Protein AF-Q0AC26-F1 (afdb_monomer_lite)

Radius of gyration: 39.35 Å; chains: 1; bounding box: 116×49×136 Å

InterPro domains:
  IPR025746 Type 4 fimbrial biogenesis protein PilX, N-terminal domain [PF14341] (14-63)

Structure (mmCIF, N/CA/C/O backbone):
data_AF-Q0AC26-F1
#
_entry.id   AF-Q0AC26-F1
#
loop_
_atom_site.group_PDB
_atom_site.id
_atom_site.type_symbol
_atom_site.label_atom_id
_atom_site.label_alt_id
_atom_site.label_comp_id
_atom_site.label_asym_id
_atom_site.label_entity_id
_atom_site.label_seq_id
_atom_site.pdbx_PDB_ins_code
_atom_site.Cartn_x
_atom_site.Cartn_y
_atom_site.Cartn_z
_atom_site.occupancy
_atom_site.B_iso_or_equiv
_atom_site.auth_seq_id
_atom_site.auth_comp_id
_atom_site.auth_asym_id
_atom_site.auth_atom_id
_atom_site.pdbx_PDB_model_num
ATOM 1 N N . MET A 1 1 ? 70.151 4.962 -110.900 1.00 49.56 1 MET A N 1
ATOM 2 C CA . MET A 1 1 ? 70.467 3.526 -110.752 1.00 49.56 1 MET A CA 1
ATOM 3 C C . MET A 1 1 ? 71.335 3.398 -109.509 1.00 49.56 1 MET A C 1
ATOM 5 O O . MET A 1 1 ? 72.307 4.135 -109.423 1.00 49.56 1 MET A O 1
ATOM 9 N N . SER A 1 2 ? 70.950 2.510 -108.585 1.00 47.38 2 SER A N 1
ATOM 10 C CA . SER A 1 2 ? 71.628 2.153 -107.323 1.00 47.38 2 SER A CA 1
ATOM 11 C C . SER A 1 2 ? 71.201 2.884 -106.034 1.00 47.38 2 SER A C 1
ATOM 13 O O . SER A 1 2 ? 72.005 3.538 -105.379 1.00 47.38 2 SER A O 1
ATOM 15 N N . ASP A 1 3 ? 69.938 2.676 -105.647 1.00 52.69 3 ASP A N 1
ATOM 16 C CA . ASP A 1 3 ? 69.475 2.641 -104.250 1.00 52.69 3 ASP A CA 1
ATOM 17 C C . ASP A 1 3 ? 69.490 1.168 -103.798 1.00 52.69 3 ASP A C 1
ATOM 19 O O . ASP A 1 3 ? 68.606 0.428 -104.208 1.00 52.69 3 ASP A O 1
ATOM 23 N N . THR A 1 4 ? 70.496 0.721 -103.032 1.00 57.06 4 THR A N 1
ATOM 24 C CA . THR A 1 4 ? 70.496 -0.539 -102.239 1.00 57.06 4 THR A CA 1
ATOM 25 C C . THR A 1 4 ? 71.810 -0.652 -101.440 1.00 57.06 4 THR A C 1
ATOM 27 O O . THR A 1 4 ? 72.776 -1.217 -101.950 1.00 57.06 4 THR A O 1
ATOM 30 N N . ALA A 1 5 ? 71.904 -0.128 -100.207 1.00 54.50 5 ALA A N 1
ATOM 31 C CA . ALA A 1 5 ? 73.080 -0.406 -99.349 1.00 54.50 5 ALA A CA 1
ATOM 32 C C . ALA A 1 5 ? 72.896 -0.304 -97.817 1.00 54.50 5 ALA A C 1
ATOM 34 O O . ALA A 1 5 ? 73.855 -0.565 -97.099 1.00 54.50 5 ALA A O 1
ATOM 35 N N . PHE A 1 6 ? 71.715 0.015 -97.270 1.00 53.53 6 PHE A N 1
ATOM 36 C CA . PHE A 1 6 ? 71.558 0.218 -95.811 1.00 53.53 6 PHE A CA 1
ATOM 37 C C . PHE A 1 6 ? 70.781 -0.872 -95.047 1.00 53.53 6 PHE A C 1
ATOM 39 O O . PHE A 1 6 ? 70.482 -0.702 -93.871 1.00 53.53 6 PHE A O 1
ATOM 46 N N . GLY A 1 7 ? 70.486 -2.019 -95.665 1.00 52.16 7 GLY A N 1
ATOM 47 C CA . GLY A 1 7 ? 69.570 -3.007 -95.076 1.00 52.16 7 GLY A CA 1
ATOM 48 C C . GLY A 1 7 ? 70.148 -4.032 -94.088 1.00 52.16 7 GLY A C 1
ATOM 49 O O . GLY A 1 7 ? 69.362 -4.662 -93.398 1.00 52.16 7 GLY A O 1
ATOM 50 N N . HIS A 1 8 ? 71.469 -4.256 -93.997 1.00 53.12 8 HIS A N 1
ATOM 51 C CA . HIS A 1 8 ? 71.953 -5.550 -93.464 1.00 53.12 8 HIS A CA 1
ATOM 52 C C . HIS A 1 8 ? 72.788 -5.557 -92.168 1.00 53.12 8 HIS A C 1
ATOM 54 O O . HIS A 1 8 ? 73.044 -6.641 -91.642 1.00 53.12 8 HIS A O 1
ATOM 60 N N . LEU A 1 9 ? 73.188 -4.408 -91.605 1.00 53.94 9 LEU A N 1
ATOM 61 C CA . LEU A 1 9 ? 73.960 -4.373 -90.342 1.00 53.94 9 LEU A CA 1
ATOM 62 C C . LEU A 1 9 ? 73.106 -4.178 -89.077 1.00 53.94 9 LEU A C 1
ATOM 64 O O . LEU A 1 9 ? 73.599 -4.408 -87.975 1.00 53.94 9 LEU A O 1
ATOM 68 N N . ALA A 1 10 ? 71.827 -3.826 -89.208 1.00 54.75 10 ALA A N 1
ATOM 69 C CA . ALA A 1 10 ? 70.952 -3.588 -88.058 1.00 54.75 10 ALA A CA 1
ATOM 70 C C . ALA A 1 10 ? 70.403 -4.874 -87.401 1.00 54.75 10 ALA A C 1
ATOM 72 O O . ALA A 1 10 ? 70.019 -4.837 -86.232 1.00 54.75 10 ALA A O 1
ATOM 73 N N . ASP A 1 11 ? 70.423 -6.020 -88.094 1.00 53.97 11 ASP A N 1
ATOM 74 C CA . ASP A 1 11 ? 69.633 -7.182 -87.659 1.00 53.97 11 ASP A CA 1
ATOM 75 C C . ASP A 1 11 ? 70.399 -8.293 -86.919 1.00 53.97 11 ASP A C 1
ATOM 77 O O . ASP A 1 11 ? 69.767 -9.110 -86.253 1.00 53.97 11 ASP A O 1
ATOM 81 N N . ARG A 1 12 ? 71.744 -8.339 -86.926 1.00 53.34 12 ARG A N 1
ATOM 82 C CA . ARG A 1 12 ? 72.492 -9.431 -86.244 1.00 53.34 12 ARG A CA 1
ATOM 83 C C . ARG A 1 12 ? 73.069 -9.117 -84.862 1.00 53.34 12 ARG A C 1
ATOM 85 O O . ARG A 1 12 ? 73.324 -10.051 -84.109 1.00 53.34 12 ARG A O 1
ATOM 92 N N . GLN A 1 13 ? 73.241 -7.852 -84.479 1.00 56.16 13 GLN A N 1
ATOM 93 C CA . GLN A 1 13 ? 73.748 -7.514 -83.135 1.00 56.16 13 GLN A CA 1
ATOM 94 C C . GLN A 1 13 ? 72.660 -7.411 -82.060 1.00 56.16 13 GLN A C 1
ATOM 96 O O . GLN A 1 13 ? 72.970 -7.360 -80.874 1.00 56.16 13 GLN A O 1
ATOM 101 N N . ARG A 1 14 ? 71.379 -7.454 -82.433 1.00 57.50 14 ARG A N 1
ATOM 102 C CA . ARG A 1 14 ? 70.287 -7.348 -81.458 1.00 57.50 14 ARG A CA 1
ATOM 103 C C . ARG A 1 14 ? 70.026 -8.631 -80.652 1.00 57.50 14 ARG A C 1
ATOM 105 O O . ARG A 1 14 ? 69.393 -8.547 -79.612 1.00 57.50 14 ARG A O 1
ATOM 112 N N . GLY A 1 15 ? 70.555 -9.794 -81.048 1.00 61.53 15 GLY A N 1
ATOM 113 C CA . GLY A 1 15 ? 70.215 -11.082 -80.414 1.00 61.53 15 GLY A CA 1
ATOM 114 C C . GLY A 1 15 ? 70.910 -11.402 -79.076 1.00 61.53 15 GLY A C 1
ATOM 115 O O . GLY A 1 15 ? 70.244 -11.722 -78.097 1.00 61.53 15 GLY A O 1
ATOM 116 N N . ILE A 1 16 ? 72.247 -11.339 -79.001 1.00 67.44 16 ILE A N 1
ATOM 117 C CA . ILE A 1 16 ? 73.005 -11.834 -77.824 1.00 67.44 16 ILE A CA 1
ATOM 118 C C . ILE A 1 16 ? 72.913 -10.893 -76.622 1.00 67.44 16 ILE A C 1
ATOM 120 O O . ILE A 1 16 ? 72.815 -11.353 -75.483 1.00 67.44 16 ILE A O 1
ATOM 124 N N . ALA A 1 17 ? 72.887 -9.583 -76.869 1.00 69.50 17 ALA A N 1
ATOM 125 C CA . ALA A 1 17 ? 72.695 -8.601 -75.808 1.00 69.50 17 ALA A CA 1
ATOM 126 C C . ALA A 1 17 ? 71.343 -8.793 -75.098 1.00 69.50 17 ALA A C 1
ATOM 128 O O . ALA A 1 17 ? 71.249 -8.561 -73.897 1.00 69.50 17 ALA A O 1
ATOM 129 N N . LEU A 1 18 ? 70.326 -9.282 -75.818 1.00 73.62 18 LEU A N 1
ATOM 130 C CA . LEU A 1 18 ? 69.012 -9.577 -75.252 1.00 73.62 18 LEU A CA 1
ATOM 131 C C . LEU A 1 18 ? 69.003 -10.830 -74.361 1.00 73.62 18 LEU A C 1
ATOM 133 O O . LEU A 1 18 ? 68.269 -10.861 -73.385 1.00 73.62 18 LEU A O 1
ATOM 137 N N . MET A 1 19 ? 69.829 -11.844 -74.631 1.00 79.50 19 MET A N 1
ATOM 138 C CA . MET A 1 19 ? 69.841 -13.073 -73.821 1.00 79.50 19 MET A CA 1
ATOM 139 C C . MET A 1 19 ? 70.612 -12.913 -72.507 1.00 79.50 19 MET A C 1
ATOM 141 O O . MET A 1 19 ? 70.159 -13.371 -71.460 1.00 79.50 19 MET A O 1
ATOM 145 N N . MET A 1 20 ? 71.767 -12.243 -72.539 1.00 77.62 20 MET A N 1
ATOM 146 C CA . MET A 1 20 ? 72.568 -12.036 -71.326 1.00 77.62 20 MET A CA 1
ATOM 147 C C . MET A 1 20 ? 71.918 -11.046 -70.363 1.00 77.62 20 MET A C 1
ATOM 149 O O . MET A 1 20 ? 71.979 -11.248 -69.149 1.00 77.62 20 MET A O 1
ATOM 153 N N . SER A 1 21 ? 71.247 -10.017 -70.889 1.00 81.19 21 SER A N 1
ATOM 154 C CA . SER A 1 21 ? 70.453 -9.137 -70.036 1.00 81.19 21 SER A CA 1
ATOM 155 C C . SER A 1 21 ? 69.316 -9.912 -69.374 1.00 81.19 21 SER A C 1
ATOM 157 O O . SER A 1 21 ? 69.094 -9.741 -68.183 1.00 81.19 21 SER A O 1
ATOM 159 N N . LEU A 1 22 ? 68.673 -10.839 -70.086 1.00 77.62 22 LEU A N 1
ATOM 160 C CA . LEU A 1 22 ? 67.534 -11.588 -69.561 1.00 77.62 22 LEU A CA 1
ATOM 161 C C . LEU A 1 22 ? 67.919 -12.573 -68.442 1.00 77.62 22 LEU A C 1
ATOM 163 O O . LEU A 1 22 ? 67.197 -12.681 -67.455 1.00 77.62 22 LEU A O 1
ATOM 167 N N . VAL A 1 23 ? 69.075 -13.237 -68.528 1.00 83.31 23 VAL A N 1
ATOM 168 C CA . VAL A 1 23 ? 69.502 -14.202 -67.494 1.00 83.31 23 VAL A CA 1
ATOM 169 C C . VAL A 1 23 ? 69.974 -13.514 -66.212 1.00 83.31 23 VAL A C 1
ATOM 171 O O . VAL A 1 23 ? 69.617 -13.947 -65.116 1.00 83.31 23 VAL A O 1
ATOM 174 N N . LEU A 1 24 ? 70.733 -12.420 -66.316 1.00 82.19 24 LEU A N 1
ATOM 175 C CA . LEU A 1 24 ? 71.152 -11.673 -65.124 1.00 82.19 24 LEU A CA 1
ATOM 176 C C . LEU A 1 24 ? 69.957 -11.030 -64.413 1.00 82.19 24 LEU A C 1
ATOM 178 O O . LEU A 1 24 ? 69.909 -11.007 -63.182 1.00 82.19 24 LEU A O 1
ATOM 182 N N . LEU A 1 25 ? 68.956 -10.590 -65.178 1.00 85.88 25 LEU A N 1
ATOM 183 C CA . LEU A 1 25 ? 67.712 -10.069 -64.616 1.00 85.88 25 LEU A CA 1
ATOM 184 C C . LEU A 1 25 ? 66.891 -11.176 -63.925 1.00 85.88 25 LEU A C 1
ATOM 186 O O . LEU A 1 25 ? 66.263 -10.931 -62.894 1.00 85.88 25 LEU A O 1
ATOM 190 N N . ALA A 1 26 ? 66.951 -12.415 -64.419 1.00 84.94 26 ALA A N 1
ATOM 191 C CA . ALA A 1 26 ? 66.264 -13.557 -63.813 1.00 84.94 26 ALA A CA 1
ATOM 192 C C . ALA A 1 26 ? 66.880 -14.007 -62.471 1.00 84.94 26 ALA A C 1
ATOM 194 O O . ALA A 1 26 ? 66.158 -14.346 -61.537 1.00 84.94 26 ALA A O 1
ATOM 195 N N . VAL A 1 27 ? 68.207 -13.990 -62.328 1.00 86.25 27 VAL A N 1
ATOM 196 C CA . VAL A 1 27 ? 68.848 -14.439 -61.076 1.00 86.25 27 VAL A CA 1
ATOM 197 C C . VAL A 1 27 ? 68.723 -13.390 -59.973 1.00 86.25 27 VAL A C 1
ATOM 199 O O . VAL A 1 27 ? 68.419 -13.731 -58.829 1.00 86.25 27 VAL A O 1
ATOM 202 N N . LEU A 1 28 ? 68.892 -12.108 -60.310 1.00 86.44 28 LEU A N 1
ATOM 203 C CA . LEU A 1 28 ? 68.700 -11.031 -59.336 1.00 86.44 28 LEU A CA 1
ATOM 204 C C . LEU A 1 28 ? 67.245 -10.941 -58.858 1.00 86.44 28 LEU A C 1
ATOM 206 O O . LEU A 1 28 ? 67.012 -10.635 -57.690 1.00 86.44 28 LEU A O 1
ATOM 210 N N . SER A 1 29 ? 66.269 -11.272 -59.710 1.00 85.62 29 SER A N 1
ATOM 211 C CA . SER A 1 29 ? 64.865 -11.310 -59.286 1.00 85.62 29 SER A CA 1
ATOM 212 C C . SER A 1 29 ? 64.568 -12.469 -58.333 1.00 85.62 29 SER A C 1
ATOM 214 O O . SER A 1 29 ? 63.880 -12.258 -57.338 1.00 85.62 29 SER A O 1
ATOM 216 N N . LEU A 1 30 ? 65.133 -13.660 -58.546 1.00 86.00 30 LEU A N 1
ATOM 217 C CA . LEU A 1 30 ? 64.867 -14.805 -57.668 1.00 86.00 30 LEU A CA 1
ATOM 218 C C . LEU A 1 30 ? 65.371 -14.581 -56.230 1.00 86.00 30 LEU A C 1
ATOM 220 O O . LEU A 1 30 ? 64.662 -14.887 -55.272 1.00 86.00 30 LEU A O 1
ATOM 224 N N . VAL A 1 31 ? 66.565 -13.999 -56.070 1.00 87.00 31 VAL A N 1
ATOM 225 C CA . VAL A 1 31 ? 67.139 -13.713 -54.741 1.00 87.00 31 VAL A CA 1
ATOM 226 C C . VAL A 1 31 ? 66.344 -12.624 -54.017 1.00 87.00 31 VAL A C 1
ATOM 228 O O . VAL A 1 31 ? 66.097 -12.735 -52.813 1.00 87.00 31 VAL A O 1
ATOM 231 N N . GLY A 1 32 ? 65.879 -11.610 -54.754 1.00 86.06 32 GLY A N 1
ATOM 232 C CA . GLY A 1 32 ? 64.989 -10.586 -54.208 1.00 86.06 32 GLY A CA 1
ATOM 233 C C . GLY A 1 32 ? 63.689 -11.178 -53.659 1.00 86.06 32 GLY A C 1
ATOM 234 O O . GLY A 1 32 ? 63.257 -10.815 -52.567 1.00 86.06 32 GLY A O 1
ATOM 235 N N . VAL A 1 33 ? 63.106 -12.152 -54.361 1.00 83.50 33 VAL A N 1
ATOM 236 C CA . VAL A 1 33 ? 61.838 -12.775 -53.955 1.00 83.50 33 VAL A CA 1
ATOM 237 C C . VAL A 1 33 ? 61.985 -13.602 -52.674 1.00 83.50 33 VAL A C 1
ATOM 239 O O . VAL A 1 33 ? 61.112 -13.544 -51.811 1.00 83.50 33 VAL A O 1
ATOM 242 N N . THR A 1 34 ? 63.088 -14.332 -52.490 1.00 81.12 34 THR A N 1
ATOM 243 C CA . THR A 1 34 ? 63.253 -15.185 -51.298 1.00 81.12 34 THR A CA 1
ATOM 244 C C . THR A 1 34 ? 63.495 -14.398 -50.010 1.00 81.12 34 THR A C 1
ATOM 246 O O . THR A 1 34 ? 62.994 -14.789 -48.958 1.00 81.12 34 THR A O 1
ATOM 249 N N . ALA A 1 35 ? 64.201 -13.263 -50.071 1.00 79.06 35 ALA A N 1
ATOM 250 C CA . ALA A 1 35 ? 64.428 -12.424 -48.890 1.00 79.06 35 ALA A CA 1
ATOM 251 C C . ALA A 1 35 ? 63.127 -11.781 -48.377 1.00 79.06 35 ALA A C 1
ATOM 253 O O . ALA A 1 35 ? 62.951 -11.603 -47.173 1.00 79.06 35 ALA A O 1
ATOM 254 N N . MET A 1 36 ? 62.180 -11.498 -49.275 1.00 77.31 36 MET A N 1
ATOM 255 C CA . MET A 1 36 ? 60.891 -10.919 -48.897 1.00 77.31 36 MET A CA 1
ATOM 256 C C . MET A 1 36 ? 59.976 -11.918 -48.173 1.00 77.31 36 MET A C 1
ATOM 258 O O . MET A 1 36 ? 59.149 -11.504 -47.371 1.00 77.31 36 MET A O 1
ATOM 262 N N . GLN A 1 37 ? 60.133 -13.230 -48.381 1.00 71.62 37 GLN A N 1
ATOM 263 C CA . GLN A 1 37 ? 59.218 -14.223 -47.800 1.00 71.62 37 GLN A CA 1
ATOM 264 C C . GLN A 1 37 ? 59.399 -14.434 -46.285 1.00 71.62 37 GLN A C 1
ATOM 266 O O . GLN A 1 37 ? 58.415 -14.689 -45.595 1.00 71.62 37 GLN A O 1
ATOM 271 N N . GLY A 1 38 ? 60.616 -14.298 -45.743 1.00 70.06 38 GLY A N 1
ATOM 272 C CA . GLY A 1 38 ? 60.876 -14.488 -44.305 1.00 70.06 38 GLY A CA 1
ATOM 273 C C . GLY A 1 38 ? 60.324 -13.363 -43.421 1.00 70.06 38 GLY A C 1
ATOM 274 O O . GLY A 1 38 ? 59.759 -13.628 -42.361 1.00 70.06 38 GLY A O 1
ATOM 275 N N . SER A 1 39 ? 60.420 -12.116 -43.891 1.00 71.31 39 SER A N 1
ATOM 276 C CA . SER A 1 39 ? 59.908 -10.935 -43.177 1.00 71.31 39 SER A CA 1
ATOM 277 C C . SER A 1 39 ? 58.391 -10.997 -42.975 1.00 71.31 39 SER A C 1
ATOM 279 O O . SER A 1 39 ? 57.884 -10.605 -41.928 1.00 71.31 39 SER A O 1
ATOM 281 N N . VAL A 1 40 ? 57.669 -11.573 -43.940 1.00 72.44 40 VAL A N 1
ATOM 282 C CA . VAL A 1 40 ? 56.199 -11.606 -43.944 1.00 72.44 40 VAL A CA 1
ATOM 283 C C . VAL A 1 40 ? 55.618 -12.469 -42.814 1.00 72.44 40 VAL A C 1
ATOM 285 O O . VAL A 1 40 ? 54.516 -12.196 -42.344 1.00 72.44 40 VAL A O 1
ATOM 288 N N . LEU A 1 41 ? 56.315 -13.511 -42.345 1.00 70.56 41 LEU A N 1
ATOM 289 C CA . LEU A 1 41 ? 55.753 -14.423 -41.336 1.00 70.56 41 LEU A CA 1
ATOM 290 C C . LEU A 1 41 ? 55.913 -13.894 -39.902 1.00 70.56 41 LEU A C 1
ATOM 292 O O . LEU A 1 41 ? 54.999 -14.034 -39.091 1.00 70.56 41 LEU A O 1
ATOM 296 N N . GLN A 1 42 ? 57.040 -13.246 -39.598 1.00 73.94 42 GLN A N 1
ATOM 297 C CA . GLN A 1 42 ? 57.249 -12.594 -38.300 1.00 73.94 42 GLN A CA 1
ATOM 298 C C . GLN A 1 42 ? 56.377 -11.345 -38.151 1.00 73.94 42 GLN A C 1
ATOM 300 O O . GLN A 1 42 ? 55.802 -11.137 -37.085 1.00 73.94 42 GLN A O 1
ATOM 305 N N . GLU A 1 43 ? 56.194 -10.586 -39.234 1.00 74.44 43 GLU A N 1
ATOM 306 C CA . GLU A 1 43 ? 55.271 -9.450 -39.274 1.00 74.44 43 GLU A CA 1
ATOM 307 C C . GLU A 1 43 ? 53.828 -9.880 -38.964 1.00 74.44 43 GLU A C 1
ATOM 309 O O . GLU A 1 43 ? 53.132 -9.216 -38.202 1.00 74.44 43 GLU A O 1
ATOM 314 N N . ARG A 1 44 ? 53.393 -11.051 -39.449 1.00 72.88 44 ARG A N 1
ATOM 315 C CA . ARG A 1 44 ? 52.046 -11.572 -39.165 1.00 72.88 44 ARG A CA 1
ATOM 316 C C . ARG A 1 44 ? 51.840 -12.025 -37.717 1.00 72.88 44 ARG A C 1
ATOM 318 O O . ARG A 1 44 ? 50.755 -11.816 -37.186 1.00 72.88 44 ARG A O 1
ATOM 325 N N . MET A 1 45 ? 52.840 -12.630 -37.069 1.00 69.06 45 MET A N 1
ATOM 326 C CA . MET A 1 45 ? 52.711 -13.042 -35.660 1.00 69.06 45 MET A CA 1
ATOM 327 C C . MET A 1 45 ? 52.818 -11.863 -34.688 1.00 69.06 45 MET A C 1
ATOM 329 O O . MET A 1 45 ? 52.034 -11.795 -33.744 1.00 69.06 45 MET A O 1
ATOM 333 N N . ALA A 1 46 ? 53.737 -10.924 -34.937 1.00 75.12 46 ALA A N 1
ATOM 334 C CA . ALA A 1 46 ? 53.821 -9.691 -34.156 1.00 75.12 46 ALA A CA 1
ATOM 335 C C . ALA A 1 46 ? 52.554 -8.836 -34.337 1.00 75.12 46 ALA A C 1
ATOM 337 O O . ALA A 1 46 ? 52.025 -8.311 -33.361 1.00 75.12 46 ALA A O 1
ATOM 338 N N . GLY A 1 47 ? 52.015 -8.789 -35.562 1.00 75.12 47 GLY A N 1
ATOM 339 C CA . GLY A 1 47 ? 50.733 -8.148 -35.847 1.00 75.12 47 GLY A CA 1
ATOM 340 C C . GLY A 1 47 ? 49.578 -8.771 -35.063 1.00 75.12 47 GLY A C 1
ATOM 341 O O . GLY A 1 47 ? 48.818 -8.049 -34.435 1.00 75.12 47 GLY A O 1
ATOM 342 N N . GLY A 1 48 ? 49.479 -10.104 -35.016 1.00 72.75 48 GLY A N 1
ATOM 343 C CA . GLY A 1 48 ? 48.387 -10.783 -34.309 1.00 72.75 48 GLY A CA 1
ATOM 344 C C . GLY A 1 48 ? 48.357 -10.534 -32.796 1.00 72.75 48 GLY A C 1
ATOM 345 O O . GLY A 1 48 ? 47.284 -10.332 -32.237 1.00 72.75 48 GLY A O 1
ATOM 346 N N . GLN A 1 49 ? 49.516 -10.519 -32.126 1.00 75.38 49 GLN A N 1
ATOM 347 C CA . GLN A 1 49 ? 49.573 -10.254 -30.681 1.00 75.38 49 GLN A CA 1
ATOM 348 C C . GLN A 1 49 ? 49.287 -8.789 -30.341 1.00 75.38 49 GLN A C 1
ATOM 350 O O . GLN A 1 49 ? 48.559 -8.536 -29.385 1.00 75.38 49 GLN A O 1
ATOM 355 N N . SER A 1 50 ? 49.802 -7.848 -31.142 1.00 81.62 50 SER A N 1
ATOM 356 C CA . SER A 1 50 ? 49.482 -6.423 -30.987 1.00 81.62 50 SER A CA 1
ATOM 357 C C . SER A 1 50 ? 47.984 -6.191 -31.152 1.00 81.62 50 SER A C 1
ATOM 359 O O . SER A 1 50 ? 47.356 -5.620 -30.274 1.00 81.62 50 SER A O 1
ATOM 361 N N . THR A 1 51 ? 47.386 -6.743 -32.212 1.00 75.12 51 THR A N 1
ATOM 362 C CA . THR A 1 51 ? 45.949 -6.624 -32.478 1.00 75.12 51 THR A CA 1
ATOM 363 C C . THR A 1 51 ? 45.080 -7.138 -31.326 1.00 75.12 51 THR A C 1
ATOM 365 O O . THR A 1 51 ? 44.057 -6.534 -31.018 1.00 75.12 51 THR A O 1
ATOM 368 N N . LEU A 1 52 ? 45.469 -8.236 -30.672 1.00 74.44 52 LEU A N 1
ATOM 369 C CA . LEU A 1 52 ? 44.716 -8.752 -29.526 1.00 74.44 52 LEU A CA 1
ATOM 370 C C . LEU A 1 52 ? 44.847 -7.852 -28.294 1.00 74.44 52 LEU A C 1
ATOM 372 O O . LEU A 1 52 ? 43.853 -7.621 -27.616 1.00 74.44 52 LEU A O 1
ATOM 376 N N . GLN A 1 53 ? 46.045 -7.338 -28.006 1.00 80.62 53 GLN A N 1
ATOM 377 C CA . GLN A 1 53 ? 46.240 -6.404 -26.893 1.00 80.62 53 GLN A CA 1
ATOM 378 C C . GLN A 1 53 ? 45.469 -5.102 -27.116 1.00 80.62 53 GLN A C 1
ATOM 380 O O . GLN A 1 53 ? 44.802 -4.634 -26.197 1.00 80.62 53 GLN A O 1
ATOM 385 N N . ASP A 1 54 ? 45.482 -4.582 -28.343 1.00 79.38 54 ASP A N 1
ATOM 386 C CA . ASP A 1 54 ? 44.718 -3.393 -28.714 1.00 79.38 54 ASP A CA 1
ATOM 387 C C . ASP A 1 54 ? 43.208 -3.631 -28.537 1.00 79.38 54 ASP A C 1
ATOM 389 O O . ASP A 1 54 ? 42.519 -2.791 -27.967 1.00 79.38 54 ASP A O 1
ATOM 393 N N . ALA A 1 55 ? 42.702 -4.808 -28.928 1.00 72.62 55 ALA A N 1
ATOM 394 C CA . ALA A 1 55 ? 41.293 -5.164 -28.754 1.00 72.62 55 ALA A CA 1
ATOM 395 C C . ALA A 1 55 ? 40.872 -5.275 -27.274 1.00 72.62 55 ALA A C 1
ATOM 397 O O . ALA A 1 55 ? 39.767 -4.870 -26.921 1.00 72.62 55 ALA A O 1
ATOM 398 N N . PHE A 1 56 ? 41.737 -5.797 -26.397 1.00 78.00 56 PHE A N 1
ATOM 399 C CA . PHE A 1 56 ? 41.446 -5.859 -24.960 1.00 78.00 56 PHE A CA 1
ATOM 400 C C . PHE A 1 56 ? 41.443 -4.479 -24.306 1.00 78.00 56 PHE A C 1
ATOM 402 O O . PHE A 1 56 ? 40.539 -4.184 -23.529 1.00 78.00 56 PHE A O 1
ATOM 409 N N . LEU A 1 57 ? 42.421 -3.633 -24.635 1.00 84.50 57 LEU A N 1
ATOM 410 C CA . LEU A 1 57 ? 42.482 -2.269 -24.107 1.00 84.50 57 LEU A CA 1
ATOM 411 C C . LEU A 1 57 ? 41.288 -1.432 -24.580 1.00 84.50 57 LEU A C 1
ATOM 413 O O . LEU A 1 57 ? 40.770 -0.618 -23.821 1.00 84.50 57 LEU A O 1
ATOM 417 N N . GLU A 1 58 ? 40.829 -1.650 -25.813 1.00 79.06 58 GLU A N 1
ATOM 418 C CA . GLU A 1 58 ? 39.624 -1.011 -26.340 1.00 79.06 58 GLU A CA 1
ATOM 419 C C . GLU A 1 58 ? 38.362 -1.469 -25.593 1.00 79.06 58 GLU A C 1
ATOM 421 O O . GLU A 1 58 ? 37.567 -0.624 -25.189 1.00 79.06 58 GLU A O 1
ATOM 426 N N . ALA A 1 59 ? 38.213 -2.772 -25.328 1.00 74.19 59 ALA A N 1
ATOM 427 C CA . ALA A 1 59 ? 37.079 -3.298 -24.563 1.00 74.19 59 ALA A CA 1
ATOM 428 C C . ALA A 1 59 ? 37.061 -2.812 -23.103 1.00 74.19 59 ALA A C 1
ATOM 430 O O . ALA A 1 59 ? 36.001 -2.488 -22.577 1.00 74.19 59 ALA A O 1
ATOM 431 N N . GLU A 1 60 ? 38.221 -2.750 -22.441 1.00 80.12 60 GLU A N 1
ATOM 432 C CA . GLU A 1 60 ? 38.323 -2.254 -21.063 1.00 80.12 60 GLU A CA 1
ATOM 433 C C . GLU A 1 60 ? 37.991 -0.759 -20.987 1.00 80.12 60 GLU A C 1
ATOM 435 O O . GLU A 1 60 ? 37.229 -0.331 -20.122 1.00 80.12 60 GLU A O 1
ATOM 440 N N . ALA A 1 61 ? 38.510 0.034 -21.929 1.00 81.62 61 ALA A N 1
ATOM 441 C CA . ALA A 1 61 ? 38.193 1.453 -22.009 1.00 81.62 61 ALA A CA 1
ATOM 442 C C . ALA A 1 61 ? 36.700 1.696 -22.273 1.00 81.62 61 ALA A C 1
ATOM 444 O O . ALA A 1 61 ? 36.153 2.678 -21.773 1.00 81.62 61 ALA A O 1
ATOM 445 N N . ASP A 1 62 ? 36.048 0.825 -23.044 1.00 78.25 62 ASP A N 1
ATOM 446 C CA . ASP A 1 62 ? 34.612 0.906 -23.299 1.00 78.25 62 ASP A CA 1
ATOM 447 C C . ASP A 1 62 ? 33.791 0.569 -22.048 1.00 78.25 62 ASP A C 1
ATOM 449 O O . ASP A 1 62 ? 32.929 1.352 -21.656 1.00 78.25 62 ASP A O 1
ATOM 453 N N . LEU A 1 63 ? 34.135 -0.511 -21.338 1.00 77.69 63 LEU A N 1
ATOM 454 C CA . LEU A 1 63 ? 33.454 -0.884 -20.095 1.00 77.69 63 LEU A CA 1
ATOM 455 C C . LEU A 1 63 ? 33.580 0.204 -19.020 1.00 77.69 63 LEU A C 1
ATOM 45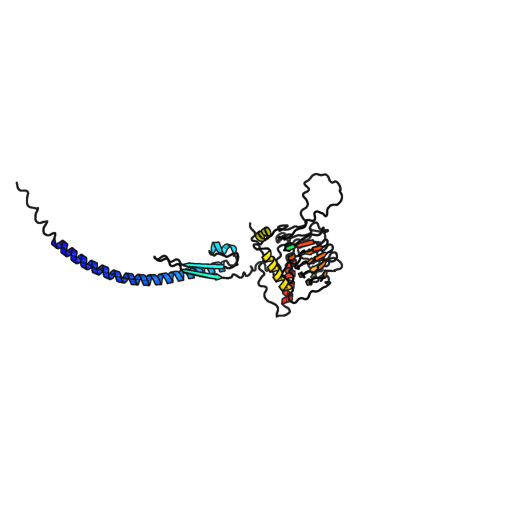7 O O . LEU A 1 63 ? 32.599 0.538 -18.364 1.00 77.69 63 LEU A O 1
ATOM 461 N N . VAL A 1 64 ? 34.770 0.789 -18.850 1.00 82.81 64 VAL A N 1
ATOM 462 C CA . VAL A 1 64 ? 34.981 1.871 -17.874 1.00 82.81 64 VAL A CA 1
ATOM 463 C C . VAL A 1 64 ? 34.198 3.127 -18.259 1.00 82.81 64 VAL A C 1
ATOM 465 O O . VAL A 1 64 ? 33.676 3.808 -17.381 1.00 82.81 64 VAL A O 1
ATOM 468 N N . ARG A 1 65 ? 34.075 3.442 -19.556 1.00 81.00 65 ARG A N 1
ATOM 469 C CA . ARG A 1 65 ? 33.225 4.553 -20.011 1.00 81.00 65 ARG A CA 1
ATOM 470 C C . ARG A 1 65 ? 31.755 4.290 -19.726 1.00 81.00 65 ARG A C 1
ATOM 472 O O . ARG A 1 65 ? 31.098 5.194 -19.232 1.00 81.00 65 ARG A O 1
ATOM 479 N N . GLN A 1 66 ? 31.264 3.084 -20.008 1.00 76.62 66 GLN A N 1
ATOM 480 C CA . GLN A 1 66 ? 29.878 2.712 -19.723 1.00 76.62 66 GLN A CA 1
ATOM 481 C C . GLN A 1 66 ? 29.597 2.748 -18.217 1.00 76.62 66 GLN A C 1
ATOM 483 O O . GLN A 1 66 ? 28.595 3.314 -17.806 1.00 76.62 66 GLN A O 1
ATOM 488 N N . LEU A 1 67 ? 30.509 2.236 -17.383 1.00 78.31 67 LEU A N 1
ATOM 489 C CA . LEU A 1 67 ? 30.348 2.274 -15.929 1.00 78.31 67 LEU A CA 1
ATOM 490 C C . LEU A 1 67 ? 30.371 3.703 -15.378 1.00 78.31 67 LEU A C 1
ATOM 492 O O . LEU A 1 67 ? 29.504 4.053 -14.591 1.00 78.31 67 LEU A O 1
ATOM 496 N N . ASN A 1 68 ? 31.325 4.538 -15.797 1.00 81.31 68 ASN A N 1
ATOM 497 C CA . ASN A 1 68 ? 31.340 5.941 -15.374 1.00 81.31 68 ASN A CA 1
ATOM 498 C C . ASN A 1 68 ? 30.108 6.690 -15.891 1.00 81.31 68 ASN A C 1
ATOM 500 O O . ASN A 1 68 ? 29.593 7.534 -15.183 1.00 81.31 68 ASN A O 1
ATOM 504 N N . CYS A 1 69 ? 29.595 6.343 -17.074 1.00 79.75 69 CYS A N 1
ATOM 505 C CA . CYS A 1 69 ? 28.330 6.876 -17.573 1.00 79.75 69 CYS A CA 1
ATOM 506 C C . CYS A 1 69 ? 27.154 6.479 -16.667 1.00 79.75 69 CYS A C 1
ATOM 508 O O . CYS A 1 69 ? 26.331 7.326 -16.359 1.00 79.75 69 CYS A O 1
ATOM 510 N N . VAL A 1 70 ? 27.096 5.232 -16.184 1.00 76.25 70 VAL A N 1
ATOM 511 C CA . VAL A 1 70 ? 26.067 4.802 -15.218 1.00 76.25 70 VAL A CA 1
ATOM 512 C C . VAL A 1 70 ? 26.207 5.542 -13.888 1.00 76.25 70 VAL A C 1
ATOM 514 O O . VAL A 1 70 ? 25.207 5.981 -13.340 1.00 76.25 70 VAL A O 1
ATOM 517 N N . LEU A 1 71 ? 27.430 5.701 -13.377 1.00 77.06 71 LEU A N 1
ATOM 518 C CA . LEU A 1 71 ? 27.678 6.388 -12.105 1.00 77.06 71 LEU A CA 1
ATOM 519 C C . LEU A 1 71 ? 27.428 7.900 -12.186 1.00 77.06 71 LEU A C 1
ATOM 521 O O . LEU A 1 71 ? 26.924 8.477 -11.234 1.00 77.06 71 LEU A O 1
ATOM 525 N N . ASP A 1 72 ? 27.764 8.540 -13.308 1.00 80.56 72 ASP A N 1
ATOM 526 C CA . ASP A 1 72 ? 27.532 9.974 -13.521 1.00 80.56 72 ASP A CA 1
ATOM 527 C C . ASP A 1 72 ? 26.043 10.291 -13.780 1.00 80.56 72 ASP A C 1
ATOM 529 O O . ASP A 1 72 ? 25.650 11.451 -13.690 1.00 80.56 72 ASP A O 1
ATOM 533 N N . ASN A 1 73 ? 25.228 9.275 -14.098 1.00 70.38 73 ASN A N 1
ATOM 534 C CA . ASN A 1 73 ? 23.789 9.384 -14.362 1.00 70.38 73 ASN A CA 1
ATOM 535 C C . ASN A 1 73 ? 22.960 8.466 -13.438 1.00 70.38 73 ASN A C 1
ATOM 537 O O . ASN A 1 73 ? 21.878 8.021 -13.826 1.00 70.38 73 ASN A O 1
ATOM 541 N N . SER A 1 74 ? 23.465 8.150 -12.237 1.00 65.88 74 SER A N 1
ATOM 542 C CA . SER A 1 74 ? 22.801 7.248 -11.278 1.00 65.88 74 SER A CA 1
ATOM 543 C C . SER A 1 74 ? 21.410 7.729 -10.870 1.00 65.88 74 SER A C 1
ATOM 545 O O . SER A 1 74 ? 20.531 6.912 -10.615 1.00 65.88 74 SER A O 1
ATOM 547 N N . ASP A 1 75 ? 21.207 9.043 -10.887 1.00 63.47 75 ASP A N 1
ATOM 548 C CA . ASP A 1 75 ? 19.977 9.702 -10.448 1.00 63.47 75 ASP A CA 1
ATOM 549 C C . ASP A 1 75 ? 18.922 9.758 -11.580 1.00 63.47 75 ASP A C 1
ATOM 551 O O . ASP A 1 75 ? 17.794 10.195 -11.373 1.00 63.47 75 ASP A O 1
ATOM 555 N N . ASP A 1 76 ? 19.276 9.302 -12.794 1.00 60.81 76 ASP A N 1
ATOM 556 C CA . ASP A 1 76 ? 18.487 9.431 -14.030 1.00 60.81 76 ASP A CA 1
ATOM 557 C C . ASP A 1 76 ? 18.313 8.059 -14.733 1.00 60.81 76 ASP A C 1
ATOM 559 O O . ASP A 1 76 ? 18.557 7.871 -15.933 1.00 60.81 76 ASP A O 1
ATOM 563 N N . MET A 1 77 ? 17.858 7.061 -13.959 1.00 56.56 77 MET A N 1
ATOM 564 C CA . MET A 1 77 ? 17.655 5.665 -14.388 1.00 56.56 77 MET A CA 1
ATOM 565 C C . MET A 1 77 ? 16.955 5.449 -15.752 1.00 56.56 77 MET A C 1
ATOM 567 O O . MET A 1 77 ? 17.401 4.571 -16.499 1.00 56.56 77 MET A O 1
ATOM 571 N N . PRO A 1 78 ? 15.893 6.189 -16.140 1.00 58.50 78 PRO A N 1
ATOM 572 C CA . PRO A 1 78 ? 15.172 5.894 -17.382 1.00 58.50 78 PRO A CA 1
ATOM 573 C C . PRO A 1 78 ? 15.914 6.279 -18.679 1.00 58.50 78 PRO A C 1
ATOM 575 O O . PRO A 1 78 ? 15.486 5.852 -19.750 1.00 58.50 78 PRO A O 1
ATOM 578 N N . ASN A 1 79 ? 17.023 7.033 -18.628 1.00 57.31 79 ASN A N 1
ATOM 579 C CA . ASN A 1 79 ? 17.784 7.446 -19.825 1.00 57.31 79 ASN A CA 1
ATOM 580 C C . ASN A 1 79 ? 19.105 6.684 -20.046 1.00 57.31 79 ASN A C 1
ATOM 582 O O . ASN A 1 79 ? 19.786 6.895 -21.058 1.00 57.31 79 ASN A O 1
ATOM 586 N N . LEU A 1 80 ? 19.444 5.744 -19.161 1.00 63.75 80 LEU A N 1
ATOM 587 C CA . LEU A 1 80 ? 20.690 4.970 -19.223 1.00 63.75 80 LEU A CA 1
ATOM 588 C C . LEU A 1 80 ? 20.832 4.146 -20.518 1.00 63.75 80 LEU A C 1
ATOM 590 O O . LEU A 1 80 ? 21.941 3.978 -21.032 1.00 63.75 80 LEU A O 1
ATOM 594 N N . GLU A 1 81 ? 19.729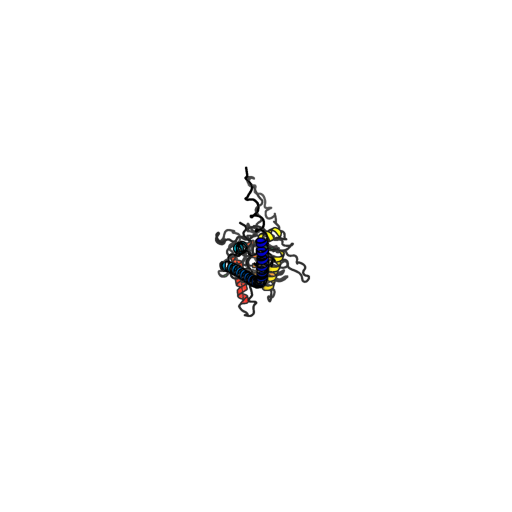 3.670 -21.101 1.00 64.44 81 GLU A N 1
ATOM 595 C CA . GLU A 1 81 ? 19.768 2.899 -22.353 1.00 64.44 81 GLU A CA 1
ATOM 596 C C . GLU A 1 81 ? 20.118 3.764 -23.578 1.00 64.44 81 GLU A C 1
ATOM 598 O O . GLU A 1 81 ? 20.844 3.322 -24.472 1.00 64.44 81 GLU A O 1
ATOM 603 N N . ALA A 1 82 ? 19.645 5.015 -23.625 1.00 63.12 82 ALA A N 1
ATOM 604 C CA . ALA A 1 82 ? 19.833 5.907 -24.771 1.00 63.12 82 ALA A CA 1
ATOM 605 C C . ALA A 1 82 ? 21.193 6.621 -24.758 1.00 63.12 82 ALA A C 1
ATOM 607 O O . ALA A 1 82 ? 21.779 6.851 -25.820 1.00 63.12 82 ALA A O 1
ATOM 608 N N . GLU A 1 83 ? 21.693 6.966 -23.569 1.00 65.94 83 GLU A N 1
ATOM 609 C CA . GLU A 1 83 ? 22.931 7.733 -23.409 1.00 65.94 83 GLU A CA 1
ATOM 610 C C . GLU A 1 83 ? 24.154 6.849 -23.145 1.00 65.94 83 GLU A C 1
ATOM 612 O O . GLU A 1 83 ? 25.224 7.102 -23.705 1.00 65.94 83 GLU A O 1
ATOM 617 N N . CYS A 1 84 ? 23.991 5.776 -22.363 1.00 70.50 84 CYS A N 1
ATOM 618 C CA . CYS A 1 84 ? 25.079 4.868 -21.999 1.00 70.50 84 CYS A CA 1
ATOM 619 C C . CYS A 1 84 ? 25.056 3.541 -22.790 1.00 70.50 84 CYS A C 1
ATOM 621 O O . CYS A 1 84 ? 26.008 2.765 -22.703 1.00 70.50 84 CYS A O 1
ATOM 623 N N . GLY A 1 85 ? 24.016 3.288 -23.599 1.00 67.19 85 GLY A N 1
ATOM 624 C CA . GLY A 1 85 ? 23.927 2.123 -24.489 1.00 67.19 85 GLY A CA 1
ATOM 625 C C . GLY A 1 85 ? 23.698 0.787 -23.776 1.00 67.19 85 GLY A C 1
ATOM 626 O O . GLY A 1 85 ? 24.043 -0.260 -24.330 1.00 67.19 85 GLY A O 1
ATOM 627 N N . LEU A 1 86 ? 23.166 0.818 -22.551 1.00 66.69 86 LEU A N 1
ATOM 628 C CA . LEU A 1 86 ? 22.846 -0.379 -21.775 1.00 66.69 86 LEU A CA 1
ATOM 629 C C . LEU A 1 86 ? 21.506 -0.997 -22.185 1.00 66.69 86 LEU A C 1
ATOM 631 O O . LEU A 1 86 ? 20.672 -0.347 -22.806 1.00 66.69 86 LEU A O 1
ATOM 635 N N . VAL A 1 87 ? 21.329 -2.268 -21.822 1.00 63.38 87 VAL A N 1
ATOM 636 C CA . VAL A 1 87 ? 20.049 -2.976 -21.893 1.00 63.38 87 VAL A CA 1
ATOM 637 C C . VAL A 1 87 ? 19.694 -3.389 -20.472 1.00 63.38 87 VAL A C 1
ATOM 639 O O . VAL A 1 87 ? 20.430 -4.162 -19.851 1.00 63.38 87 VAL A O 1
ATOM 642 N N . ILE A 1 88 ? 18.603 -2.842 -19.948 1.00 60.00 88 ILE A N 1
ATOM 643 C CA . ILE A 1 88 ? 18.040 -3.241 -18.660 1.00 60.00 88 ILE A CA 1
ATOM 644 C C . ILE A 1 88 ? 17.057 -4.374 -18.943 1.00 60.00 88 ILE A C 1
ATOM 646 O O . ILE A 1 88 ? 16.196 -4.245 -19.809 1.00 60.00 88 ILE A O 1
ATOM 650 N N . ASP A 1 89 ? 17.191 -5.496 -18.235 1.00 61.41 89 ASP A N 1
ATOM 651 C CA . ASP A 1 89 ? 16.140 -6.514 -18.243 1.00 61.41 89 ASP A CA 1
ATOM 652 C C . ASP A 1 89 ? 15.048 -6.075 -17.249 1.00 61.41 89 ASP A C 1
ATOM 654 O O . ASP A 1 89 ? 15.302 -6.073 -16.036 1.00 61.41 89 ASP A O 1
ATOM 658 N N . PRO A 1 90 ? 13.866 -5.649 -17.737 1.00 52.66 90 PRO A N 1
ATOM 659 C CA . PRO A 1 90 ? 12.826 -5.080 -16.890 1.00 52.66 90 PRO A CA 1
ATOM 660 C C . PRO A 1 90 ? 12.194 -6.118 -15.954 1.00 52.66 90 PRO A C 1
ATOM 662 O O . PRO A 1 90 ? 11.605 -5.734 -14.949 1.00 52.66 90 PRO A O 1
ATOM 665 N N . ASP A 1 91 ? 12.338 -7.416 -16.243 1.00 45.53 91 ASP A N 1
ATOM 666 C CA . ASP A 1 91 ? 11.690 -8.484 -15.476 1.00 45.53 91 ASP A CA 1
ATOM 667 C C . ASP A 1 91 ? 12.532 -8.931 -14.267 1.00 45.53 91 ASP A C 1
ATOM 669 O O . ASP A 1 91 ? 12.012 -9.527 -13.322 1.00 45.53 91 ASP A O 1
ATOM 673 N N . THR A 1 92 ? 13.846 -8.676 -14.282 1.00 52.31 92 THR A N 1
ATOM 674 C CA . THR A 1 92 ? 14.782 -9.151 -13.244 1.00 52.31 92 THR A CA 1
ATOM 675 C C . THR A 1 92 ? 15.487 -8.037 -12.479 1.00 52.31 92 THR A C 1
ATOM 677 O O . THR A 1 92 ? 16.220 -8.336 -11.535 1.00 52.31 92 THR A O 1
ATOM 680 N N . ASN A 1 93 ? 15.294 -6.775 -12.873 1.00 54.19 93 ASN A N 1
ATOM 681 C CA . ASN A 1 93 ? 15.995 -5.606 -12.331 1.00 54.19 93 ASN A CA 1
ATOM 682 C C . ASN A 1 93 ? 17.533 -5.778 -12.323 1.00 54.19 93 ASN A C 1
ATOM 684 O O . ASN A 1 93 ? 18.244 -5.340 -11.417 1.00 54.19 93 ASN A O 1
ATOM 688 N N . THR A 1 94 ? 18.060 -6.485 -13.330 1.00 52.44 94 THR A N 1
ATOM 689 C CA . THR A 1 94 ? 19.498 -6.738 -13.485 1.00 52.44 94 THR A CA 1
ATOM 690 C C . THR A 1 94 ? 20.054 -5.959 -14.662 1.00 52.44 94 THR A C 1
ATOM 692 O O . THR A 1 94 ? 19.521 -6.032 -15.770 1.00 52.44 94 THR A O 1
ATOM 695 N N . LEU A 1 95 ? 21.179 -5.283 -14.438 1.00 58.12 95 LEU A N 1
ATOM 696 C CA . LEU A 1 95 ? 21.894 -4.529 -15.456 1.00 58.12 95 LEU A CA 1
ATOM 697 C C . LEU A 1 95 ? 22.981 -5.418 -16.079 1.00 58.12 95 LEU A C 1
ATOM 699 O O . LEU A 1 95 ? 23.909 -5.859 -15.389 1.00 58.12 95 LEU A O 1
ATOM 703 N N . GLU A 1 96 ? 22.890 -5.699 -17.381 1.00 59.66 96 GLU A N 1
ATOM 704 C CA . GLU A 1 96 ? 23.894 -6.504 -18.091 1.00 59.66 96 GLU A CA 1
ATOM 705 C C . GLU A 1 96 ? 24.756 -5.608 -18.996 1.00 59.66 96 GLU A C 1
ATOM 707 O O . GLU A 1 96 ? 24.323 -5.146 -20.051 1.00 59.66 96 GLU A O 1
ATOM 712 N N . LEU A 1 97 ? 26.010 -5.367 -18.594 1.00 61.19 97 LEU A N 1
ATOM 713 C CA . LEU A 1 97 ? 26.977 -4.627 -19.406 1.00 61.19 97 LEU A CA 1
ATOM 714 C C . LEU A 1 97 ? 27.716 -5.588 -20.328 1.00 61.19 97 LEU A C 1
ATOM 716 O O . LEU A 1 97 ? 28.384 -6.529 -19.884 1.00 61.19 97 LEU A O 1
ATOM 720 N N . THR A 1 98 ? 27.627 -5.320 -21.628 1.00 60.81 98 THR A N 1
ATOM 721 C CA . THR A 1 98 ? 28.284 -6.120 -22.661 1.00 60.81 98 THR A CA 1
ATOM 722 C C . THR A 1 98 ? 29.269 -5.253 -23.436 1.00 60.81 98 THR A C 1
ATOM 724 O O . THR A 1 98 ? 28.871 -4.434 -24.262 1.00 60.81 98 THR A O 1
ATOM 727 N N . ALA A 1 99 ? 30.568 -5.469 -23.221 1.00 60.88 99 ALA A N 1
ATOM 728 C CA . ALA A 1 99 ? 31.617 -4.816 -24.000 1.00 60.88 99 ALA A CA 1
ATOM 729 C C . ALA A 1 99 ? 32.078 -5.747 -25.134 1.00 60.88 99 ALA A C 1
ATOM 731 O O . ALA A 1 99 ? 32.571 -6.857 -24.896 1.00 60.88 99 ALA A O 1
ATOM 732 N N . ASN A 1 100 ? 31.922 -5.291 -26.380 1.00 58.84 100 ASN A N 1
ATOM 733 C CA . ASN A 1 100 ? 32.268 -6.049 -27.584 1.00 58.84 100 ASN A CA 1
ATOM 734 C C . ASN A 1 100 ? 33.420 -5.373 -28.335 1.00 58.84 100 ASN A C 1
ATOM 736 O O . ASN A 1 100 ? 33.211 -4.375 -29.022 1.00 58.84 100 ASN A O 1
ATOM 740 N N . ALA A 1 101 ? 34.620 -5.957 -28.301 1.00 53.84 101 ALA A N 1
ATOM 741 C CA . ALA A 1 101 ? 35.707 -5.524 -29.180 1.00 53.84 101 ALA A CA 1
ATOM 742 C C . ALA A 1 101 ? 35.690 -6.331 -30.484 1.00 53.84 101 ALA A C 1
ATOM 744 O O . ALA A 1 101 ? 35.889 -7.551 -30.500 1.00 53.84 101 ALA A O 1
ATOM 745 N N . VAL A 1 102 ? 35.463 -5.641 -31.605 1.00 55.38 102 VAL A N 1
ATOM 746 C CA . VAL A 1 102 ? 35.443 -6.245 -32.945 1.00 55.38 102 VAL A CA 1
ATOM 747 C C . VAL A 1 102 ? 36.664 -5.782 -33.729 1.00 55.38 102 VAL A C 1
ATOM 749 O O . VAL A 1 102 ? 36.625 -4.777 -34.434 1.00 55.38 102 VAL A O 1
ATOM 752 N N . HIS A 1 103 ? 37.746 -6.559 -33.670 1.00 50.66 103 HIS A N 1
ATOM 753 C CA . HIS A 1 103 ? 38.929 -6.276 -34.479 1.00 50.66 103 HIS A CA 1
ATOM 754 C C . HIS A 1 103 ? 38.863 -7.029 -35.817 1.00 50.66 103 HIS A C 1
ATOM 756 O O . HIS A 1 103 ? 38.905 -8.260 -35.887 1.00 50.66 103 HIS A O 1
ATOM 762 N N . ALA A 1 104 ? 38.712 -6.287 -36.915 1.00 50.75 104 ALA A N 1
ATOM 763 C CA . ALA A 1 104 ? 38.491 -6.853 -38.242 1.00 50.75 104 ALA A CA 1
ATOM 764 C C . ALA A 1 104 ? 39.797 -7.000 -39.038 1.00 50.75 104 ALA A C 1
ATOM 766 O O . ALA A 1 104 ? 40.052 -6.255 -39.981 1.00 50.75 104 ALA A O 1
ATOM 767 N N . THR A 1 105 ? 40.600 -8.017 -38.727 1.00 52.47 105 THR A N 1
ATOM 768 C CA . THR A 1 105 ? 41.745 -8.409 -39.568 1.00 52.47 105 THR A CA 1
ATOM 769 C C . THR A 1 105 ? 41.632 -9.865 -40.009 1.00 52.47 105 THR A C 1
ATOM 771 O O . THR A 1 105 ? 42.221 -10.776 -39.442 1.00 52.47 105 THR A O 1
ATOM 774 N N . GLY A 1 106 ? 40.856 -10.090 -41.077 1.00 51.47 106 GLY A N 1
ATOM 775 C CA . GLY A 1 106 ? 40.880 -11.305 -41.912 1.00 51.47 106 GLY A CA 1
ATOM 776 C C . GLY A 1 106 ? 40.302 -12.593 -41.306 1.00 51.47 106 GLY A C 1
ATOM 777 O O . GLY A 1 106 ? 39.768 -13.416 -42.043 1.00 51.47 106 GLY A O 1
ATOM 778 N N . ALA A 1 107 ? 40.329 -12.746 -39.987 1.00 49.34 107 ALA A N 1
ATOM 779 C CA . ALA A 1 107 ? 39.565 -13.725 -39.234 1.00 49.34 107 ALA A CA 1
ATOM 780 C C . ALA A 1 107 ? 38.814 -12.942 -38.159 1.00 49.34 107 ALA A C 1
ATOM 782 O O . ALA A 1 107 ? 39.430 -12.412 -37.240 1.00 49.34 107 ALA A O 1
ATOM 783 N N . ARG A 1 108 ? 37.494 -12.799 -38.315 1.00 47.16 108 ARG A N 1
ATOM 784 C CA . ARG A 1 108 ? 36.651 -12.149 -37.305 1.00 47.16 108 ARG A CA 1
ATOM 785 C C . ARG A 1 108 ? 36.738 -12.963 -36.017 1.00 47.16 108 ARG A C 1
ATOM 787 O O . ARG A 1 108 ? 36.114 -14.015 -35.920 1.00 47.16 108 ARG A O 1
ATOM 794 N N . GLN A 1 109 ? 37.528 -12.491 -35.066 1.00 49.50 109 GLN A N 1
ATOM 795 C CA . GLN A 1 109 ? 37.468 -12.947 -33.688 1.00 49.50 109 GLN A CA 1
ATOM 796 C C . GLN A 1 109 ? 36.689 -11.881 -32.932 1.00 49.50 109 GLN A C 1
ATOM 798 O O . GLN A 1 109 ? 37.124 -10.737 -32.843 1.00 49.50 109 GLN A O 1
ATOM 803 N N . VAL A 1 110 ? 35.485 -12.245 -32.500 1.00 54.16 110 VAL A N 1
ATOM 804 C CA . VAL A 1 110 ? 34.674 -11.410 -31.616 1.00 54.16 110 VAL A CA 1
ATOM 805 C C . VAL A 1 110 ? 35.027 -11.848 -30.210 1.00 54.16 110 VAL A C 1
ATOM 807 O O . VAL A 1 110 ? 34.827 -13.014 -29.866 1.00 54.16 110 VAL A O 1
ATOM 810 N N . LEU A 1 111 ? 35.595 -10.933 -29.435 1.00 50.50 111 LEU A N 1
ATOM 811 C CA . LEU A 1 111 ? 35.750 -11.124 -28.005 1.00 50.50 111 LEU A CA 1
ATOM 812 C C . LEU A 1 111 ? 34.627 -10.350 -27.319 1.00 50.50 111 LEU A C 1
ATOM 814 O O . LEU A 1 111 ? 34.549 -9.131 -27.456 1.00 50.50 111 LEU A O 1
ATOM 818 N N . ALA A 1 112 ? 33.758 -11.084 -26.628 1.00 53.97 112 ALA A N 1
ATOM 819 C CA . ALA A 1 112 ? 32.686 -10.528 -25.815 1.00 53.97 112 ALA A CA 1
ATOM 820 C C . ALA A 1 112 ? 33.027 -10.762 -24.342 1.00 53.97 112 ALA A C 1
ATOM 822 O O . ALA A 1 112 ? 33.357 -11.887 -23.951 1.00 53.97 112 ALA A O 1
ATOM 823 N N . MET A 1 113 ? 32.972 -9.699 -23.546 1.00 54.19 113 MET A N 1
ATOM 824 C CA . MET A 1 113 ? 33.059 -9.768 -22.091 1.00 54.19 113 MET A CA 1
ATOM 825 C C . MET A 1 113 ? 31.724 -9.289 -21.521 1.00 54.19 113 MET A C 1
ATOM 827 O O . MET A 1 113 ? 31.306 -8.169 -21.809 1.00 54.19 113 MET A O 1
ATOM 831 N N . ASN A 1 114 ? 31.072 -10.148 -20.732 1.00 56.50 114 ASN A N 1
ATOM 832 C CA . ASN A 1 114 ? 29.782 -9.861 -20.106 1.00 56.50 114 ASN A CA 1
ATOM 833 C C . ASN A 1 114 ? 29.994 -9.677 -18.603 1.00 56.50 114 ASN A C 1
ATOM 835 O O . ASN A 1 114 ? 30.536 -10.572 -17.944 1.00 56.50 114 ASN A O 1
ATOM 839 N N . VAL A 1 115 ? 29.559 -8.539 -18.068 1.00 54.19 115 VAL A N 1
ATOM 840 C CA . VAL A 1 115 ? 29.572 -8.240 -16.634 1.00 54.19 115 VAL A CA 1
ATOM 841 C C . VAL A 1 115 ? 28.133 -8.003 -16.192 1.00 54.19 115 VAL A C 1
ATOM 843 O O . VAL A 1 115 ? 27.430 -7.181 -16.772 1.00 54.19 115 VAL A O 1
ATOM 846 N N . ARG A 1 116 ? 27.692 -8.739 -15.168 1.00 51.78 116 ARG A N 1
ATOM 847 C CA . ARG A 1 116 ? 26.371 -8.565 -14.553 1.00 51.78 116 ARG A CA 1
ATOM 848 C C . ARG A 1 116 ? 26.507 -7.754 -13.278 1.00 51.78 116 ARG A C 1
ATOM 850 O O . ARG A 1 116 ? 27.286 -8.138 -12.404 1.00 51.78 116 ARG A O 1
ATOM 857 N N . LEU A 1 117 ? 25.746 -6.672 -13.184 1.00 52.19 117 LEU A N 1
ATOM 858 C CA . LEU A 1 117 ? 25.597 -5.873 -11.977 1.00 52.19 117 LEU A CA 1
ATOM 859 C C . LEU A 1 117 ? 24.146 -5.966 -11.500 1.00 52.19 117 LEU A C 1
ATOM 861 O O . LEU A 1 117 ? 23.211 -5.725 -12.261 1.00 52.19 117 LEU A O 1
ATOM 865 N N . ASN A 1 118 ? 23.972 -6.326 -10.232 1.00 50.59 118 ASN A N 1
ATOM 866 C CA . ASN A 1 118 ? 22.684 -6.210 -9.562 1.00 50.59 118 ASN A CA 1
ATOM 867 C C . ASN A 1 118 ? 22.629 -4.808 -8.964 1.00 50.59 118 ASN A C 1
ATOM 869 O O . ASN A 1 118 ? 23.408 -4.503 -8.060 1.00 50.59 118 ASN A O 1
ATOM 873 N N . VAL A 1 119 ? 21.755 -3.965 -9.505 1.00 48.56 119 VAL A N 1
ATOM 874 C CA . VAL A 1 119 ? 21.496 -2.631 -8.968 1.00 48.56 119 VAL A CA 1
ATOM 875 C C . VAL A 1 119 ? 20.469 -2.817 -7.855 1.00 48.56 119 VAL A C 1
ATOM 877 O O . VAL A 1 119 ? 19.295 -3.047 -8.120 1.00 48.56 119 VAL A O 1
ATOM 880 N N . LEU A 1 120 ? 20.927 -2.815 -6.605 1.00 44.22 120 LEU A N 1
ATOM 881 C CA . LEU A 1 120 ? 20.041 -2.555 -5.476 1.00 44.22 120 LEU A CA 1
ATOM 882 C C . LEU A 1 120 ? 19.866 -1.036 -5.476 1.00 44.22 120 LEU A C 1
ATOM 884 O O . LEU A 1 120 ? 20.854 -0.333 -5.284 1.00 44.22 120 LEU A O 1
ATOM 888 N N . GLY A 1 121 ? 18.678 -0.546 -5.831 1.00 43.47 121 GLY A N 1
ATOM 889 C CA . GLY A 1 121 ? 18.404 0.887 -5.816 1.00 43.47 121 GLY A CA 1
ATOM 890 C C . GLY A 1 121 ? 18.505 1.403 -4.386 1.00 43.47 121 GLY A C 1
ATOM 891 O O . GLY A 1 121 ? 17.758 0.935 -3.535 1.00 43.47 121 GLY A O 1
ATOM 892 N N . GLU A 1 122 ? 19.446 2.312 -4.140 1.00 43.47 122 GLU A N 1
ATOM 893 C CA . GLU A 1 122 ? 19.309 3.308 -3.078 1.00 43.47 122 GLU A CA 1
ATOM 894 C C . GLU A 1 122 ? 18.274 4.312 -3.601 1.00 43.47 122 GLU A C 1
ATOM 896 O O . GLU A 1 122 ? 18.444 4.878 -4.686 1.00 43.47 122 GLU A O 1
ATOM 901 N N . GLY A 1 123 ? 17.146 4.426 -2.904 1.00 41.22 123 GLY A N 1
ATOM 902 C CA . GLY A 1 123 ? 16.095 5.379 -3.214 1.00 41.22 123 GLY A CA 1
ATOM 903 C C . GLY A 1 123 ? 16.603 6.816 -3.121 1.00 41.22 123 GLY A C 1
ATOM 904 O O . GLY A 1 123 ? 17.380 7.182 -2.246 1.00 41.22 123 GLY A O 1
ATOM 905 N N . ASP A 1 124 ? 16.152 7.625 -4.071 1.00 38.03 124 ASP A N 1
ATOM 906 C CA . ASP A 1 124 ? 16.405 9.056 -4.210 1.00 38.03 124 ASP A CA 1
ATOM 907 C C . ASP A 1 124 ? 16.157 9.812 -2.880 1.00 38.03 124 ASP A C 1
ATOM 909 O O . ASP A 1 124 ? 15.019 9.923 -2.414 1.00 38.03 124 ASP A O 1
ATOM 913 N N . GLU A 1 125 ? 17.221 10.363 -2.280 1.00 44.69 125 GLU A N 1
ATOM 914 C CA . GLU A 1 125 ? 17.251 11.134 -1.016 1.00 44.69 125 GLU A CA 1
ATOM 915 C C . GLU A 1 125 ? 16.517 12.506 -1.097 1.00 44.69 125 GLU A C 1
ATOM 917 O O . GLU A 1 125 ? 16.839 13.458 -0.381 1.00 44.69 125 GLU A O 1
ATOM 922 N N . GLY A 1 126 ? 15.536 12.664 -1.993 1.00 41.22 126 GLY A N 1
ATOM 923 C CA . GLY A 1 126 ? 14.811 13.922 -2.237 1.00 41.22 126 GLY A CA 1
ATOM 924 C C . GLY A 1 126 ? 13.403 14.007 -1.640 1.00 41.22 126 GLY A C 1
ATOM 925 O O . GLY A 1 126 ? 12.865 15.104 -1.484 1.00 41.22 126 GLY A O 1
ATOM 926 N N . ASP A 1 127 ? 12.810 12.871 -1.290 1.00 43.91 127 ASP A N 1
ATOM 927 C CA . ASP A 1 127 ? 11.603 12.778 -0.473 1.00 43.91 127 ASP A CA 1
ATOM 928 C C . ASP A 1 127 ? 11.878 11.623 0.484 1.00 43.91 127 ASP A C 1
ATOM 930 O O . ASP A 1 127 ? 11.475 10.491 0.224 1.00 43.91 127 ASP A O 1
ATOM 934 N N . GLU A 1 128 ? 12.671 11.904 1.530 1.00 42.31 128 GLU A N 1
ATOM 935 C CA . GLU A 1 128 ? 12.851 11.051 2.709 1.00 42.31 128 GLU A CA 1
ATOM 936 C C . GLU A 1 128 ? 11.463 10.780 3.314 1.00 42.31 128 GLU A C 1
ATOM 938 O O . GLU A 1 128 ? 11.055 11.344 4.331 1.00 42.31 128 GLU A O 1
ATOM 943 N N . ARG A 1 129 ? 10.696 9.906 2.665 1.00 46.59 129 ARG A N 1
ATOM 944 C CA . ARG A 1 129 ? 9.562 9.203 3.236 1.00 46.59 129 ARG A CA 1
ATOM 945 C C . ARG A 1 129 ? 10.163 8.225 4.223 1.00 46.59 129 ARG A C 1
ATOM 947 O O . ARG A 1 129 ? 10.299 7.043 3.930 1.00 46.59 129 ARG A O 1
ATOM 954 N N . ALA A 1 130 ? 10.591 8.762 5.359 1.00 41.31 130 ALA A N 1
ATOM 955 C CA . ALA A 1 130 ? 11.007 8.008 6.522 1.00 41.31 130 ALA A CA 1
ATOM 956 C C . ALA A 1 130 ? 10.019 6.847 6.733 1.00 41.31 130 ALA A C 1
ATOM 958 O O . ALA A 1 130 ? 8.832 7.102 6.932 1.00 41.31 130 ALA A O 1
ATOM 959 N N . GLY A 1 131 ? 10.486 5.606 6.556 1.00 48.09 131 GLY A N 1
ATOM 960 C CA . GLY A 1 131 ? 9.856 4.370 7.047 1.00 48.09 131 GLY A CA 1
ATOM 961 C C . GLY A 1 131 ? 8.387 4.086 6.691 1.00 48.09 131 GLY A C 1
ATOM 962 O O . GLY A 1 131 ? 7.772 3.228 7.310 1.00 48.09 131 GLY A O 1
ATOM 963 N N . GLY A 1 132 ? 7.768 4.797 5.744 1.00 57.25 132 GLY A N 1
ATOM 964 C CA . GLY A 1 132 ? 6.307 4.794 5.594 1.00 57.25 132 GLY A CA 1
ATOM 965 C C . GLY A 1 132 ? 5.743 3.671 4.717 1.00 57.25 132 GLY A C 1
ATOM 966 O O . GLY A 1 132 ? 6.274 3.361 3.649 1.00 57.25 132 GLY A O 1
ATOM 967 N N . PHE A 1 133 ? 4.586 3.125 5.099 1.00 76.12 133 PHE A N 1
ATOM 968 C CA . PHE A 1 133 ? 3.808 2.246 4.224 1.00 76.12 133 PHE A CA 1
ATOM 969 C C . PHE A 1 133 ? 3.317 2.999 2.981 1.00 76.12 133 PHE A C 1
ATOM 971 O O . PHE A 1 133 ? 2.589 3.985 3.087 1.00 76.12 133 PHE A O 1
ATOM 978 N N . ASN A 1 134 ? 3.644 2.505 1.787 1.00 79.19 134 ASN A N 1
ATOM 979 C CA . ASN A 1 134 ? 3.110 3.047 0.538 1.00 79.19 134 ASN A CA 1
ATOM 980 C C . ASN A 1 134 ? 1.862 2.256 0.129 1.00 79.19 134 ASN A C 1
ATOM 982 O O . ASN A 1 134 ? 1.968 1.140 -0.375 1.00 79.19 134 ASN A O 1
ATOM 986 N N . SER A 1 135 ? 0.677 2.834 0.333 1.00 88.75 135 SER A N 1
ATOM 987 C CA . SER A 1 135 ? -0.559 2.314 -0.259 1.00 88.75 135 SER A CA 1
ATOM 988 C C . SER A 1 135 ? -0.975 3.151 -1.462 1.00 88.75 135 SER A C 1
ATOM 990 O O . SER A 1 135 ? -0.908 4.381 -1.426 1.00 88.75 135 SER A O 1
ATOM 992 N N . ASN A 1 136 ? -1.445 2.465 -2.503 1.00 92.44 136 ASN A N 1
ATOM 993 C CA . ASN A 1 136 ? -1.903 3.062 -3.755 1.00 92.44 136 ASN A CA 1
ATOM 994 C C . ASN A 1 136 ? -3.427 3.253 -3.806 1.00 92.44 136 ASN A C 1
ATOM 996 O O . ASN A 1 136 ? -3.955 3.588 -4.870 1.00 92.44 136 ASN A O 1
ATOM 1000 N N . ALA A 1 137 ? -4.132 3.018 -2.694 1.00 94.56 137 ALA A N 1
ATOM 1001 C CA . ALA A 1 137 ? -5.559 3.291 -2.578 1.00 94.56 137 ALA A CA 1
ATOM 1002 C C . ALA A 1 137 ? -6.006 3.560 -1.139 1.00 94.56 137 ALA A C 1
ATOM 1004 O O . ALA A 1 137 ? -5.330 3.157 -0.194 1.00 94.56 137 ALA A O 1
ATOM 1005 N N . ALA A 1 138 ? -7.191 4.153 -0.967 1.00 94.12 138 ALA A N 1
ATOM 1006 C CA . ALA A 1 138 ? -7.857 4.172 0.340 1.00 94.12 138 ALA A CA 1
ATOM 1007 C C . ALA A 1 138 ? -8.249 2.750 0.784 1.00 94.12 138 ALA A C 1
ATOM 1009 O O . ALA A 1 138 ? -8.083 2.384 1.950 1.00 94.12 138 ALA A O 1
ATOM 1010 N N . VAL A 1 139 ? -8.740 1.934 -0.157 1.00 94.31 139 VAL A N 1
ATOM 1011 C CA . VAL A 1 139 ? -9.048 0.514 0.061 1.00 94.31 139 VAL A CA 1
ATOM 1012 C C . VAL A 1 139 ? -8.431 -0.325 -1.055 1.00 94.31 139 VAL A C 1
ATOM 1014 O O . VAL A 1 139 ? -8.768 -0.161 -2.223 1.00 94.31 139 VAL A O 1
ATOM 1017 N N . SER A 1 140 ? -7.551 -1.254 -0.698 1.00 94.81 140 SER A N 1
ATOM 1018 C CA . SER A 1 140 ? -7.045 -2.297 -1.592 1.00 94.81 140 SER A CA 1
ATOM 1019 C C . SER A 1 140 ? -7.537 -3.645 -1.103 1.00 94.81 140 SER A C 1
ATOM 1021 O O . SER A 1 140 ? -7.416 -3.955 0.077 1.00 94.81 140 SER A O 1
ATOM 1023 N N . CYS A 1 141 ? -8.104 -4.459 -1.977 1.00 93.31 141 CYS A N 1
ATOM 1024 C CA . CYS A 1 141 ? -8.664 -5.735 -1.585 1.00 93.31 141 CYS A CA 1
ATOM 1025 C C . CYS A 1 141 ? -8.472 -6.749 -2.716 1.00 93.31 141 CYS A C 1
ATOM 1027 O O . CYS A 1 141 ? -8.965 -6.591 -3.832 1.00 93.31 141 CYS A O 1
ATOM 1029 N N . PHE A 1 142 ? -7.651 -7.755 -2.435 1.00 92.69 142 PHE A N 1
ATOM 1030 C CA . PHE A 1 142 ? -7.171 -8.738 -3.396 1.00 92.69 142 PHE A CA 1
ATOM 1031 C C . PHE A 1 142 ? -7.855 -10.087 -3.164 1.00 92.69 142 PHE A C 1
ATOM 1033 O O . PHE A 1 142 ? -8.203 -10.427 -2.035 1.00 92.69 142 PHE A O 1
ATOM 1040 N N . GLY A 1 143 ? -8.005 -10.877 -4.228 1.00 89.06 143 GLY A N 1
ATOM 1041 C CA . GLY A 1 143 ? -8.677 -12.176 -4.198 1.00 89.06 143 GLY A CA 1
ATOM 1042 C C . GLY A 1 143 ? -10.106 -12.141 -4.746 1.00 89.06 143 GLY A C 1
ATOM 1043 O O . GLY A 1 143 ? -10.769 -11.105 -4.771 1.00 89.06 143 GLY A O 1
ATOM 1044 N N . ALA A 1 144 ? -10.577 -13.310 -5.185 1.00 85.44 144 ALA A N 1
ATOM 1045 C CA . ALA A 1 144 ? -11.861 -13.479 -5.874 1.00 85.44 144 ALA A CA 1
ATOM 1046 C C . ALA A 1 144 ? -13.102 -13.184 -5.013 1.00 85.44 144 ALA A C 1
ATOM 1048 O O . ALA A 1 144 ? -14.198 -13.010 -5.538 1.00 85.44 144 ALA A O 1
ATOM 1049 N N . GLU A 1 145 ? -12.936 -13.167 -3.694 1.00 81.31 145 GLU A N 1
ATOM 1050 C CA . GLU A 1 145 ? -14.028 -13.003 -2.729 1.00 81.31 145 GLU A CA 1
ATOM 1051 C C . GLU A 1 145 ? -14.056 -11.629 -2.074 1.00 81.31 145 GLU A C 1
ATOM 1053 O O . GLU A 1 145 ? -14.839 -11.370 -1.161 1.00 81.31 145 GLU A O 1
ATOM 1058 N N . CYS A 1 146 ? -13.212 -10.735 -2.570 1.00 82.69 146 CYS A N 1
ATOM 1059 C CA . CYS A 1 146 ? -13.214 -9.369 -2.131 1.00 82.69 146 CYS A CA 1
ATOM 1060 C C . CYS A 1 146 ? -14.550 -8.696 -2.499 1.00 82.69 146 CYS A C 1
ATOM 1062 O O . CYS A 1 146 ? -14.808 -8.419 -3.670 1.00 82.69 146 CYS A O 1
ATOM 1064 N N . ASP A 1 147 ? -15.385 -8.424 -1.495 1.00 81.25 147 ASP A N 1
ATOM 1065 C CA . ASP A 1 147 ? -16.593 -7.605 -1.621 1.00 81.25 147 ASP A CA 1
ATOM 1066 C C . ASP A 1 147 ? -16.424 -6.345 -0.778 1.00 81.25 147 ASP A C 1
ATOM 1068 O O . ASP A 1 147 ? -16.553 -6.363 0.447 1.00 81.25 147 ASP A O 1
ATOM 1072 N N . VAL A 1 148 ? -16.108 -5.236 -1.442 1.00 81.12 148 VAL A N 1
ATOM 1073 C CA . VAL A 1 148 ? -16.063 -3.930 -0.786 1.00 81.12 148 VAL A CA 1
ATOM 1074 C C . VAL A 1 148 ? -17.440 -3.294 -0.929 1.00 81.12 148 VAL A C 1
ATOM 1076 O O . VAL A 1 148 ? -17.755 -2.678 -1.946 1.00 81.12 148 VAL A O 1
ATOM 1079 N N . SER A 1 149 ? -18.262 -3.425 0.113 1.00 78.69 149 SER A N 1
ATOM 1080 C CA . SER A 1 149 ? -19.571 -2.772 0.203 1.00 78.69 149 SER A CA 1
ATOM 1081 C C . SER A 1 149 ? -19.459 -1.526 1.086 1.00 78.69 149 SER A C 1
ATOM 1083 O O . SER A 1 149 ? -19.771 -1.624 2.280 1.00 78.69 149 SER A O 1
ATOM 1085 N N . PRO A 1 150 ? -19.113 -0.336 0.553 1.00 69.00 150 PRO A N 1
ATOM 1086 C CA . PRO A 1 150 ? -19.190 0.881 1.347 1.00 69.00 150 PRO A CA 1
ATOM 1087 C C . PRO A 1 150 ? -20.598 0.994 1.937 1.00 69.00 150 PRO A C 1
ATOM 1089 O O . PRO A 1 150 ? -21.612 0.877 1.238 1.00 69.00 150 PRO A O 1
ATOM 1092 N N . GLY A 1 151 ? -20.666 1.152 3.258 1.00 65.44 151 GLY A N 1
ATOM 1093 C CA . GLY A 1 151 ? -21.928 1.355 3.950 1.00 65.44 151 GLY A CA 1
ATOM 1094 C C . GLY A 1 151 ? -22.706 2.521 3.332 1.00 65.44 151 GLY A C 1
ATOM 1095 O O . GLY A 1 151 ? -22.094 3.422 2.754 1.00 65.44 151 GLY A O 1
ATOM 1096 N N . PRO A 1 152 ? -24.045 2.569 3.456 1.00 59.53 152 PRO A N 1
ATOM 1097 C CA . PRO A 1 152 ? -24.859 3.708 3.025 1.00 59.53 152 PRO A CA 1
ATOM 1098 C C . PRO A 1 152 ? -24.659 4.918 3.957 1.00 59.53 152 PRO A C 1
ATOM 1100 O O . PRO A 1 152 ? -25.626 5.459 4.494 1.00 59.53 152 PRO A O 1
ATOM 1103 N N . GLY A 1 153 ? -23.401 5.278 4.209 1.00 52.47 153 GLY A N 1
ATOM 1104 C CA . GLY A 1 153 ? -22.937 6.153 5.266 1.00 52.47 153 GLY A CA 1
ATOM 1105 C C . GLY A 1 153 ? -23.675 7.481 5.347 1.00 52.47 153 GLY A C 1
ATOM 1106 O O . GLY A 1 153 ? -24.304 7.951 4.404 1.00 52.47 153 GLY A O 1
ATOM 1107 N N . ALA A 1 154 ? -23.560 8.138 6.502 1.00 46.84 154 ALA A N 1
ATOM 1108 C CA . ALA A 1 154 ? -24.041 9.511 6.672 1.00 46.84 154 ALA A CA 1
ATOM 1109 C C . ALA A 1 154 ? -23.266 10.534 5.806 1.00 46.84 154 ALA A C 1
ATOM 1111 O O . ALA A 1 154 ? -23.631 11.708 5.773 1.00 46.84 154 ALA A O 1
ATOM 1112 N N . ALA A 1 155 ? -22.199 10.090 5.139 1.00 52.03 155 ALA A N 1
ATOM 1113 C CA . ALA A 1 155 ? -21.341 10.846 4.250 1.00 52.03 155 ALA A CA 1
ATOM 1114 C C . ALA A 1 155 ? -21.672 10.506 2.780 1.00 52.03 155 ALA A C 1
ATOM 1116 O O . ALA A 1 155 ? -21.852 9.343 2.442 1.00 52.03 155 ALA A O 1
ATOM 1117 N N . ASP A 1 156 ? -21.733 11.515 1.903 1.00 57.25 156 ASP A N 1
ATOM 1118 C CA . ASP A 1 156 ? -21.899 11.359 0.439 1.00 57.25 156 ASP A CA 1
ATOM 1119 C C . ASP A 1 156 ? -20.897 10.391 -0.247 1.00 57.25 156 ASP A C 1
ATOM 1121 O O . ASP A 1 156 ? -21.175 9.946 -1.359 1.00 57.25 156 ASP A O 1
ATOM 1125 N N . TYR A 1 157 ? -19.768 10.050 0.395 1.00 65.00 157 TYR A N 1
ATOM 1126 C CA . TYR A 1 157 ? -18.752 9.118 -0.115 1.00 65.00 157 TYR A CA 1
ATOM 1127 C C . TYR A 1 157 ? -18.360 8.131 0.988 1.00 65.00 157 TYR A C 1
ATOM 1129 O O . TYR A 1 157 ? -18.101 8.542 2.119 1.00 65.00 157 TYR A O 1
ATOM 1137 N N . GLY A 1 158 ? -18.353 6.840 0.663 1.00 82.06 158 GLY A N 1
ATOM 1138 C CA . GLY A 1 158 ? -17.897 5.774 1.551 1.00 82.06 158 GLY A CA 1
ATOM 1139 C C . GLY A 1 158 ? -16.401 5.486 1.422 1.00 82.06 158 GLY A C 1
ATOM 1140 O O . GLY A 1 158 ? -15.821 4.983 2.375 1.00 82.06 158 GLY A O 1
ATOM 1141 N N . ILE A 1 159 ? -15.775 5.808 0.285 1.00 89.50 159 ILE A N 1
ATOM 1142 C CA . ILE A 1 159 ? -14.347 5.594 0.011 1.00 89.50 159 IL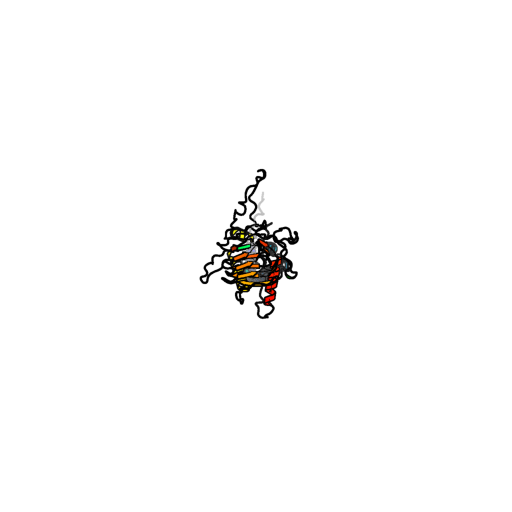E A CA 1
ATOM 1143 C C . ILE A 1 159 ? -13.791 6.817 -0.735 1.00 89.50 159 ILE A C 1
ATOM 1145 O O . ILE A 1 159 ? -14.399 7.290 -1.693 1.00 89.50 159 ILE A O 1
ATOM 1149 N N . ASP A 1 160 ? -12.643 7.340 -0.320 1.00 90.62 160 ASP A N 1
ATOM 1150 C CA . ASP A 1 160 ? -12.029 8.519 -0.931 1.00 90.62 160 ASP A CA 1
ATOM 1151 C C . ASP A 1 160 ? -10.501 8.408 -0.944 1.00 90.62 160 ASP A C 1
ATOM 1153 O O . ASP A 1 160 ? -9.862 8.412 0.102 1.00 90.62 160 ASP A O 1
ATOM 1157 N N . GLY A 1 161 ? -9.923 8.306 -2.136 1.00 92.00 161 GLY A N 1
ATOM 1158 C CA . GLY A 1 161 ? -8.492 8.201 -2.404 1.00 92.00 161 GLY A CA 1
ATOM 1159 C C . GLY A 1 161 ? -7.754 9.539 -2.443 1.00 92.00 161 GLY A C 1
ATOM 1160 O O . GLY A 1 161 ? -6.562 9.558 -2.732 1.00 92.00 161 GLY A O 1
ATOM 1161 N N . ARG A 1 162 ? -8.418 10.673 -2.189 1.00 90.19 162 ARG A N 1
ATOM 1162 C CA . ARG A 1 162 ? -7.717 11.960 -2.041 1.00 90.19 162 ARG A CA 1
ATOM 1163 C C . ARG A 1 162 ? -6.890 11.961 -0.763 1.00 90.19 162 ARG A C 1
ATOM 1165 O O . ARG A 1 162 ? -7.292 11.355 0.219 1.00 90.19 162 ARG A O 1
ATOM 1172 N N . ASP A 1 163 ? -5.764 12.665 -0.759 1.00 90.62 163 ASP A N 1
ATOM 1173 C CA . ASP A 1 163 ? -4.876 12.716 0.409 1.00 90.62 163 ASP A CA 1
ATOM 1174 C C . ASP A 1 163 ? -5.396 13.680 1.495 1.00 90.62 163 ASP A C 1
ATOM 1176 O O . ASP A 1 163 ? -5.418 14.909 1.326 1.00 90.62 163 ASP A O 1
ATOM 1180 N N . TYR A 1 164 ? -5.854 13.111 2.611 1.00 89.06 164 TYR A N 1
ATOM 1181 C CA . TYR A 1 164 ? -6.328 13.838 3.788 1.00 89.06 164 TYR A CA 1
ATOM 1182 C C . TYR A 1 164 ? -5.202 14.053 4.801 1.00 89.06 164 TYR A C 1
ATOM 1184 O O . TYR A 1 164 ? -4.383 13.169 5.050 1.00 89.06 164 TYR A O 1
ATOM 1192 N N . THR A 1 165 ? -5.204 15.211 5.463 1.00 88.00 165 THR A N 1
ATOM 1193 C CA . THR A 1 165 ? -4.344 15.450 6.629 1.00 88.00 165 THR A CA 1
ATOM 1194 C C . THR A 1 165 ? -4.777 14.546 7.783 1.00 88.00 165 THR A C 1
ATOM 1196 O O . THR A 1 165 ? -5.965 14.480 8.118 1.00 88.00 165 THR A O 1
ATOM 1199 N N . ALA A 1 166 ? -3.821 13.842 8.390 1.00 87.31 166 ALA A N 1
ATOM 1200 C CA . ALA A 1 166 ? -4.104 12.973 9.524 1.00 87.31 166 ALA A CA 1
ATOM 1201 C C . ALA A 1 166 ? -4.351 13.829 10.780 1.00 87.31 166 ALA A C 1
ATOM 1203 O O . ALA A 1 166 ? -3.571 14.747 11.054 1.00 87.31 166 ALA A O 1
ATOM 1204 N N . PRO A 1 167 ? -5.396 13.550 11.579 1.00 86.00 167 PRO A N 1
ATOM 1205 C CA . PRO A 1 167 ? -5.647 14.294 12.812 1.00 86.00 167 PRO A CA 1
ATOM 1206 C C . PRO A 1 167 ? -4.460 14.159 13.770 1.00 86.00 167 PRO A C 1
ATOM 1208 O O . PRO A 1 167 ? -3.865 13.085 13.876 1.00 86.00 167 PRO A O 1
ATOM 1211 N N . ASP A 1 168 ? -4.105 15.218 14.497 1.00 84.94 168 ASP A N 1
ATOM 1212 C CA . ASP A 1 168 ? -3.099 15.110 15.555 1.00 84.94 168 ASP A CA 1
ATOM 1213 C C . ASP A 1 168 ? -3.719 14.478 16.814 1.00 84.94 168 ASP A C 1
ATOM 1215 O O . ASP A 1 168 ? -4.302 15.149 17.677 1.00 84.94 168 ASP A O 1
ATOM 1219 N N . LEU A 1 169 ? -3.594 13.152 16.917 1.00 79.81 169 LEU A N 1
ATOM 1220 C CA . LEU A 1 169 ? -4.138 12.370 18.027 1.00 79.81 169 LEU A CA 1
ATOM 1221 C C . LEU A 1 169 ? -3.523 12.766 19.373 1.00 79.81 169 LEU A C 1
ATOM 1223 O O . LEU A 1 169 ? -4.214 12.740 20.393 1.00 79.81 169 LEU A O 1
ATOM 1227 N N . THR A 1 170 ? -2.270 13.231 19.382 1.00 76.56 170 THR A N 1
ATOM 1228 C CA . THR A 1 170 ? -1.567 13.650 20.605 1.00 76.56 170 THR A CA 1
ATOM 1229 C C . THR A 1 170 ? -2.166 14.917 21.219 1.00 76.56 170 THR A C 1
ATOM 1231 O O . THR A 1 170 ? -2.104 15.127 22.435 1.00 76.56 170 THR A O 1
ATOM 1234 N N . GLN A 1 171 ? -2.805 15.753 20.396 1.00 78.62 171 GLN A N 1
ATOM 1235 C CA . GLN A 1 171 ? -3.486 16.973 20.828 1.00 78.62 171 GLN A CA 1
ATOM 1236 C C . GLN A 1 171 ? -4.959 16.744 21.187 1.00 78.62 171 GLN A C 1
ATOM 1238 O O . GLN A 1 171 ? -5.667 17.691 21.548 1.00 78.62 171 GLN A O 1
ATOM 1243 N N . GLY A 1 172 ? -5.429 15.495 21.129 1.00 73.56 172 GLY A N 1
ATOM 1244 C CA . GLY A 1 172 ? -6.835 15.167 21.314 1.00 73.56 172 GLY A CA 1
ATOM 1245 C C . GLY A 1 172 ? -7.709 15.708 20.183 1.00 73.56 172 GLY A C 1
ATOM 1246 O O . GLY A 1 172 ? -8.898 15.972 20.401 1.00 73.56 172 GLY A O 1
ATOM 1247 N N . GLU A 1 173 ? -7.127 15.941 19.001 1.00 75.25 173 GLU A N 1
ATOM 1248 C CA . GLU A 1 173 ? -7.910 16.326 17.840 1.00 75.25 173 GLU A CA 1
ATOM 1249 C C . GLU A 1 173 ? -8.824 15.173 17.451 1.00 75.25 173 GLU A C 1
ATOM 1251 O O . GLU A 1 173 ? -8.448 14.002 17.400 1.00 75.25 173 GLU A O 1
ATOM 1256 N N . ASN A 1 174 ? -10.076 15.528 17.198 1.00 72.06 174 ASN A N 1
ATOM 1257 C CA . ASN A 1 174 ? -11.005 14.597 16.606 1.00 72.06 174 ASN A CA 1
ATOM 1258 C C . ASN A 1 174 ? -10.809 14.564 15.101 1.00 72.06 174 ASN A C 1
ATOM 1260 O O . ASN A 1 174 ? -10.378 15.543 14.496 1.00 72.06 174 ASN A O 1
ATOM 1264 N N . CYS A 1 175 ? -11.248 13.478 14.480 1.00 69.25 175 CYS A N 1
ATOM 1265 C CA . CYS A 1 175 ? -11.102 13.351 13.045 1.00 69.25 175 CYS A CA 1
ATOM 1266 C C . CYS A 1 175 ? -11.823 14.429 12.239 1.00 69.25 175 CYS A C 1
ATOM 1268 O O . CYS A 1 175 ? -11.482 14.577 11.087 1.00 69.25 175 CYS A O 1
ATOM 1270 N N . GLY A 1 176 ? -12.773 15.208 12.775 1.00 66.25 176 GLY A N 1
ATOM 1271 C CA . GLY A 1 176 ? -13.327 16.397 12.103 1.00 66.25 176 GLY A CA 1
ATOM 1272 C C . GLY A 1 176 ? -14.085 16.183 10.773 1.00 66.25 176 GLY A C 1
ATOM 1273 O O . GLY A 1 176 ? -14.908 17.026 10.422 1.00 66.25 176 GLY A O 1
ATOM 1274 N N . ILE A 1 177 ? -13.868 15.061 10.077 1.00 62.59 177 ILE A N 1
ATOM 1275 C CA . ILE A 1 177 ? -14.449 14.634 8.795 1.00 62.59 177 ILE A CA 1
ATOM 1276 C C . ILE A 1 177 ? -15.762 13.865 8.965 1.00 62.59 177 ILE A C 1
ATOM 1278 O O . ILE A 1 177 ? -16.413 13.499 7.991 1.00 62.59 177 ILE A O 1
ATOM 1282 N N . GLN A 1 178 ? -16.222 13.675 10.202 1.00 59.41 178 GLN A N 1
ATOM 1283 C CA . GLN A 1 178 ? -17.499 13.025 10.484 1.00 59.41 178 GLN A CA 1
ATOM 1284 C C . GLN A 1 178 ? -18.675 13.877 9.984 1.00 59.41 178 GLN A C 1
ATOM 1286 O O . GLN A 1 178 ? -19.089 14.842 10.627 1.00 59.41 178 GLN A O 1
ATOM 1291 N N . GLY A 1 179 ? -19.219 13.506 8.822 1.00 51.91 179 GLY A N 1
ATOM 1292 C CA . GLY A 1 179 ? -20.433 14.086 8.238 1.00 51.91 179 GLY A CA 1
ATOM 1293 C C . GLY A 1 179 ? -20.259 15.437 7.533 1.00 51.91 179 GLY A C 1
ATOM 1294 O O . GLY A 1 179 ? -21.246 15.982 7.041 1.00 51.91 179 GLY A O 1
ATOM 1295 N N . ALA A 1 180 ? -19.043 15.986 7.459 1.00 51.12 180 ALA A N 1
ATOM 1296 C CA . ALA A 1 180 ? -18.758 17.221 6.730 1.00 51.12 180 ALA A CA 1
ATOM 1297 C C . ALA A 1 180 ? -17.463 17.089 5.916 1.00 51.12 180 ALA A C 1
ATOM 1299 O O . ALA A 1 180 ? -16.364 17.268 6.432 1.00 51.12 180 ALA A O 1
ATOM 1300 N N . HIS A 1 181 ? -17.631 16.841 4.616 1.00 54.03 181 HIS A N 1
ATOM 1301 C CA . HIS A 1 181 ? -16.615 16.665 3.560 1.00 54.03 181 HIS A CA 1
ATOM 1302 C C . HIS A 1 181 ? -15.704 17.872 3.282 1.00 54.03 181 HIS A C 1
ATOM 1304 O O . HIS A 1 181 ? -15.172 18.018 2.184 1.00 54.03 181 HIS A O 1
ATOM 1310 N N . THR A 1 182 ? -15.608 18.822 4.208 1.00 52.06 182 THR A N 1
ATOM 1311 C CA . THR A 1 182 ? -15.140 20.181 3.906 1.00 52.06 182 THR A CA 1
ATOM 1312 C C . THR A 1 182 ? -13.923 20.607 4.708 1.00 52.06 182 THR A C 1
ATOM 1314 O O . THR A 1 182 ? -13.724 21.811 4.866 1.00 52.06 182 THR A O 1
ATOM 1317 N N . ARG A 1 183 ? -13.144 19.683 5.272 1.00 53.72 183 ARG A N 1
ATOM 1318 C CA . ARG A 1 183 ? -11.979 20.066 6.073 1.00 53.72 183 ARG A CA 1
ATOM 1319 C C . ARG A 1 183 ? -10.700 19.450 5.538 1.00 53.72 183 ARG A C 1
ATOM 1321 O O . ARG A 1 183 ? -10.584 18.237 5.465 1.00 53.72 183 ARG A O 1
ATOM 1328 N N . ASP A 1 184 ? -9.831 20.374 5.137 1.00 59.09 184 ASP A N 1
ATOM 1329 C CA . ASP A 1 184 ? -8.383 20.283 5.013 1.00 59.09 184 ASP A CA 1
ATOM 1330 C C . ASP A 1 184 ? -7.874 19.003 4.354 1.00 59.09 184 ASP A C 1
ATOM 1332 O O . ASP A 1 184 ? -7.291 18.117 4.969 1.00 59.09 184 ASP A O 1
ATOM 1336 N N . PHE A 1 185 ? -8.068 18.953 3.037 1.00 60.44 185 PHE A N 1
ATOM 1337 C CA . PHE A 1 185 ? -7.123 18.236 2.193 1.00 60.44 185 PHE A CA 1
ATOM 1338 C C . PHE A 1 185 ? -5.725 18.802 2.445 1.00 60.44 185 PHE A C 1
ATOM 1340 O O . PHE A 1 185 ? -5.592 20.025 2.609 1.00 60.44 185 PHE A O 1
ATOM 1347 N N . ALA A 1 186 ? -4.702 17.952 2.352 1.00 60.47 186 ALA A N 1
ATOM 1348 C CA . ALA A 1 186 ? -3.342 18.437 2.186 1.00 60.47 186 ALA A CA 1
ATOM 1349 C C . ALA A 1 186 ? -3.316 19.475 1.044 1.00 60.47 186 ALA A C 1
ATOM 1351 O O . ALA A 1 186 ? -4.133 19.413 0.104 1.00 60.47 186 ALA A O 1
ATOM 1352 N N . ASP A 1 187 ? -2.457 20.489 1.191 1.00 58.03 187 ASP A N 1
ATOM 1353 C CA . ASP A 1 187 ? -2.380 21.640 0.288 1.00 58.03 187 ASP A CA 1
ATOM 1354 C C . ASP A 1 187 ? -2.501 21.181 -1.173 1.00 58.03 187 ASP A C 1
ATOM 1356 O O . ASP A 1 187 ? -1.892 20.188 -1.574 1.00 58.03 187 ASP A O 1
ATOM 1360 N N . ALA A 1 188 ? -3.350 21.851 -1.958 1.00 56.78 188 ALA A N 1
ATOM 1361 C CA . ALA A 1 188 ? -3.777 21.363 -3.274 1.00 56.78 188 ALA A CA 1
ATOM 1362 C C . ALA A 1 188 ? -2.609 21.116 -4.242 1.00 56.78 188 ALA A C 1
ATOM 1364 O O . ALA A 1 188 ? -2.756 20.348 -5.190 1.00 56.78 188 ALA A O 1
ATOM 1365 N N . ASP A 1 189 ? -1.467 21.740 -3.966 1.00 54.53 189 ASP A N 1
ATOM 1366 C CA . ASP A 1 189 ? -0.245 21.657 -4.751 1.00 54.53 189 ASP A CA 1
ATOM 1367 C C . ASP A 1 189 ? 0.637 20.428 -4.414 1.00 54.53 189 ASP A C 1
ATOM 1369 O O . ASP A 1 189 ? 1.574 20.153 -5.161 1.00 54.53 189 ASP A O 1
ATOM 1373 N N . VAL A 1 190 ? 0.349 19.666 -3.344 1.00 59.19 190 VAL A N 1
ATOM 1374 C CA . VAL A 1 190 ? 1.131 18.478 -2.903 1.00 59.19 190 VAL A CA 1
ATOM 1375 C C . VAL A 1 190 ? 0.345 17.162 -3.040 1.00 59.19 190 VAL A C 1
ATOM 1377 O O . VAL A 1 190 ? 0.878 16.082 -2.795 1.00 59.19 190 VAL A O 1
ATOM 1380 N N . ARG A 1 191 ? -0.921 17.218 -3.469 1.00 64.69 191 ARG A N 1
ATOM 1381 C CA . ARG A 1 191 ? -1.811 16.049 -3.479 1.00 64.69 191 ARG A CA 1
ATOM 1382 C C . ARG A 1 191 ? -1.307 14.941 -4.396 1.00 64.69 191 ARG A C 1
ATOM 1384 O O . ARG A 1 191 ? -1.293 15.089 -5.618 1.00 64.69 191 ARG A O 1
ATOM 1391 N N . GLN A 1 192 ? -0.977 13.804 -3.796 1.00 74.12 192 GLN A N 1
ATOM 1392 C CA . GLN A 1 192 ? -0.937 12.527 -4.492 1.00 74.12 192 GLN A CA 1
ATOM 1393 C C . GLN A 1 192 ? -2.272 11.839 -4.249 1.00 74.12 192 GLN A C 1
ATOM 1395 O O . GLN A 1 192 ? -2.403 11.011 -3.355 1.00 74.12 192 GLN A O 1
ATOM 1400 N N . ASP A 1 193 ? -3.282 12.243 -5.019 1.00 84.94 193 ASP A N 1
ATOM 1401 C CA . ASP A 1 193 ? -4.532 11.494 -5.060 1.00 84.94 193 ASP A CA 1
ATOM 1402 C C . ASP A 1 193 ? -4.205 10.076 -5.551 1.00 84.94 193 ASP A C 1
ATOM 1404 O O . ASP A 1 193 ? -3.583 9.898 -6.602 1.00 84.94 193 ASP A O 1
ATOM 1408 N N . VAL A 1 194 ? -4.605 9.078 -4.772 1.00 90.81 194 VAL A N 1
ATOM 1409 C CA . VAL A 1 194 ? -4.438 7.663 -5.097 1.00 90.81 194 VAL A CA 1
ATOM 1410 C C . VAL A 1 194 ? -5.763 7.073 -5.569 1.00 90.81 194 VAL A C 1
ATOM 1412 O O . VAL A 1 194 ? -6.769 7.782 -5.694 1.00 90.81 194 VAL A O 1
ATOM 1415 N N . ALA A 1 195 ? -5.793 5.769 -5.851 1.00 88.88 195 ALA A N 1
ATOM 1416 C CA . ALA A 1 195 ? -7.045 5.136 -6.218 1.00 88.88 195 ALA A CA 1
ATOM 1417 C C . ALA A 1 195 ? -8.054 5.180 -5.056 1.00 88.88 195 ALA A C 1
ATOM 1419 O O . ALA A 1 195 ? -7.689 5.087 -3.885 1.00 88.88 195 ALA A O 1
ATOM 1420 N N . GLY A 1 196 ? -9.345 5.305 -5.357 1.00 88.00 196 GLY A N 1
ATOM 1421 C CA . GLY A 1 196 ? -10.365 5.170 -4.317 1.00 88.00 196 GLY A CA 1
ATOM 1422 C C . GLY A 1 196 ? -10.380 3.730 -3.811 1.00 88.00 196 GLY A C 1
ATOM 1423 O O . GLY A 1 196 ? -10.069 3.458 -2.650 1.00 88.00 196 GLY A O 1
ATOM 1424 N N . ALA A 1 197 ? -10.662 2.800 -4.723 1.00 91.56 197 ALA A N 1
ATOM 1425 C CA . ALA A 1 197 ? -10.645 1.367 -4.452 1.00 91.56 197 ALA A CA 1
ATOM 1426 C C . ALA A 1 197 ? -9.839 0.573 -5.494 1.00 91.56 197 ALA A C 1
ATOM 1428 O O . ALA A 1 197 ? -9.938 0.818 -6.697 1.00 91.56 197 ALA A O 1
ATOM 1429 N N . ILE A 1 198 ? -9.091 -0.431 -5.037 1.00 92.94 198 ILE A N 1
ATOM 1430 C CA . ILE A 1 198 ? -8.431 -1.447 -5.867 1.00 92.94 198 ILE A CA 1
ATOM 1431 C C . ILE A 1 198 ? -9.035 -2.807 -5.519 1.00 92.94 198 ILE A C 1
ATOM 1433 O O . ILE A 1 198 ? -8.803 -3.320 -4.429 1.00 92.94 198 ILE A O 1
ATOM 1437 N N . VAL A 1 199 ? -9.806 -3.385 -6.440 1.00 92.00 199 VAL A N 1
ATOM 1438 C CA . VAL A 1 199 ? -10.510 -4.670 -6.295 1.00 92.00 199 VAL A CA 1
ATOM 1439 C C . VAL A 1 199 ? -10.364 -5.485 -7.593 1.00 92.00 199 VAL A C 1
ATOM 1441 O O . VAL A 1 199 ? -11.314 -5.632 -8.352 1.00 92.00 199 VAL A O 1
ATOM 1444 N N . PRO A 1 200 ? -9.159 -5.983 -7.925 1.00 90.38 200 PRO A N 1
ATOM 1445 C CA . PRO A 1 200 ? -8.861 -6.511 -9.258 1.00 90.38 200 PRO A CA 1
ATOM 1446 C C . PRO A 1 200 ? -9.467 -7.890 -9.561 1.00 90.38 200 PRO A C 1
ATOM 1448 O O . PRO A 1 200 ? -9.477 -8.312 -10.718 1.00 90.38 200 PRO A O 1
ATOM 1451 N N . GLU A 1 201 ? -9.897 -8.622 -8.536 1.00 87.94 201 GLU A N 1
ATOM 1452 C CA . GLU A 1 201 ? -10.441 -9.982 -8.661 1.00 87.94 201 GLU A CA 1
ATOM 1453 C C . GLU A 1 201 ? -11.827 -10.129 -8.017 1.00 87.94 201 GLU A C 1
ATOM 1455 O O . GLU A 1 201 ? -12.482 -11.147 -8.230 1.00 87.94 201 GLU A O 1
ATOM 1460 N N . GLY A 1 202 ? -12.267 -9.123 -7.259 1.00 82.81 202 GLY A N 1
ATOM 1461 C CA . GLY A 1 202 ? -13.519 -9.132 -6.513 1.00 82.81 202 GLY A CA 1
ATOM 1462 C C . GLY A 1 202 ? -14.666 -8.421 -7.225 1.00 82.81 202 GLY A C 1
ATOM 1463 O O . GLY A 1 202 ? -14.601 -8.115 -8.416 1.00 82.81 202 GLY A O 1
ATOM 1464 N N . ASP A 1 203 ? -15.719 -8.140 -6.465 1.00 80.94 203 ASP A N 1
ATOM 1465 C CA . ASP A 1 203 ? -16.835 -7.308 -6.900 1.00 80.94 203 ASP A CA 1
ATOM 1466 C C . ASP A 1 203 ? -16.903 -6.074 -5.997 1.00 80.94 203 ASP A C 1
ATOM 1468 O O . ASP A 1 203 ? -16.761 -6.153 -4.777 1.00 80.94 203 ASP A O 1
ATOM 1472 N N . ILE A 1 204 ? -17.128 -4.913 -6.596 1.00 78.00 204 ILE A N 1
ATOM 1473 C CA . ILE A 1 204 ? -17.543 -3.742 -5.836 1.00 78.00 204 ILE A CA 1
ATOM 1474 C C . ILE A 1 204 ? -19.049 -3.779 -5.926 1.00 78.00 204 ILE A C 1
ATOM 1476 O O . ILE A 1 204 ? -19.629 -3.366 -6.934 1.00 78.00 204 ILE A O 1
ATOM 1480 N N . SER A 1 205 ? -19.684 -4.321 -4.887 1.00 70.31 205 SER A N 1
ATOM 1481 C CA . SER A 1 205 ? -21.131 -4.324 -4.821 1.00 70.31 205 SER A CA 1
ATOM 1482 C C . SER A 1 205 ? -21.614 -2.878 -4.683 1.00 70.31 205 SER A C 1
ATOM 1484 O O . SER A 1 205 ? -21.817 -2.331 -3.599 1.00 70.31 205 SER A O 1
ATOM 1486 N N . ASP A 1 206 ? -21.827 -2.237 -5.832 1.00 56.62 206 ASP A N 1
ATOM 1487 C CA . ASP A 1 206 ? -22.623 -1.031 -5.974 1.00 56.62 206 ASP A CA 1
ATOM 1488 C C . ASP A 1 206 ? -23.993 -1.396 -5.416 1.00 56.62 206 ASP A C 1
ATOM 1490 O O . ASP A 1 206 ? -24.838 -1.916 -6.140 1.00 56.62 206 ASP A O 1
ATOM 1494 N N . ARG A 1 207 ? -24.235 -1.216 -4.113 1.00 49.44 207 ARG A N 1
ATOM 1495 C CA . ARG A 1 207 ? -25.570 -1.392 -3.547 1.00 49.44 207 ARG A CA 1
ATOM 1496 C C . ARG A 1 207 ? -26.447 -0.330 -4.204 1.00 49.44 207 ARG A C 1
ATOM 1498 O O . ARG A 1 207 ? -26.457 0.818 -3.749 1.00 49.44 207 ARG A O 1
ATOM 1505 N N . PRO A 1 208 ? -27.257 -0.665 -5.227 1.00 43.94 208 PRO A N 1
ATOM 1506 C CA . PRO A 1 208 ? -28.057 0.313 -5.932 1.00 43.94 208 PRO A CA 1
ATOM 1507 C C . PRO A 1 208 ? -29.329 0.444 -5.093 1.00 43.94 208 PRO A C 1
ATOM 1509 O O . PRO A 1 208 ? -30.351 -0.166 -5.401 1.00 43.94 208 PRO A O 1
ATOM 1512 N N . GLY A 1 209 ? -29.246 1.086 -3.920 1.00 44.53 209 GLY A N 1
ATOM 1513 C CA . GLY A 1 209 ? -30.234 0.781 -2.878 1.00 44.53 209 GLY A CA 1
ATOM 1514 C C . GLY A 1 209 ? -30.465 1.766 -1.741 1.00 44.53 209 GLY A C 1
ATOM 1515 O O . GLY A 1 209 ? -31.556 1.730 -1.174 1.00 44.53 209 GLY A O 1
ATOM 1516 N N . ALA A 1 210 ? -29.563 2.693 -1.422 1.00 39.59 210 ALA A N 1
ATOM 1517 C CA . ALA A 1 210 ? -29.807 3.675 -0.355 1.00 39.59 210 ALA A CA 1
ATOM 1518 C C . ALA A 1 210 ? -30.572 4.914 -0.865 1.00 39.59 210 ALA A C 1
ATOM 1520 O O . ALA A 1 210 ? -30.193 6.056 -0.644 1.00 39.59 210 ALA A O 1
ATOM 1521 N N . GLY A 1 211 ? -31.658 4.689 -1.610 1.00 40.66 211 GLY A N 1
ATOM 1522 C CA . GLY A 1 211 ? -32.401 5.761 -2.275 1.00 40.66 211 GLY A CA 1
ATOM 1523 C C . GLY A 1 211 ? -33.805 5.396 -2.743 1.00 40.66 211 GLY A C 1
ATOM 1524 O O . GLY A 1 211 ? -34.406 6.140 -3.511 1.00 40.66 211 GLY A O 1
ATOM 1525 N N . GLY A 1 212 ? -34.388 4.299 -2.251 1.00 39.16 212 GLY A N 1
ATOM 1526 C CA . GLY A 1 212 ? -35.836 4.064 -2.297 1.00 39.16 212 GLY A CA 1
ATOM 1527 C C . GLY A 1 212 ? -36.599 4.972 -1.320 1.00 39.16 212 GLY A C 1
ATOM 1528 O O . GLY A 1 212 ? -37.435 4.501 -0.557 1.00 39.16 212 GLY A O 1
ATOM 1529 N N . GLY A 1 213 ? -36.279 6.268 -1.289 1.00 42.16 213 GLY A N 1
ATOM 1530 C CA . GLY A 1 213 ? -36.842 7.265 -0.384 1.00 42.16 213 GLY A CA 1
ATOM 1531 C C . GLY A 1 213 ? -37.844 8.171 -1.092 1.00 42.16 213 GLY A C 1
ATOM 1532 O O . GLY A 1 213 ? -37.486 9.236 -1.571 1.00 42.16 213 GLY A O 1
ATOM 1533 N N . GLY A 1 214 ? -39.098 7.720 -1.153 1.00 41.16 214 GLY A N 1
ATOM 1534 C CA . GLY A 1 214 ? -40.331 8.515 -1.254 1.00 41.16 214 GLY A CA 1
ATOM 1535 C C . GLY A 1 214 ? -40.296 9.865 -1.983 1.00 41.16 214 GLY A C 1
ATOM 1536 O O . GLY A 1 214 ? -39.866 10.882 -1.445 1.00 41.16 214 GLY A O 1
ATOM 1537 N N . GLY A 1 215 ? -40.928 9.887 -3.157 1.00 42.38 215 GLY A N 1
ATOM 1538 C CA . GLY A 1 215 ? -41.182 11.068 -3.971 1.00 42.38 215 GLY A CA 1
ATOM 1539 C C . GLY A 1 215 ? -41.502 12.360 -3.212 1.00 42.38 215 GLY A C 1
ATOM 1540 O O . GLY A 1 215 ? -42.498 12.478 -2.497 1.00 42.38 215 GLY A O 1
ATOM 1541 N N . ARG A 1 216 ? -40.732 13.400 -3.524 1.00 42.19 216 ARG A N 1
ATOM 1542 C CA . ARG A 1 216 ? -41.266 14.754 -3.670 1.00 42.19 216 ARG A CA 1
ATOM 1543 C C . ARG A 1 216 ? -40.934 15.217 -5.080 1.00 42.19 216 ARG A C 1
ATOM 1545 O O . ARG A 1 216 ? -39.773 15.393 -5.422 1.00 42.19 216 ARG A O 1
ATOM 1552 N N . GLY A 1 217 ? -41.974 15.317 -5.906 1.00 43.94 217 GLY A N 1
ATOM 1553 C CA . GLY A 1 217 ? -41.897 15.616 -7.333 1.00 43.94 217 GLY A CA 1
ATOM 1554 C C . GLY A 1 217 ? -41.310 16.993 -7.632 1.00 43.94 217 GLY A C 1
ATOM 1555 O O . GLY A 1 217 ? -42.050 17.957 -7.822 1.00 43.94 217 GLY A O 1
ATOM 1556 N N . GLY A 1 218 ? -39.983 17.064 -7.703 1.00 44.28 218 GLY A N 1
ATOM 1557 C CA . GLY A 1 218 ? -39.270 18.109 -8.427 1.00 44.28 218 GLY A CA 1
ATOM 1558 C C . GLY A 1 218 ? -39.417 17.890 -9.939 1.00 44.28 218 GLY A C 1
ATOM 1559 O O . GLY A 1 218 ? -39.457 16.739 -10.381 1.00 44.28 218 GLY A O 1
ATOM 1560 N N . PRO A 1 219 ? -39.571 18.960 -10.738 1.00 46.84 219 PRO A N 1
ATOM 1561 C CA . PRO A 1 219 ? -39.879 18.847 -12.157 1.00 46.84 219 PRO A CA 1
ATOM 1562 C C . PRO A 1 219 ? -38.778 18.097 -12.930 1.00 46.84 219 PRO A C 1
ATOM 1564 O O . PRO A 1 219 ? -37.592 18.321 -12.684 1.00 46.84 219 PRO A O 1
ATOM 1567 N N . PRO A 1 220 ? -39.159 17.240 -13.894 1.00 51.84 220 PRO A N 1
ATOM 1568 C CA . PRO A 1 220 ? -38.226 16.474 -14.705 1.00 51.84 220 PRO A CA 1
ATOM 1569 C C . PRO A 1 220 ? -37.608 17.404 -15.752 1.00 51.84 220 PRO A C 1
ATOM 1571 O O . PRO A 1 220 ? -38.257 17.774 -16.730 1.00 51.84 220 PRO A O 1
ATOM 1574 N N . GLY A 1 221 ? -36.366 17.826 -15.537 1.00 46.06 221 GLY A N 1
ATOM 1575 C CA . GLY A 1 221 ? -35.701 18.741 -16.460 1.00 46.06 221 GLY A CA 1
ATOM 1576 C C . GLY A 1 221 ? -34.234 18.970 -16.132 1.00 46.06 221 GLY A C 1
ATOM 1577 O O . GLY A 1 221 ? -33.874 20.060 -15.709 1.00 46.06 221 GLY A O 1
ATOM 1578 N N . GLY A 1 222 ? -33.400 17.951 -16.348 1.00 42.22 222 GLY A N 1
ATOM 1579 C CA . GLY A 1 222 ? -31.938 18.065 -16.331 1.00 42.22 222 GLY A CA 1
ATOM 1580 C C . GLY A 1 222 ? -31.272 16.744 -15.952 1.00 42.22 222 GLY A C 1
ATOM 1581 O O . GLY A 1 222 ? -31.335 16.364 -14.795 1.00 42.22 222 GLY A O 1
ATOM 1582 N N . GLY A 1 223 ? -30.710 16.043 -16.945 1.00 44.16 223 GLY A N 1
ATOM 1583 C CA . GLY A 1 223 ? -29.971 14.768 -16.881 1.00 44.16 223 GLY A CA 1
ATOM 1584 C C . GLY A 1 223 ? -29.573 14.241 -15.499 1.00 44.16 223 GLY A C 1
ATOM 1585 O O . GLY A 1 223 ? -28.478 14.517 -15.029 1.00 44.16 223 GLY A O 1
ATOM 1586 N N . GLY A 1 224 ? -30.442 13.429 -14.894 1.00 39.84 224 GLY A N 1
ATOM 1587 C CA . GLY A 1 224 ? -30.103 12.598 -13.742 1.00 39.84 224 GLY A CA 1
ATOM 1588 C C . GLY A 1 224 ? -29.315 11.378 -14.205 1.00 39.84 224 GLY A C 1
ATOM 1589 O O . GLY A 1 224 ? -29.912 10.345 -14.506 1.00 39.84 224 GLY A O 1
ATOM 1590 N N . GLY A 1 225 ? -27.995 11.523 -14.323 1.00 40.28 225 GLY A N 1
ATOM 1591 C CA . GLY A 1 225 ? -27.089 10.380 -14.252 1.00 40.28 225 GLY A CA 1
ATOM 1592 C C . GLY A 1 225 ? -27.161 9.807 -12.839 1.00 40.28 225 GLY A C 1
ATOM 1593 O O . GLY A 1 225 ? -27.289 10.579 -11.886 1.00 40.28 225 GLY A O 1
ATOM 1594 N N . GLY A 1 226 ? -27.151 8.478 -12.705 1.00 42.34 226 GLY A N 1
ATOM 1595 C CA . GLY A 1 226 ? -26.934 7.843 -11.405 1.00 42.34 226 GLY A CA 1
ATOM 1596 C C . GLY A 1 226 ? -25.720 8.501 -10.761 1.00 42.34 226 GLY A C 1
ATOM 1597 O O . GLY A 1 226 ? -24.709 8.683 -11.439 1.00 42.34 226 GLY A O 1
ATOM 1598 N N . GLY A 1 227 ? -25.880 8.985 -9.527 1.00 43.84 227 GLY A N 1
ATOM 1599 C CA . GLY A 1 227 ? -24.773 9.605 -8.808 1.00 43.84 227 GLY A CA 1
ATOM 1600 C C . GLY A 1 227 ? -23.585 8.643 -8.806 1.00 43.84 227 GLY A C 1
ATOM 1601 O O . GLY A 1 227 ? -23.824 7.433 -8.768 1.00 43.84 227 GLY A O 1
ATOM 1602 N N . PRO A 1 228 ? -22.351 9.155 -8.928 1.00 52.09 228 PRO A N 1
ATOM 1603 C CA . PRO A 1 228 ? -21.164 8.315 -8.895 1.00 52.09 228 PRO A CA 1
ATOM 1604 C C . PRO A 1 228 ? -21.234 7.416 -7.659 1.00 52.09 228 PRO A C 1
ATOM 1606 O O . PRO A 1 228 ? -21.698 7.855 -6.601 1.00 52.09 228 PRO A O 1
ATOM 1609 N N . SER A 1 229 ? -20.829 6.156 -7.826 1.00 58.38 229 SER A N 1
ATOM 1610 C CA . SER A 1 229 ? -20.392 5.277 -6.741 1.00 58.38 229 SER A CA 1
ATOM 1611 C C . SER A 1 229 ? -19.723 6.131 -5.664 1.00 58.38 229 SER A C 1
ATOM 1613 O O . SER A 1 229 ? -18.976 7.046 -6.007 1.00 58.38 229 SER A O 1
ATOM 1615 N N . GLY A 1 230 ? -20.013 5.904 -4.382 1.00 78.25 230 GLY A N 1
ATOM 1616 C CA . GLY A 1 230 ? -19.464 6.691 -3.266 1.00 78.25 230 GLY A CA 1
ATOM 1617 C C . GLY A 1 230 ? -17.951 6.518 -3.073 1.00 78.25 230 GLY A C 1
ATOM 1618 O O . GLY A 1 230 ? -17.496 6.494 -1.938 1.00 78.25 230 GLY A O 1
ATOM 1619 N N . ILE A 1 231 ? -17.212 6.332 -4.161 1.00 87.06 231 ILE A N 1
ATOM 1620 C CA . ILE A 1 231 ? -15.795 6.070 -4.296 1.00 87.06 231 ILE A CA 1
ATOM 1621 C C . ILE A 1 231 ? -15.228 7.216 -5.137 1.00 87.06 231 ILE A C 1
ATOM 1623 O O . ILE A 1 231 ? -15.651 7.403 -6.277 1.00 87.06 231 ILE A O 1
ATOM 1627 N N . ILE A 1 232 ? -14.310 7.987 -4.565 1.00 88.44 232 ILE A N 1
ATOM 1628 C CA . ILE A 1 232 ? -13.547 9.033 -5.259 1.00 88.44 232 ILE A CA 1
ATOM 1629 C C . ILE A 1 232 ? -12.079 8.620 -5.275 1.00 88.44 232 ILE A C 1
ATOM 1631 O O . ILE A 1 232 ? -11.593 8.100 -4.281 1.00 88.44 232 ILE A O 1
ATOM 1635 N N . GLY A 1 233 ? -11.355 8.886 -6.356 1.00 88.81 233 GLY A N 1
ATOM 1636 C CA . GLY A 1 233 ? -9.907 8.725 -6.426 1.00 88.81 233 GLY A CA 1
ATOM 1637 C C . GLY A 1 233 ? -9.342 9.068 -7.801 1.00 88.81 233 GLY A C 1
ATOM 1638 O O . GLY A 1 233 ? -10.044 9.534 -8.696 1.00 88.81 233 GLY A O 1
ATOM 1639 N N . SER A 1 234 ? -8.050 8.823 -7.986 1.00 89.31 234 SER A N 1
ATOM 1640 C CA . SER A 1 234 ? -7.361 8.966 -9.270 1.00 89.31 234 SER A CA 1
ATOM 1641 C C . SER A 1 234 ? -6.559 7.695 -9.593 1.00 89.31 234 SER A C 1
ATOM 1643 O O . SER A 1 234 ? -5.367 7.646 -9.297 1.00 89.31 234 SER A O 1
ATOM 1645 N N . PRO A 1 235 ? -7.169 6.663 -10.219 1.0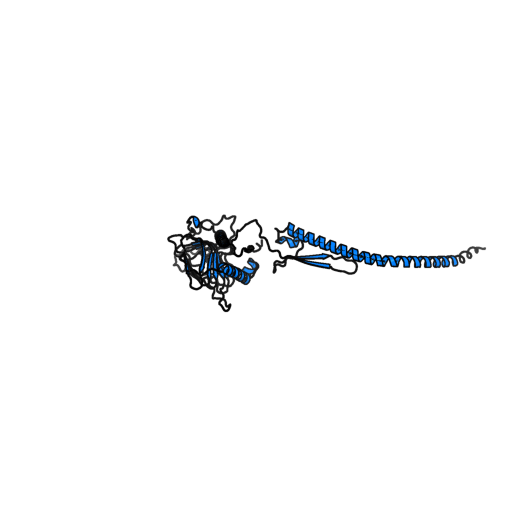0 90.94 235 PRO A N 1
ATOM 1646 C CA . PRO A 1 235 ? -8.574 6.577 -10.652 1.00 90.94 235 PRO A CA 1
ATOM 1647 C C . PRO A 1 235 ? -9.548 6.285 -9.497 1.00 90.94 235 PRO A C 1
ATOM 1649 O O . PRO A 1 235 ? -9.142 5.817 -8.442 1.00 90.94 235 PRO A O 1
ATOM 1652 N N . ASP A 1 236 ? -10.854 6.494 -9.691 1.00 87.69 236 ASP A N 1
ATOM 1653 C CA . ASP A 1 236 ? -11.846 6.153 -8.654 1.00 87.69 236 ASP A CA 1
ATOM 1654 C C . ASP A 1 236 ? -11.769 4.662 -8.269 1.00 87.69 236 ASP A C 1
ATOM 1656 O O . ASP A 1 236 ? -11.737 4.320 -7.087 1.00 87.69 236 ASP A O 1
ATOM 1660 N N . VAL A 1 237 ? -11.696 3.773 -9.266 1.00 90.69 237 VAL A N 1
ATOM 1661 C CA . VAL A 1 237 ? -11.723 2.316 -9.080 1.00 90.69 237 VAL A CA 1
ATOM 1662 C C . VAL A 1 237 ? -10.778 1.601 -10.055 1.00 90.69 237 VAL A C 1
ATOM 1664 O O . VAL A 1 237 ? -10.754 1.910 -11.250 1.00 90.69 237 VAL A O 1
ATOM 1667 N N . ILE A 1 238 ? -10.059 0.589 -9.560 1.00 91.94 238 ILE A N 1
ATOM 1668 C CA . ILE A 1 238 ? -9.349 -0.429 -10.352 1.00 91.94 238 ILE A CA 1
ATOM 1669 C C . ILE A 1 238 ? -9.985 -1.792 -10.055 1.00 91.94 238 ILE A C 1
ATOM 1671 O O . ILE A 1 238 ? -9.710 -2.392 -9.023 1.00 91.94 238 ILE A O 1
ATOM 1675 N N . ASP A 1 239 ? -10.833 -2.283 -10.954 1.00 92.06 239 ASP A N 1
ATOM 1676 C CA . ASP A 1 239 ? -11.723 -3.442 -10.747 1.00 92.06 239 ASP A CA 1
ATOM 1677 C C . ASP A 1 239 ? -11.297 -4.718 -11.496 1.00 92.06 239 ASP A C 1
ATOM 1679 O O . ASP A 1 239 ? -12.032 -5.701 -11.552 1.00 92.06 239 ASP A O 1
ATOM 1683 N N . ASN A 1 240 ? -10.134 -4.708 -12.151 1.00 93.56 240 ASN A N 1
ATOM 1684 C CA . ASN A 1 240 ? -9.640 -5.880 -12.864 1.00 93.56 240 ASN A CA 1
ATOM 1685 C C . ASN A 1 240 ? -8.111 -5.973 -12.845 1.00 93.56 240 ASN A C 1
ATOM 1687 O O . ASN A 1 240 ? -7.405 -4.961 -12.893 1.00 93.56 240 ASN A O 1
ATOM 1691 N N . SER A 1 241 ? -7.597 -7.203 -12.831 1.00 92.81 241 SER A N 1
ATOM 1692 C CA . SER A 1 241 ? -6.158 -7.492 -12.776 1.00 92.81 241 SER A CA 1
ATOM 1693 C C . SER A 1 241 ? -5.366 -6.916 -13.951 1.00 92.81 241 SER A C 1
ATOM 1695 O O . SER A 1 241 ? -4.245 -6.465 -13.759 1.00 92.81 241 SER A O 1
ATOM 1697 N N . THR A 1 242 ? -5.945 -6.846 -15.154 1.00 94.38 242 THR A N 1
ATOM 1698 C CA . THR A 1 242 ? -5.272 -6.241 -16.317 1.00 94.38 242 THR A CA 1
ATOM 1699 C C . THR A 1 242 ? -5.064 -4.735 -16.139 1.00 94.38 242 THR A C 1
ATOM 1701 O O . THR A 1 242 ? -4.005 -4.217 -16.483 1.00 94.38 242 THR A O 1
ATOM 1704 N N . HIS A 1 243 ? -6.049 -4.019 -15.591 1.00 91.94 243 HIS A N 1
ATOM 1705 C CA . HIS A 1 243 ? -5.932 -2.595 -15.271 1.00 91.94 243 HIS A CA 1
ATOM 1706 C C . HIS A 1 243 ? -4.948 -2.368 -14.120 1.00 91.94 243 HIS A C 1
ATOM 1708 O O . HIS A 1 243 ? -4.154 -1.432 -14.187 1.00 91.94 243 HIS A O 1
ATOM 1714 N N . TYR A 1 244 ? -4.938 -3.257 -13.123 1.00 92.31 244 TYR A N 1
ATOM 1715 C CA . TYR A 1 244 ? -3.946 -3.244 -12.051 1.00 92.31 244 TYR A CA 1
ATOM 1716 C C . TYR A 1 244 ? -2.520 -3.398 -12.601 1.00 92.31 244 TYR A C 1
ATOM 1718 O O . TYR A 1 244 ? -1.685 -2.527 -12.382 1.00 92.31 244 TYR A O 1
ATOM 1726 N N . GLU A 1 245 ? -2.261 -4.442 -13.393 1.00 91.38 245 GLU A N 1
ATOM 1727 C CA . GLU A 1 245 ? -0.954 -4.712 -14.010 1.00 91.38 245 GLU A CA 1
ATOM 1728 C C . GLU A 1 245 ? -0.493 -3.572 -14.919 1.00 91.38 245 GLU A C 1
ATOM 1730 O O . GLU A 1 245 ? 0.666 -3.166 -14.867 1.00 91.38 245 GLU A O 1
ATOM 1735 N N . ALA A 1 246 ? -1.398 -3.019 -15.730 1.00 89.56 246 ALA A N 1
ATOM 1736 C CA . ALA A 1 246 ? -1.086 -1.885 -16.595 1.00 89.56 246 ALA A CA 1
ATOM 1737 C C . ALA A 1 246 ? -0.749 -0.613 -15.802 1.00 89.56 246 ALA A C 1
ATOM 1739 O O . ALA A 1 246 ? 0.052 0.196 -16.266 1.00 89.56 246 ALA A O 1
ATOM 1740 N N . THR A 1 247 ? -1.366 -0.435 -14.631 1.00 86.00 247 THR A N 1
ATOM 1741 C CA . THR A 1 247 ? -1.127 0.720 -13.761 1.00 86.00 247 THR A CA 1
ATOM 1742 C C . THR A 1 247 ? 0.172 0.560 -12.982 1.00 86.00 247 THR A C 1
ATOM 1744 O O . THR A 1 247 ? 0.985 1.473 -12.992 1.00 86.00 247 THR A O 1
ATOM 1747 N N . TYR A 1 248 ? 0.403 -0.587 -12.338 1.00 85.69 248 TYR A N 1
ATOM 1748 C CA . TYR A 1 248 ? 1.492 -0.753 -11.366 1.00 85.69 248 TYR A CA 1
ATOM 1749 C C . TYR A 1 248 ? 2.697 -1.558 -11.871 1.00 85.69 248 TYR A C 1
ATOM 1751 O O . TYR A 1 248 ? 3.719 -1.613 -11.193 1.00 85.69 248 TYR A O 1
ATOM 1759 N N . GLY A 1 249 ? 2.621 -2.161 -13.059 1.00 89.62 249 GLY A N 1
ATOM 1760 C CA . GLY A 1 249 ? 3.749 -2.849 -13.694 1.00 89.62 249 GLY A CA 1
ATOM 1761 C C . GLY A 1 249 ? 4.033 -4.266 -13.183 1.00 89.62 249 GLY A C 1
ATOM 1762 O O . GLY A 1 249 ? 5.042 -4.849 -13.566 1.00 89.62 249 GLY A O 1
ATOM 1763 N N . HIS A 1 250 ? 3.170 -4.845 -12.346 1.00 85.25 250 HIS A N 1
ATOM 1764 C CA . HIS A 1 250 ? 3.308 -6.218 -11.848 1.00 85.25 250 HIS A CA 1
ATOM 1765 C C . HIS A 1 250 ? 1.941 -6.838 -11.518 1.00 85.25 250 HIS A C 1
ATOM 1767 O O . HIS A 1 250 ? 0.926 -6.150 -11.407 1.00 85.25 250 HIS A O 1
ATOM 1773 N N . SER A 1 251 ? 1.919 -8.165 -11.375 1.00 92.44 251 SER A N 1
ATOM 1774 C CA . SER A 1 251 ? 0.692 -8.949 -11.161 1.00 92.44 251 SER A CA 1
ATOM 1775 C C . SER A 1 251 ? 0.074 -8.774 -9.771 1.00 92.44 251 SER A C 1
ATOM 1777 O O . SER A 1 251 ? 0.788 -8.561 -8.793 1.00 92.44 251 SER A O 1
ATOM 1779 N N . THR A 1 252 ? -1.235 -9.003 -9.648 1.00 90.81 252 THR A N 1
ATOM 1780 C CA . THR A 1 252 ? -1.939 -9.055 -8.349 1.00 90.81 252 THR A CA 1
ATOM 1781 C C . THR A 1 252 ? -1.327 -10.088 -7.398 1.00 90.81 252 THR A C 1
ATOM 1783 O O . THR A 1 252 ? -1.197 -9.838 -6.203 1.00 90.81 252 THR A O 1
ATOM 1786 N N . ALA A 1 253 ? -0.866 -11.222 -7.932 1.00 88.75 253 ALA A N 1
ATOM 1787 C CA . ALA A 1 253 ? -0.174 -12.256 -7.166 1.00 88.75 253 ALA A CA 1
ATOM 1788 C C . ALA A 1 253 ? 1.148 -11.765 -6.551 1.00 88.75 253 ALA A C 1
ATOM 1790 O O . ALA A 1 253 ? 1.524 -12.217 -5.471 1.00 88.75 253 ALA A O 1
ATOM 1791 N N . HIS A 1 254 ? 1.858 -10.851 -7.221 1.00 87.12 254 HIS A N 1
ATOM 1792 C CA . HIS A 1 254 ? 3.070 -10.237 -6.675 1.00 87.12 254 HIS A CA 1
ATOM 1793 C C . HIS A 1 254 ? 2.730 -9.392 -5.444 1.00 87.12 254 HIS A C 1
ATOM 1795 O O . HIS A 1 254 ? 3.249 -9.672 -4.367 1.00 87.12 254 HIS A O 1
ATOM 1801 N N . ALA A 1 255 ? 1.759 -8.485 -5.574 1.00 87.94 255 ALA A N 1
ATOM 1802 C CA . ALA A 1 255 ? 1.301 -7.643 -4.473 1.00 87.94 255 ALA A CA 1
ATOM 1803 C C . ALA A 1 255 ? 0.788 -8.463 -3.274 1.00 87.94 255 ALA A C 1
ATOM 1805 O O . ALA A 1 255 ? 1.156 -8.204 -2.132 1.00 87.94 255 ALA A O 1
ATOM 1806 N N . VAL A 1 256 ? -0.002 -9.518 -3.518 1.00 89.25 256 VAL A N 1
ATOM 1807 C CA . VAL A 1 256 ? -0.469 -10.429 -2.455 1.00 89.25 256 VAL A CA 1
ATOM 1808 C C . VAL A 1 256 ? 0.697 -11.100 -1.724 1.00 89.25 256 VAL A C 1
ATOM 1810 O O . VAL A 1 256 ? 0.642 -11.262 -0.505 1.00 89.25 256 VAL A O 1
ATOM 1813 N N . ASN A 1 257 ? 1.756 -11.500 -2.431 1.00 86.00 257 ASN A N 1
ATOM 1814 C CA . ASN A 1 257 ? 2.929 -12.105 -1.799 1.00 86.00 257 ASN A CA 1
ATOM 1815 C C . ASN A 1 257 ? 3.694 -11.100 -0.931 1.00 86.00 257 ASN A C 1
ATOM 1817 O O . ASN A 1 257 ? 4.126 -11.460 0.163 1.00 86.00 257 ASN A O 1
ATOM 1821 N N . GLU A 1 258 ? 3.839 -9.861 -1.391 1.00 85.25 258 GLU A N 1
ATOM 1822 C CA . GLU A 1 258 ? 4.501 -8.792 -0.639 1.00 85.25 258 GLU A CA 1
ATOM 1823 C C . GLU A 1 258 ? 3.731 -8.435 0.632 1.00 85.25 258 GLU A C 1
ATOM 1825 O O . GLU A 1 258 ? 4.300 -8.463 1.724 1.00 85.25 258 GLU A O 1
ATOM 1830 N N . PHE A 1 259 ? 2.415 -8.223 0.534 1.00 89.38 259 PHE A N 1
ATOM 1831 C CA . PHE A 1 259 ? 1.587 -7.969 1.715 1.00 89.38 259 PHE A CA 1
ATOM 1832 C C . PHE A 1 259 ? 1.575 -9.154 2.684 1.00 89.38 259 PHE A C 1
ATOM 1834 O O . PHE A 1 259 ? 1.576 -8.956 3.896 1.00 89.38 259 PHE A O 1
ATOM 1841 N N . ASN A 1 260 ? 1.623 -10.393 2.188 1.00 87.50 260 ASN A N 1
ATOM 1842 C CA . ASN A 1 260 ? 1.760 -11.557 3.060 1.00 87.50 260 ASN A CA 1
ATOM 1843 C C . ASN A 1 260 ? 3.086 -11.567 3.825 1.00 87.50 260 ASN A C 1
ATOM 1845 O O . ASN A 1 260 ? 3.100 -11.919 5.004 1.00 87.50 260 ASN A O 1
ATOM 1849 N N . GLN A 1 261 ? 4.193 -11.198 3.179 1.00 87.50 261 GLN A N 1
ATOM 1850 C CA . GLN A 1 261 ? 5.489 -11.081 3.851 1.00 87.50 261 GLN A CA 1
ATOM 1851 C C . GLN A 1 261 ? 5.458 -9.988 4.918 1.00 87.50 261 GLN A C 1
ATOM 1853 O O . GLN A 1 261 ? 5.911 -10.236 6.033 1.00 87.50 261 GLN A O 1
ATOM 1858 N N . LEU A 1 262 ? 4.850 -8.843 4.603 1.00 86.62 262 LEU A N 1
ATOM 1859 C CA . LEU A 1 262 ? 4.681 -7.726 5.528 1.00 86.62 262 LEU A CA 1
ATOM 1860 C C . LEU A 1 262 ? 3.844 -8.097 6.759 1.00 86.62 262 LEU A C 1
ATOM 1862 O O . LEU A 1 262 ? 4.235 -7.826 7.890 1.00 86.62 262 LEU A O 1
ATOM 1866 N N . ILE A 1 263 ? 2.695 -8.749 6.563 1.00 90.75 263 ILE A N 1
ATOM 1867 C CA . ILE A 1 263 ? 1.865 -9.200 7.689 1.00 90.75 263 ILE A CA 1
ATOM 1868 C C . ILE A 1 263 ? 2.629 -10.235 8.522 1.00 90.75 263 ILE A C 1
ATOM 1870 O O . ILE A 1 263 ? 2.587 -10.195 9.747 1.00 90.75 263 ILE A O 1
ATOM 1874 N N . ASN A 1 264 ? 3.373 -11.144 7.884 1.00 90.19 264 ASN A N 1
ATOM 1875 C CA . ASN A 1 264 ? 4.162 -12.138 8.610 1.00 90.19 264 ASN A CA 1
ATOM 1876 C C . ASN A 1 264 ? 5.271 -11.511 9.461 1.00 90.19 264 ASN A C 1
ATOM 1878 O O . ASN A 1 264 ? 5.500 -12.001 10.564 1.00 90.19 264 ASN A O 1
ATOM 1882 N N . SER A 1 265 ? 5.947 -10.460 8.985 1.00 86.38 265 SER A N 1
ATOM 1883 C CA . SER A 1 265 ? 6.947 -9.758 9.796 1.00 86.38 265 SER A CA 1
ATOM 1884 C C . SER A 1 265 ? 6.303 -8.979 10.942 1.00 86.38 265 SER A C 1
ATOM 1886 O O . SER A 1 265 ? 6.821 -9.027 12.051 1.00 86.38 265 SER A O 1
ATOM 1888 N N . LEU A 1 266 ? 5.137 -8.365 10.721 1.00 87.31 266 LEU A N 1
ATOM 1889 C CA . LEU A 1 266 ? 4.381 -7.677 11.773 1.00 87.31 266 LEU A CA 1
ATOM 1890 C C . LEU A 1 266 ? 3.925 -8.595 12.904 1.00 87.31 266 LEU A C 1
ATOM 1892 O O . LEU A 1 266 ? 3.975 -8.222 14.075 1.00 87.31 266 LEU A O 1
ATOM 1896 N N . VAL A 1 267 ? 3.420 -9.775 12.549 1.00 90.12 267 VAL A N 1
ATOM 1897 C CA . VAL A 1 267 ? 2.821 -10.713 13.505 1.00 90.12 267 VAL A CA 1
ATOM 1898 C C . VAL A 1 267 ? 3.889 -11.555 14.209 1.00 90.12 267 VAL A C 1
ATOM 1900 O O . VAL A 1 267 ? 3.636 -12.106 15.282 1.00 90.12 267 VAL A O 1
ATOM 1903 N N . GLN A 1 268 ? 5.102 -11.660 13.655 1.00 88.88 268 GLN A N 1
ATOM 1904 C CA . GLN A 1 268 ? 6.153 -12.498 14.222 1.00 88.88 268 GLN A CA 1
ATOM 1905 C C . GLN A 1 268 ? 6.479 -12.098 15.671 1.00 88.88 268 GLN A C 1
ATOM 1907 O O . GLN A 1 268 ? 7.040 -11.044 15.939 1.00 88.88 268 GLN A O 1
ATOM 1912 N N . GLY A 1 269 ? 6.171 -12.991 16.616 1.00 81.56 269 GLY A N 1
ATOM 1913 C CA . GLY A 1 269 ? 6.436 -12.776 18.043 1.00 81.56 269 GLY A CA 1
ATOM 1914 C C . GLY A 1 269 ? 5.330 -12.036 18.800 1.00 81.56 269 GLY A C 1
ATOM 1915 O O . GLY A 1 269 ? 5.462 -11.862 20.011 1.00 81.56 269 GLY A O 1
ATOM 1916 N N . ARG A 1 270 ? 4.230 -11.660 18.135 1.00 83.75 270 ARG A N 1
ATOM 1917 C CA . ARG A 1 270 ? 3.052 -11.068 18.779 1.00 83.75 270 ARG A CA 1
ATOM 1918 C C . ARG A 1 270 ? 1.997 -12.129 19.069 1.00 83.75 270 ARG A C 1
ATOM 1920 O O . ARG A 1 270 ? 1.724 -13.003 18.252 1.00 83.75 270 ARG A O 1
ATOM 1927 N N . GLU A 1 271 ? 1.384 -12.028 20.241 1.00 83.00 271 GLU A N 1
ATOM 1928 C CA . GLU A 1 271 ? 0.221 -12.838 20.603 1.00 83.00 271 GLU A CA 1
ATOM 1929 C C . GLU A 1 271 ? -1.064 -12.084 20.223 1.00 83.00 271 GLU A C 1
ATOM 1931 O O . GLU A 1 271 ? -1.116 -10.861 20.407 1.00 83.00 271 GLU A O 1
ATOM 1936 N N . PRO A 1 272 ? -2.105 -12.775 19.723 1.00 81.94 272 PRO A N 1
ATOM 1937 C CA . PRO A 1 272 ? -3.410 -12.168 19.495 1.00 81.94 272 PRO A CA 1
ATOM 1938 C C . PRO A 1 272 ? -3.930 -11.514 20.772 1.00 81.94 272 PRO A C 1
ATOM 1940 O O . PRO A 1 272 ? -3.804 -12.070 21.869 1.00 81.94 272 PRO A O 1
ATOM 1943 N N . SER A 1 273 ? -4.516 -10.326 20.649 1.00 74.81 273 SER A N 1
ATOM 1944 C CA . SER A 1 273 ? -5.012 -9.602 21.810 1.00 74.81 273 SER A CA 1
ATOM 1945 C C . SER A 1 273 ? -6.430 -9.090 21.583 1.00 74.81 273 SER A C 1
ATOM 1947 O O . SER A 1 273 ? -6.687 -8.257 20.720 1.00 74.81 273 SER A O 1
ATOM 1949 N N . SER A 1 274 ? -7.359 -9.550 22.419 1.00 72.94 274 SER A N 1
ATOM 1950 C CA . SER A 1 274 ? -8.675 -8.932 22.557 1.00 72.94 274 SER A CA 1
ATOM 1951 C C . SER A 1 274 ? -8.545 -7.730 23.499 1.00 72.94 274 SER A C 1
ATOM 1953 O O . SER A 1 274 ? -8.560 -7.898 24.725 1.00 72.94 274 SER A O 1
ATOM 1955 N N . HIS A 1 275 ? -8.337 -6.530 22.958 1.00 76.56 275 HIS A N 1
ATOM 1956 C CA . HIS A 1 275 ? -8.159 -5.316 23.759 1.00 76.56 275 HIS A CA 1
ATOM 1957 C C . HIS A 1 275 ? -9.189 -4.242 23.415 1.00 76.56 275 HIS A C 1
ATOM 1959 O O . HIS A 1 275 ? -9.417 -3.901 22.254 1.00 76.56 275 HIS A O 1
ATOM 1965 N N . ALA A 1 276 ? -9.782 -3.682 24.472 1.00 75.25 276 ALA A N 1
ATOM 1966 C CA . ALA A 1 276 ? -10.370 -2.356 24.409 1.00 75.25 276 ALA A CA 1
ATOM 1967 C C . ALA A 1 276 ? -9.224 -1.354 24.539 1.00 75.25 276 ALA A C 1
ATOM 1969 O O . ALA A 1 276 ? -8.502 -1.369 25.539 1.00 75.25 276 ALA A O 1
ATOM 1970 N N . VAL A 1 277 ? -9.054 -0.527 23.519 1.00 81.81 277 VAL A N 1
ATOM 1971 C CA . VAL A 1 277 ? -7.961 0.446 23.446 1.00 81.81 277 VAL A CA 1
ATOM 1972 C C . VAL A 1 277 ? -8.453 1.784 23.981 1.00 81.81 277 VAL A C 1
ATOM 1974 O O . VAL A 1 277 ? -9.607 2.171 23.762 1.00 81.81 277 VAL A O 1
ATOM 1977 N N . GLY A 1 278 ? -7.604 2.460 24.752 1.00 76.12 278 GLY A N 1
ATOM 1978 C CA . GLY A 1 278 ? -7.905 3.771 25.311 1.00 76.12 278 GLY A CA 1
ATOM 1979 C C . GLY A 1 278 ? -7.964 4.846 24.227 1.00 76.12 278 GLY A C 1
ATOM 1980 O O . GLY A 1 278 ? -7.326 4.744 23.184 1.00 76.12 278 GLY A O 1
ATOM 1981 N N . ALA A 1 279 ? -8.749 5.900 24.456 1.00 79.50 279 ALA A N 1
ATOM 1982 C CA . ALA A 1 279 ? -8.817 7.026 23.527 1.00 79.50 279 ALA A CA 1
ATOM 1983 C C . ALA A 1 279 ? -7.430 7.656 23.307 1.00 79.50 279 ALA A C 1
ATOM 1985 O O . ALA A 1 279 ? -6.726 7.912 24.286 1.00 79.50 279 ALA A O 1
ATOM 1986 N N . TYR A 1 280 ? -7.110 7.995 22.053 1.00 80.50 280 TYR A N 1
ATOM 1987 C CA . TYR A 1 280 ? -5.848 8.626 21.640 1.00 80.50 280 TYR A CA 1
ATOM 1988 C C . TYR A 1 280 ? -4.607 7.752 21.833 1.00 80.50 280 TYR A C 1
ATOM 1990 O O . TYR A 1 280 ? -3.502 8.273 21.962 1.00 80.50 280 TYR A O 1
ATOM 1998 N N . GLU A 1 281 ? -4.784 6.433 21.869 1.00 85.31 281 GLU A N 1
ATOM 1999 C CA . GLU A 1 281 ? -3.664 5.501 21.816 1.00 85.31 281 GLU A CA 1
ATOM 2000 C C . GLU A 1 281 ? -3.237 5.268 20.361 1.00 85.31 281 GLU A C 1
ATOM 2002 O O . GLU A 1 281 ? -4.062 5.183 19.442 1.00 85.31 281 GLU A O 1
ATOM 2007 N N . GLU A 1 282 ? -1.922 5.196 20.186 1.00 89.62 282 GLU A N 1
ATOM 2008 C CA . GLU A 1 282 ? -1.248 4.814 18.955 1.00 89.62 282 GLU A CA 1
ATOM 2009 C C . GLU A 1 282 ? -0.469 3.523 19.222 1.00 89.62 282 GLU A C 1
ATOM 2011 O O . GLU A 1 282 ? 0.096 3.352 20.306 1.00 89.62 282 GLU A O 1
ATOM 2016 N N . GLY A 1 283 ? -0.468 2.591 18.271 1.00 90.75 283 GLY A N 1
ATOM 2017 C CA . GLY A 1 283 ? 0.261 1.337 18.428 1.00 90.75 283 GLY A CA 1
ATOM 2018 C C . GLY A 1 283 ? -0.032 0.314 17.340 1.00 90.75 283 GLY A C 1
ATOM 2019 O O . GLY A 1 283 ? -0.706 0.599 16.347 1.00 90.75 283 GLY A O 1
ATOM 2020 N N . ILE A 1 284 ? 0.482 -0.897 17.546 1.00 91.94 284 ILE A N 1
ATOM 2021 C CA . ILE A 1 284 ? 0.245 -2.043 16.671 1.00 91.94 284 ILE A CA 1
ATOM 2022 C C . ILE A 1 284 ? -0.717 -3.002 17.368 1.00 91.94 284 ILE A C 1
ATOM 2024 O O . ILE A 1 284 ? -0.422 -3.557 18.427 1.00 91.94 284 ILE A O 1
ATOM 2028 N N . TYR A 1 285 ? -1.877 -3.210 16.759 1.00 93.75 285 TYR A N 1
ATOM 2029 C CA . TYR A 1 285 ? -2.957 -4.027 17.292 1.00 93.75 285 TYR A CA 1
ATOM 2030 C C . TYR A 1 285 ? -3.148 -5.264 16.425 1.00 93.75 285 TYR A C 1
ATOM 2032 O O . TYR A 1 285 ? -3.232 -5.166 15.204 1.00 93.75 285 TYR A O 1
ATOM 2040 N N . TYR A 1 286 ? -3.255 -6.428 17.059 1.00 94.75 286 TYR A N 1
ATOM 2041 C CA . TYR A 1 286 ? -3.398 -7.705 16.369 1.00 94.75 286 TYR A CA 1
ATOM 2042 C C . TYR A 1 286 ? -4.582 -8.504 16.923 1.00 94.75 286 TYR A C 1
ATOM 2044 O O . TYR A 1 286 ? -4.660 -8.749 18.132 1.00 94.75 286 TYR A O 1
ATOM 2052 N N . ALA A 1 287 ? -5.489 -8.907 16.030 1.00 94.81 287 ALA A N 1
ATOM 2053 C CA . ALA A 1 287 ? -6.611 -9.799 16.307 1.00 94.81 287 ALA A CA 1
ATOM 2054 C C . ALA A 1 287 ? -6.536 -11.029 15.399 1.00 94.81 287 ALA A C 1
ATOM 2056 O O . ALA A 1 287 ? -6.598 -10.902 14.174 1.00 94.81 287 ALA A O 1
ATOM 2057 N N . GLY A 1 288 ? -6.422 -12.209 16.009 1.00 93.31 288 GLY A N 1
ATOM 2058 C CA . GLY A 1 288 ? -6.521 -13.486 15.311 1.00 93.31 288 GLY A CA 1
ATOM 2059 C C . GLY A 1 288 ? -7.973 -13.928 15.119 1.00 93.31 288 GLY A C 1
ATOM 2060 O O . GLY A 1 288 ? -8.918 -13.188 15.404 1.00 93.31 288 GLY A O 1
ATOM 2061 N N . GLU A 1 289 ? -8.154 -15.163 14.656 1.00 91.44 289 GLU A N 1
ATOM 2062 C CA . GLU A 1 289 ? -9.472 -15.725 14.367 1.00 91.44 289 GLU A CA 1
ATOM 2063 C C . GLU A 1 289 ? -10.371 -15.723 15.615 1.00 91.44 289 GLU A C 1
ATOM 2065 O O . GLU A 1 289 ? -10.086 -16.375 16.622 1.00 91.44 289 GLU A O 1
ATOM 2070 N N . GLY A 1 290 ? -11.491 -14.999 15.533 1.00 90.25 290 GLY A N 1
ATOM 2071 C CA . GLY A 1 290 ? -12.464 -14.877 16.622 1.00 90.25 290 GLY A CA 1
ATOM 2072 C C . GLY A 1 290 ? -12.114 -13.856 17.711 1.00 90.25 290 GLY A C 1
ATOM 2073 O O . GLY A 1 290 ? -12.924 -13.671 18.624 1.00 90.25 290 GLY A O 1
ATOM 2074 N N . ASP A 1 291 ? -10.966 -13.182 17.616 1.00 94.81 291 ASP A N 1
ATOM 2075 C CA . ASP A 1 291 ? -10.629 -12.052 18.479 1.00 94.81 291 ASP A CA 1
ATOM 2076 C C . ASP A 1 291 ? -11.234 -10.747 17.951 1.00 94.81 291 ASP A C 1
ATOM 2078 O O . ASP A 1 291 ? -11.435 -10.560 16.750 1.00 94.81 291 ASP A O 1
ATOM 2082 N N . GLU A 1 292 ? -11.493 -9.813 18.866 1.00 94.31 292 GLU A N 1
ATOM 2083 C CA . GLU A 1 292 ? -12.045 -8.496 18.556 1.00 94.31 292 GLU A CA 1
ATOM 2084 C C . GLU A 1 292 ? -11.186 -7.388 19.177 1.00 94.31 292 GLU A C 1
ATOM 2086 O O . GLU A 1 292 ? -10.922 -7.388 20.384 1.00 94.31 292 GLU A O 1
ATOM 2091 N N . ILE A 1 293 ? -10.795 -6.412 18.356 1.00 94.69 293 ILE A N 1
ATOM 2092 C CA . ILE A 1 293 ? -10.243 -5.130 18.800 1.00 94.69 293 ILE A CA 1
ATOM 2093 C C . ILE A 1 293 ? -11.389 -4.129 18.823 1.00 94.69 293 ILE A C 1
ATOM 2095 O O . ILE A 1 293 ? -12.029 -3.889 17.800 1.00 94.69 293 ILE A O 1
ATOM 2099 N N . THR A 1 294 ? -11.656 -3.530 19.982 1.00 93.75 294 THR A N 1
ATOM 2100 C CA . THR A 1 294 ? -12.693 -2.500 20.110 1.00 93.75 294 THR A CA 1
ATOM 2101 C C . THR A 1 294 ? -12.067 -1.151 20.426 1.00 93.75 294 THR A C 1
ATOM 2103 O O . THR A 1 294 ? -11.428 -0.963 21.463 1.00 93.75 294 THR A O 1
ATOM 2106 N N . PHE A 1 295 ? -12.316 -0.182 19.554 1.00 91.56 295 PHE A N 1
ATOM 2107 C CA . PHE A 1 295 ? -11.957 1.213 19.763 1.00 91.56 295 PHE A CA 1
ATOM 2108 C C . PHE A 1 295 ? -13.171 1.962 20.301 1.00 91.56 295 PHE A C 1
ATOM 2110 O O . PHE A 1 295 ? -13.997 2.496 19.554 1.00 91.56 295 PHE A O 1
ATOM 2117 N N . SER A 1 296 ? -13.290 1.960 21.630 1.00 85.25 296 SER A N 1
ATOM 2118 C CA . SER A 1 296 ? -14.369 2.627 22.355 1.00 85.25 296 SER A CA 1
ATOM 2119 C C . SER A 1 296 ? -13.854 3.892 23.036 1.00 85.25 296 SER A C 1
ATOM 2121 O O . SER A 1 296 ? -12.961 3.832 23.879 1.00 85.25 296 SER A O 1
ATOM 2123 N N . GLY A 1 297 ? -14.450 5.038 22.723 1.00 71.62 297 GLY A N 1
ATOM 2124 C CA . GLY A 1 297 ? -14.177 6.303 23.399 1.00 71.62 297 GLY A CA 1
ATOM 2125 C C . GLY A 1 297 ? -15.455 7.118 23.564 1.00 71.62 297 GLY A C 1
ATOM 2126 O O . GLY A 1 297 ? -16.329 7.108 22.697 1.00 71.62 297 GLY A O 1
ATOM 2127 N N . GLU A 1 298 ? -15.606 7.818 24.691 1.00 69.06 298 GLU A N 1
ATOM 2128 C CA . GLU A 1 298 ? -16.690 8.792 24.833 1.00 69.06 298 GLU A CA 1
ATOM 2129 C C . GLU A 1 298 ? -16.387 10.017 23.956 1.00 69.06 298 GLU A C 1
ATOM 2131 O O . GLU A 1 298 ? -15.495 10.809 24.254 1.00 69.06 298 GLU A O 1
ATOM 2136 N N . GLY A 1 299 ? -17.161 10.203 22.884 1.00 65.69 299 GLY A N 1
ATOM 2137 C CA . GLY A 1 299 ? -17.028 11.349 21.983 1.00 65.69 299 GLY A CA 1
ATOM 2138 C C . GLY A 1 299 ? -16.281 11.011 20.697 1.00 65.69 299 GLY A C 1
ATOM 2139 O O . GLY A 1 299 ? -16.393 9.908 20.178 1.00 65.69 299 GLY A O 1
ATOM 2140 N N . GLN A 1 300 ? -15.581 11.996 20.138 1.00 65.31 300 GLN A N 1
ATOM 2141 C CA . GLN A 1 300 ? -14.852 11.860 18.876 1.00 65.31 300 GLN A CA 1
ATOM 2142 C C . GLN A 1 300 ? -13.390 11.467 19.135 1.00 65.31 300 GLN A C 1
ATOM 2144 O O . GLN A 1 300 ? -12.472 12.193 18.761 1.00 65.31 300 GLN A O 1
ATOM 2149 N N . SER A 1 301 ? -13.186 10.366 19.858 1.00 77.94 301 SER A N 1
ATOM 2150 C CA . SER A 1 301 ? -11.850 9.835 20.132 1.00 77.94 301 SER A CA 1
ATOM 2151 C C . SER A 1 301 ? -11.214 9.325 18.842 1.00 77.94 301 SER A C 1
ATOM 2153 O O . SER A 1 301 ? -11.857 8.595 18.082 1.00 77.94 301 SER A O 1
ATOM 2155 N N . GLY A 1 302 ? -9.966 9.725 18.607 1.00 82.62 302 GLY A N 1
ATOM 2156 C CA . GLY A 1 302 ? -9.139 9.179 17.542 1.00 82.62 302 GLY A CA 1
ATOM 2157 C C . GLY A 1 302 ? -8.179 8.124 18.084 1.00 82.62 302 GLY A C 1
ATOM 2158 O O . GLY A 1 302 ? -7.799 8.177 19.250 1.00 82.62 302 GLY A O 1
ATOM 2159 N N . PHE A 1 303 ? -7.833 7.165 17.241 1.00 90.44 303 PHE A N 1
ATOM 2160 C CA . PHE A 1 303 ? -6.893 6.071 17.494 1.00 90.44 303 PHE A CA 1
ATOM 2161 C C . PHE A 1 303 ? -5.936 6.010 16.310 1.00 90.44 303 PHE A C 1
ATOM 2163 O O . PHE A 1 303 ? -6.343 6.402 15.215 1.00 90.44 303 PHE A O 1
ATOM 2170 N N . GLY A 1 304 ? -4.707 5.531 16.482 1.00 92.19 304 GLY A N 1
ATOM 2171 C CA . GLY A 1 304 ? -3.765 5.481 15.365 1.00 92.19 304 GLY A CA 1
ATOM 2172 C C . GLY A 1 304 ? -2.813 4.298 15.372 1.00 92.19 304 GLY A C 1
ATOM 2173 O O . GLY A 1 304 ? -2.751 3.536 16.330 1.00 92.19 304 GLY A O 1
ATOM 2174 N N . GLY A 1 305 ? -2.090 4.131 14.269 1.00 93.56 305 GLY A N 1
ATOM 2175 C CA . GLY A 1 305 ? -1.067 3.096 14.117 1.00 93.56 305 GLY A CA 1
ATOM 2176 C C . GLY A 1 305 ? -1.447 1.997 13.132 1.00 93.56 305 GLY A C 1
ATOM 2177 O O . GLY A 1 305 ? -1.913 2.285 12.030 1.00 93.56 305 GLY A O 1
ATOM 2178 N N . ILE A 1 306 ? -1.201 0.738 13.492 1.00 94.81 306 ILE A N 1
ATOM 2179 C CA . ILE A 1 306 ? -1.371 -0.413 12.597 1.00 94.81 306 ILE A CA 1
ATOM 2180 C C . ILE A 1 306 ? -2.358 -1.390 13.229 1.00 94.81 306 ILE A C 1
ATOM 2182 O O . ILE A 1 306 ? -2.177 -1.813 14.364 1.00 94.81 306 ILE A O 1
ATOM 2186 N N . VAL A 1 307 ? -3.393 -1.789 12.496 1.00 95.62 307 VAL A N 1
ATOM 2187 C CA . VAL A 1 307 ? -4.315 -2.857 12.904 1.00 95.62 307 VAL A CA 1
ATOM 2188 C C . VAL A 1 307 ? -4.142 -4.040 11.967 1.00 95.62 307 VAL A C 1
ATOM 2190 O O . VAL A 1 307 ? -4.207 -3.875 10.755 1.00 95.62 307 VAL A O 1
ATOM 2193 N N . ILE A 1 308 ? -3.964 -5.234 12.520 1.00 95.50 308 ILE A N 1
ATOM 2194 C CA . ILE A 1 308 ? -3.805 -6.486 11.784 1.00 95.50 308 ILE A CA 1
ATOM 2195 C C . ILE A 1 308 ? -4.940 -7.423 12.193 1.00 95.50 308 ILE A C 1
ATOM 2197 O O . ILE A 1 308 ? -5.063 -7.789 13.363 1.00 95.50 308 ILE A O 1
ATOM 2201 N N . LEU A 1 309 ? -5.768 -7.809 11.228 1.00 95.00 309 LEU A N 1
ATOM 2202 C CA . LEU A 1 309 ? -6.889 -8.725 11.409 1.00 95.00 309 LEU A CA 1
ATOM 2203 C C . LEU A 1 309 ? -6.605 -10.019 10.647 1.00 95.00 309 LEU A C 1
ATOM 2205 O O . LEU A 1 309 ? -6.700 -10.044 9.423 1.00 95.00 309 LEU A O 1
ATOM 2209 N N . GLU A 1 310 ? -6.287 -11.096 11.358 1.00 93.62 310 GLU A N 1
ATOM 2210 C CA . GLU A 1 310 ? -6.143 -12.443 10.799 1.00 93.62 310 GLU A CA 1
ATOM 2211 C C . GLU A 1 310 ? -7.388 -13.279 11.102 1.00 93.62 310 GLU A C 1
ATOM 2213 O O . GLU A 1 310 ? -7.405 -14.078 12.032 1.00 93.62 310 GLU A O 1
ATOM 2218 N N . GLY A 1 311 ? -8.474 -13.023 10.368 1.00 91.50 311 GLY A N 1
ATOM 2219 C CA . GLY A 1 311 ? -9.803 -13.579 10.665 1.00 91.50 311 GLY A CA 1
ATOM 2220 C C . GLY A 1 311 ? -10.474 -12.988 11.918 1.00 91.50 311 GLY A C 1
ATOM 2221 O O . GLY A 1 311 ? -11.515 -13.481 12.354 1.00 91.50 311 GLY A O 1
ATOM 2222 N N . GLY A 1 312 ? -9.877 -11.953 12.519 1.00 93.56 312 GLY A N 1
ATOM 2223 C CA . GLY A 1 312 ? -10.435 -11.203 13.647 1.00 93.56 312 GLY A CA 1
ATOM 2224 C C . GLY A 1 312 ? -11.352 -10.052 13.226 1.00 93.56 312 GLY A C 1
ATOM 2225 O O . GLY A 1 312 ? -11.551 -9.779 12.040 1.00 93.56 312 GLY A O 1
ATOM 2226 N N . SER A 1 313 ? -11.898 -9.333 14.206 1.00 93.75 313 SER A N 1
ATOM 2227 C CA . SER A 1 313 ? -12.782 -8.188 13.972 1.00 93.75 313 SER A CA 1
ATOM 2228 C C . SER A 1 313 ? -12.251 -6.885 14.569 1.00 93.75 313 SER A C 1
ATOM 2230 O O . SER A 1 313 ? -11.788 -6.847 15.706 1.00 93.75 313 SER A O 1
ATOM 2232 N N . LEU A 1 314 ? -12.381 -5.788 13.824 1.00 94.94 314 LEU A N 1
ATOM 2233 C CA . LEU A 1 314 ? -12.195 -4.426 14.316 1.00 94.94 314 LEU A CA 1
ATOM 2234 C C . LEU A 1 314 ? -13.564 -3.777 14.516 1.00 94.94 314 LEU A C 1
ATOM 2236 O O . LEU A 1 314 ? -14.287 -3.569 13.543 1.00 94.94 314 LEU A O 1
ATOM 2240 N N . ASN A 1 315 ? -13.893 -3.409 15.751 1.00 94.12 315 ASN A N 1
ATOM 2241 C CA . ASN A 1 315 ? -15.111 -2.682 16.080 1.00 94.12 315 ASN A CA 1
ATOM 2242 C C . ASN A 1 315 ? -14.820 -1.220 16.455 1.00 94.12 315 ASN A C 1
ATOM 2244 O O . ASN A 1 315 ? -14.185 -0.915 17.467 1.00 94.12 315 ASN A O 1
ATOM 2248 N N . LEU A 1 316 ? -15.318 -0.306 15.626 1.00 91.62 316 LEU A N 1
ATOM 2249 C CA . LEU A 1 316 ? -15.246 1.138 15.804 1.00 91.62 316 LEU A CA 1
ATOM 2250 C C . LEU A 1 316 ? -16.563 1.645 16.410 1.00 91.62 316 LEU A C 1
ATOM 2252 O O . LEU A 1 316 ? -17.534 1.950 15.706 1.00 91.62 316 LEU A O 1
ATOM 2256 N N . ASP A 1 317 ? -16.599 1.747 17.739 1.00 88.12 317 ASP A N 1
ATOM 2257 C CA . ASP A 1 317 ? -17.821 2.109 18.451 1.00 88.12 317 ASP A CA 1
ATOM 2258 C C . ASP A 1 317 ? -18.230 3.575 18.214 1.00 88.12 317 ASP A C 1
ATOM 2260 O O . ASP A 1 317 ? -17.469 4.528 18.403 1.00 88.12 317 ASP A O 1
ATOM 2264 N N . GLY A 1 318 ? -19.504 3.768 17.864 1.00 84.50 318 GLY A N 1
ATOM 2265 C CA . GLY A 1 318 ? -20.129 5.084 17.752 1.00 84.50 318 GLY A CA 1
ATOM 2266 C C . GLY A 1 318 ? -19.546 5.943 16.629 1.00 84.50 318 GLY A C 1
ATOM 2267 O O . GLY A 1 318 ? -19.762 5.663 15.450 1.00 84.50 318 GLY A O 1
ATOM 2268 N N . ASN A 1 319 ? -18.876 7.025 17.027 1.00 81.38 319 ASN A N 1
ATOM 2269 C CA . ASN A 1 319 ? -18.224 7.999 16.153 1.00 81.38 319 ASN A CA 1
ATOM 2270 C C . ASN A 1 319 ? -16.717 8.022 16.459 1.00 81.38 319 ASN A C 1
ATOM 2272 O O . ASN A 1 319 ? -16.119 9.092 16.583 1.00 81.38 319 ASN A O 1
ATOM 2276 N N . SER A 1 320 ? -16.108 6.861 16.669 1.00 86.62 320 SER A N 1
ATOM 2277 C CA . SER A 1 320 ? -14.655 6.760 16.737 1.00 86.62 320 SER A CA 1
ATOM 2278 C C . SER A 1 320 ? -14.045 6.898 15.347 1.00 86.62 320 SER A C 1
ATOM 2280 O O . SER A 1 320 ? -14.719 6.796 14.313 1.00 86.62 320 SER A O 1
ATOM 2282 N N . CYS A 1 321 ? -12.754 7.181 15.314 1.00 88.94 321 CYS A N 1
ATOM 2283 C CA . CYS A 1 321 ? -12.007 7.178 14.077 1.00 88.94 321 CYS A CA 1
ATOM 2284 C C . CYS A 1 321 ? -10.614 6.608 14.279 1.00 88.94 321 CYS A C 1
ATOM 2286 O O . CYS A 1 321 ? -10.022 6.755 15.344 1.00 88.94 321 CYS A O 1
ATOM 2288 N N . PHE A 1 322 ? -10.108 5.961 13.243 1.00 93.38 322 PHE A N 1
ATOM 2289 C CA . PHE A 1 322 ? -8.791 5.356 13.236 1.00 93.38 322 PHE A CA 1
ATOM 2290 C C . PHE A 1 322 ? -7.928 6.032 12.170 1.00 93.38 322 PHE A C 1
ATOM 2292 O O . PHE A 1 322 ? -8.405 6.260 11.063 1.00 93.38 322 PHE A O 1
ATOM 2299 N N . SER A 1 323 ? -6.688 6.367 12.510 1.00 93.88 323 SER A N 1
ATOM 2300 C CA . SER A 1 323 ? -5.710 7.031 11.654 1.00 93.88 323 SER A CA 1
ATOM 2301 C C . SER A 1 323 ? -4.481 6.139 11.490 1.00 93.88 323 SER A C 1
ATOM 2303 O O . SER A 1 323 ? -3.625 6.097 12.371 1.00 93.88 323 SER A O 1
ATOM 2305 N N . GLY A 1 324 ? -4.372 5.433 10.370 1.00 94.81 324 GLY A N 1
ATOM 2306 C CA . GLY A 1 324 ? -3.223 4.582 10.092 1.00 94.81 324 GLY A CA 1
ATOM 2307 C C . GLY A 1 324 ? -3.506 3.490 9.067 1.00 94.81 324 GLY A C 1
ATOM 2308 O O . GLY A 1 324 ? -4.258 3.687 8.112 1.00 94.81 324 GLY A O 1
ATOM 2309 N N . LEU A 1 325 ? -2.883 2.331 9.257 1.00 95.88 325 LEU A N 1
ATOM 2310 C CA . LEU A 1 325 ? -2.970 1.198 8.340 1.00 95.88 325 LEU A CA 1
ATOM 2311 C C . LEU A 1 325 ? -3.814 0.073 8.943 1.00 95.88 325 LEU A C 1
ATOM 2313 O O . LEU A 1 325 ? -3.567 -0.358 10.065 1.00 95.88 325 LEU A O 1
ATOM 2317 N N . VAL A 1 326 ? -4.779 -0.443 8.185 1.00 96.06 326 VAL A N 1
ATOM 2318 C CA . VAL A 1 326 ? -5.525 -1.658 8.538 1.00 96.06 326 VAL A CA 1
ATOM 2319 C C . VAL A 1 326 ? -5.175 -2.756 7.541 1.00 96.06 326 VAL A C 1
ATOM 2321 O O . VAL A 1 326 ? -5.445 -2.628 6.349 1.00 96.06 326 VAL A O 1
ATOM 2324 N N . LEU A 1 327 ? -4.587 -3.842 8.026 1.00 95.31 327 LEU A N 1
ATOM 2325 C CA . LEU A 1 327 ? -4.241 -5.037 7.267 1.00 95.31 327 LEU A CA 1
ATOM 2326 C C . LEU A 1 327 ? -5.218 -6.153 7.623 1.00 95.31 327 LEU A C 1
ATOM 2328 O O . LEU A 1 327 ? -5.404 -6.472 8.793 1.00 95.31 327 LEU A O 1
ATOM 2332 N N . VAL A 1 328 ? -5.835 -6.759 6.618 1.00 94.69 328 VAL A N 1
ATOM 2333 C CA . VAL A 1 328 ? -6.814 -7.832 6.791 1.00 94.69 328 VAL A CA 1
ATOM 2334 C C . VAL A 1 328 ? -6.372 -9.049 5.998 1.00 94.69 328 VAL A C 1
ATOM 2336 O O . VAL A 1 328 ? -6.160 -8.970 4.791 1.00 94.69 328 VAL A O 1
ATOM 2339 N N . ARG A 1 329 ? -6.266 -10.192 6.668 1.00 93.50 329 ARG A N 1
ATOM 2340 C CA . ARG A 1 329 ? -5.937 -11.486 6.077 1.00 93.50 329 ARG A CA 1
ATOM 2341 C C . ARG A 1 329 ? -6.930 -12.536 6.562 1.00 93.50 329 ARG A C 1
ATOM 2343 O O . ARG A 1 329 ? -7.249 -12.592 7.741 1.00 93.50 329 ARG A O 1
ATOM 2350 N N . GLY A 1 330 ? -7.437 -13.369 5.658 1.00 90.19 330 GLY A N 1
ATOM 2351 C CA . GLY A 1 330 ? -8.289 -14.509 6.033 1.00 90.19 330 GLY A CA 1
ATOM 2352 C C . GLY A 1 330 ? -9.676 -14.151 6.575 1.00 90.19 330 GLY A C 1
ATOM 2353 O O . GLY A 1 330 ? -10.157 -14.837 7.468 1.00 90.19 330 GLY A O 1
ATOM 2354 N N . GLY A 1 331 ? -10.316 -13.101 6.042 1.00 84.44 331 GLY A N 1
ATOM 2355 C CA . GLY A 1 331 ? -11.739 -12.827 6.301 1.00 84.44 331 GLY A CA 1
ATOM 2356 C C . GLY A 1 331 ? -12.045 -12.001 7.556 1.00 84.44 331 GLY A C 1
ATOM 2357 O O . GLY A 1 331 ? -13.002 -12.292 8.269 1.00 84.44 331 GLY A O 1
ATOM 2358 N N . GLY A 1 332 ? -11.243 -10.973 7.850 1.00 87.81 332 GLY A N 1
ATOM 2359 C CA . GLY A 1 332 ? -11.517 -10.071 8.970 1.00 87.81 332 GLY A CA 1
ATOM 2360 C C . GLY A 1 332 ? -12.665 -9.091 8.703 1.00 87.81 332 GLY A C 1
ATOM 2361 O O . GLY A 1 332 ? -12.892 -8.654 7.574 1.00 87.81 332 GLY A O 1
ATOM 2362 N N . THR A 1 333 ? -13.376 -8.710 9.763 1.00 90.12 333 THR A N 1
ATOM 2363 C CA . THR A 1 333 ? -14.532 -7.806 9.665 1.00 90.12 333 THR A CA 1
ATOM 2364 C C . THR A 1 333 ? -14.216 -6.446 10.268 1.00 90.12 333 THR A C 1
ATOM 2366 O O . THR A 1 333 ? -13.717 -6.372 11.391 1.00 90.12 333 THR A O 1
ATOM 2369 N N . VAL A 1 334 ? -14.574 -5.367 9.579 1.00 91.44 334 VAL A N 1
ATOM 2370 C CA . VAL A 1 334 ? -14.493 -4.006 10.122 1.00 91.44 334 VAL A CA 1
ATOM 2371 C C . VAL A 1 334 ? -15.911 -3.516 10.368 1.00 91.44 334 VAL A C 1
ATOM 2373 O O . VAL A 1 334 ? -16.628 -3.138 9.442 1.00 91.44 334 VAL A O 1
ATOM 2376 N N . THR A 1 335 ? -16.335 -3.526 11.625 1.00 89.38 335 THR A N 1
ATOM 2377 C CA . THR A 1 335 ? -17.669 -3.083 12.022 1.00 89.38 335 THR A CA 1
ATOM 2378 C C . THR A 1 335 ? -17.606 -1.693 12.630 1.00 89.38 335 THR A C 1
ATOM 2380 O O . THR A 1 335 ? -16.705 -1.384 13.404 1.00 89.38 335 THR A O 1
ATOM 2383 N N . GLY A 1 336 ? -18.570 -0.836 12.314 1.00 83.50 336 GLY A N 1
ATOM 2384 C CA . GLY A 1 336 ? -18.601 0.493 12.909 1.00 83.50 336 GLY A CA 1
ATOM 2385 C C . GLY A 1 336 ? -19.946 1.187 12.809 1.00 83.50 336 GLY A C 1
ATOM 2386 O O . GLY A 1 336 ? -20.779 0.878 11.957 1.00 83.50 336 GLY A O 1
ATOM 2387 N N . GLY A 1 337 ? -20.169 2.139 13.716 1.00 82.88 337 GLY A N 1
ATOM 2388 C CA . GLY A 1 337 ? -21.330 3.023 13.681 1.00 82.88 337 GLY A CA 1
ATOM 2389 C C . GLY A 1 337 ? -21.241 4.001 12.509 1.00 82.88 337 GLY A C 1
ATOM 2390 O O . GLY A 1 337 ? -21.531 3.653 11.372 1.00 82.88 337 GLY A O 1
ATOM 2391 N N . THR A 1 338 ? -20.870 5.249 12.797 1.00 85.25 338 THR A N 1
ATOM 2392 C CA . THR A 1 338 ? -20.528 6.281 11.796 1.00 85.25 338 THR A CA 1
ATOM 2393 C C . THR A 1 338 ? -19.047 6.630 11.940 1.00 85.25 338 THR A C 1
ATOM 2395 O O . THR A 1 338 ? -18.667 7.781 12.163 1.00 85.25 338 THR A O 1
ATOM 2398 N N . SER A 1 339 ? -18.218 5.591 11.921 1.00 87.25 339 SER A N 1
ATOM 2399 C CA . SER A 1 339 ? -16.776 5.683 12.097 1.00 87.25 339 SER A CA 1
ATOM 2400 C C . SER A 1 339 ? -16.065 6.056 10.799 1.00 87.25 339 SER A C 1
ATOM 2402 O O . SER A 1 339 ? -16.622 5.961 9.703 1.00 87.25 339 SER A O 1
ATOM 2404 N N . ALA A 1 340 ? -14.815 6.486 10.925 1.00 89.62 340 ALA A N 1
ATOM 2405 C CA . ALA A 1 340 ? -13.956 6.778 9.786 1.00 89.62 340 ALA A CA 1
ATOM 2406 C C . ALA A 1 340 ? -12.588 6.121 9.970 1.00 89.62 340 ALA A C 1
ATOM 2408 O O . ALA A 1 340 ? -12.039 6.147 11.071 1.00 89.62 340 ALA A O 1
ATOM 2409 N N . ILE A 1 341 ? -12.047 5.568 8.891 1.00 92.88 341 ILE A N 1
ATOM 2410 C CA . ILE A 1 341 ? -10.653 5.140 8.797 1.00 92.88 341 ILE A CA 1
ATOM 2411 C C . ILE A 1 341 ? -9.938 6.131 7.880 1.00 92.88 341 ILE A C 1
ATOM 2413 O O . ILE A 1 341 ? -10.387 6.363 6.762 1.00 92.88 341 ILE A O 1
ATOM 2417 N N . ILE A 1 342 ? -8.863 6.732 8.378 1.00 93.50 342 ILE A N 1
ATOM 2418 C CA . ILE A 1 342 ? -8.010 7.703 7.694 1.00 93.50 342 ILE A CA 1
ATOM 2419 C C . ILE A 1 342 ? -6.646 7.040 7.498 1.00 93.50 342 ILE A C 1
ATOM 2421 O O . ILE A 1 342 ? -5.994 6.696 8.474 1.00 93.50 342 ILE A O 1
ATOM 2425 N N . GLY A 1 343 ? -6.216 6.827 6.263 1.00 94.50 343 GLY A N 1
ATOM 2426 C CA . GLY A 1 343 ? -5.012 6.070 5.928 1.00 94.50 343 GLY A CA 1
ATOM 2427 C C . GLY A 1 343 ? -5.317 5.027 4.863 1.00 94.50 343 GLY A C 1
ATOM 2428 O O . GLY A 1 343 ? -5.791 5.381 3.794 1.00 94.50 343 GLY A O 1
ATOM 2429 N N . SER A 1 344 ? -5.049 3.747 5.104 1.00 95.62 344 SER A N 1
ATOM 2430 C CA . SER A 1 344 ? -5.341 2.710 4.105 1.00 95.62 344 SER A CA 1
ATOM 2431 C C . SER A 1 344 ? -5.861 1.436 4.738 1.00 95.62 344 SER A C 1
ATOM 2433 O O . SER A 1 344 ? -5.408 1.030 5.805 1.00 95.62 344 SER A O 1
ATOM 2435 N N . VAL A 1 345 ? -6.757 0.760 4.022 1.00 95.50 345 VAL A N 1
ATOM 2436 C CA . VAL A 1 345 ? -7.173 -0.610 4.326 1.00 95.50 345 VAL A CA 1
ATOM 2437 C C . VAL A 1 345 ? -6.686 -1.532 3.221 1.00 95.50 345 VAL A C 1
ATOM 2439 O O . VAL A 1 345 ? -6.935 -1.269 2.048 1.00 95.50 345 VAL A O 1
ATOM 2442 N N . ILE A 1 346 ? -5.979 -2.596 3.584 1.00 95.19 346 ILE A N 1
ATOM 2443 C CA . ILE A 1 346 ? -5.460 -3.594 2.650 1.00 95.19 346 ILE A CA 1
ATOM 2444 C C . ILE A 1 346 ? -5.976 -4.960 3.082 1.00 95.19 346 ILE A C 1
ATOM 2446 O O . ILE A 1 346 ? -5.664 -5.424 4.174 1.00 95.19 346 ILE A O 1
ATOM 2450 N N . SER A 1 347 ? -6.765 -5.603 2.230 1.00 94.38 347 SER A N 1
ATOM 2451 C CA . SER A 1 347 ? -7.282 -6.950 2.441 1.00 94.38 347 SER A CA 1
ATOM 2452 C C . SER A 1 347 ? -6.665 -7.918 1.438 1.00 94.38 347 SER A C 1
ATOM 2454 O O . SER A 1 347 ? -6.634 -7.650 0.237 1.00 94.38 347 SER A O 1
ATOM 2456 N N . ILE A 1 348 ? -6.152 -9.040 1.929 1.00 93.94 348 ILE A N 1
ATOM 2457 C CA . ILE A 1 348 ? -5.607 -10.127 1.117 1.00 93.94 348 ILE A CA 1
ATOM 2458 C C . ILE A 1 348 ? -6.225 -11.460 1.548 1.00 93.94 348 ILE A C 1
ATOM 2460 O O . ILE A 1 348 ? -6.610 -11.613 2.715 1.00 93.94 348 ILE A O 1
ATOM 2464 N N . PRO A 1 349 ? -6.283 -12.460 0.651 1.00 91.50 349 PRO A N 1
ATOM 2465 C CA . PRO A 1 349 ? -6.766 -13.773 1.029 1.00 91.50 349 PRO A CA 1
ATOM 2466 C C . PRO A 1 349 ? -5.858 -14.384 2.093 1.00 91.50 349 PRO A C 1
ATOM 2468 O O . PRO A 1 349 ? -4.629 -14.331 2.004 1.00 91.50 349 PRO A O 1
ATOM 2471 N N . GLY A 1 350 ? -6.485 -14.961 3.116 1.00 86.44 350 GLY A N 1
ATOM 2472 C CA . GLY A 1 350 ? -5.798 -15.882 4.014 1.00 86.44 350 GLY A CA 1
ATOM 2473 C C . GLY A 1 350 ? -5.675 -17.246 3.355 1.00 86.44 350 GLY A C 1
ATOM 2474 O O . GLY A 1 350 ? -6.340 -17.520 2.359 1.00 86.44 350 GLY A O 1
ATOM 2475 N N . PHE A 1 351 ? -4.847 -18.107 3.927 1.00 83.19 351 PHE A N 1
ATOM 2476 C CA . PHE A 1 351 ? -4.731 -19.495 3.500 1.00 83.19 351 PHE A CA 1
ATOM 2477 C C . PHE A 1 351 ? -4.904 -20.390 4.719 1.00 83.19 351 PHE A C 1
ATOM 2479 O O . PHE A 1 351 ? -4.388 -20.077 5.792 1.00 83.19 351 PHE A O 1
ATOM 2486 N N . ASP A 1 352 ? -5.641 -21.484 4.564 1.00 81.94 352 ASP A N 1
ATOM 2487 C CA . ASP A 1 352 ? -5.772 -22.484 5.615 1.00 81.94 352 ASP A CA 1
ATOM 2488 C C . ASP A 1 352 ? -4.479 -23.314 5.774 1.00 81.94 352 ASP A C 1
ATOM 2490 O O . ASP A 1 352 ? -3.499 -23.163 5.038 1.00 81.94 352 ASP A O 1
ATOM 2494 N N . GLU A 1 353 ? -4.465 -24.241 6.738 1.00 81.88 353 GLU A N 1
ATOM 2495 C CA . GLU A 1 353 ? -3.333 -25.157 6.957 1.00 81.88 353 GLU A CA 1
ATOM 2496 C C . GLU A 1 353 ? -3.019 -26.052 5.738 1.00 81.88 353 GLU A C 1
ATOM 2498 O O . GLU A 1 353 ? -1.954 -26.674 5.676 1.00 81.88 353 GLU A O 1
ATOM 2503 N N . GLN A 1 354 ? -3.951 -26.180 4.790 1.00 86.31 354 GLN A N 1
ATOM 2504 C CA . GLN A 1 354 ? -3.794 -26.942 3.555 1.00 86.31 354 GLN A CA 1
ATOM 2505 C C . GLN A 1 354 ? -3.319 -26.070 2.380 1.00 86.31 354 GLN A C 1
ATOM 2507 O O . GLN A 1 354 ? -2.977 -26.621 1.331 1.00 86.31 354 GLN A O 1
ATOM 2512 N N . GLY A 1 355 ? -3.212 -24.751 2.570 1.00 80.06 355 GLY A N 1
ATOM 2513 C CA . GLY A 1 355 ? -2.840 -23.789 1.538 1.00 80.06 355 GLY A CA 1
ATOM 2514 C C . GLY A 1 355 ? -3.990 -23.428 0.598 1.00 80.06 355 GLY A C 1
ATOM 2515 O O . GLY A 1 355 ? -3.736 -22.850 -0.459 1.00 80.06 355 GLY A O 1
ATOM 2516 N N . GLU A 1 356 ? -5.228 -23.774 0.947 1.00 81.00 356 GLU A N 1
ATOM 2517 C CA . GLU A 1 356 ? -6.408 -23.326 0.214 1.00 81.00 356 GLU A CA 1
ATOM 2518 C C . GLU A 1 356 ? -6.776 -21.908 0.674 1.00 81.00 356 GLU A C 1
ATOM 2520 O O . GLU A 1 356 ? -6.649 -21.595 1.863 1.00 81.00 356 GLU A O 1
ATOM 2525 N N . PRO A 1 357 ? -7.196 -21.022 -0.243 1.00 76.94 357 PRO A N 1
ATOM 2526 C CA . PRO A 1 357 ? -7.589 -19.670 0.123 1.00 76.94 357 PRO A CA 1
ATOM 2527 C C . PRO A 1 357 ? -8.804 -19.715 1.059 1.00 76.94 357 PRO A C 1
ATOM 2529 O O . PRO A 1 357 ? -9.806 -20.363 0.759 1.00 76.94 357 PRO A O 1
ATOM 2532 N N . LEU A 1 358 ? -8.707 -19.025 2.194 1.00 81.31 358 LEU A N 1
ATOM 2533 C CA . LEU A 1 358 ? -9.842 -18.766 3.074 1.00 81.31 358 LEU A CA 1
ATOM 2534 C C . LEU A 1 358 ? -10.789 -17.781 2.396 1.00 81.31 358 LEU A C 1
ATOM 2536 O O .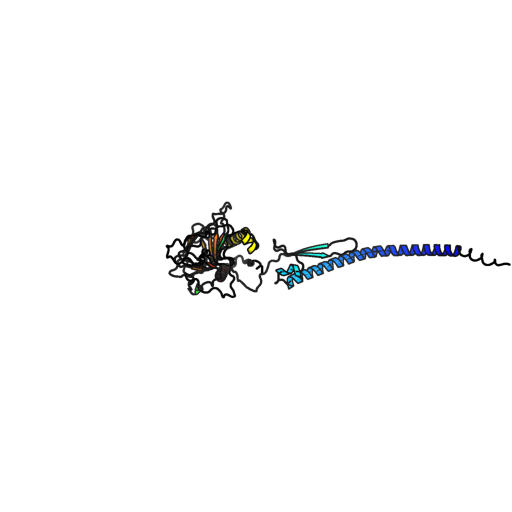 LEU A 1 358 ? -10.334 -16.887 1.674 1.00 81.31 358 LEU A O 1
ATOM 2540 N N . GLU A 1 359 ? -12.088 -17.939 2.662 1.00 71.94 359 GLU A N 1
ATOM 2541 C CA . GLU A 1 359 ? -13.095 -17.039 2.116 1.00 71.94 359 GLU A CA 1
ATOM 2542 C C . GLU A 1 359 ? -12.789 -15.601 2.570 1.00 71.94 359 GLU A C 1
ATOM 2544 O O . GLU A 1 359 ? -12.769 -15.288 3.763 1.00 71.94 359 GLU A O 1
ATOM 2549 N N . SER A 1 360 ? -12.416 -14.748 1.617 1.00 64.81 360 SER A N 1
ATOM 2550 C CA . SER A 1 360 ? -11.723 -13.482 1.874 1.00 64.81 360 SER A CA 1
ATOM 2551 C C . SER A 1 360 ? -12.613 -12.306 1.533 1.00 64.81 360 SER A C 1
ATOM 2553 O O . SER A 1 360 ? -12.420 -11.661 0.505 1.00 64.81 360 SER A O 1
ATOM 2555 N N . ALA A 1 361 ? -13.545 -11.993 2.425 1.00 65.12 361 ALA A N 1
ATOM 2556 C CA . ALA A 1 361 ? -14.283 -10.742 2.367 1.00 65.12 361 ALA A CA 1
ATOM 2557 C C . ALA A 1 361 ? -13.776 -9.789 3.456 1.00 65.12 361 ALA A C 1
ATOM 2559 O O . ALA A 1 361 ? -13.787 -10.126 4.640 1.00 65.12 361 ALA A O 1
ATOM 2560 N N . LEU A 1 362 ? -13.364 -8.580 3.059 1.00 82.19 362 LEU A N 1
ATOM 2561 C CA . LEU A 1 362 ? -13.385 -7.432 3.960 1.00 82.19 362 LEU A CA 1
ATOM 2562 C C . LEU A 1 362 ? -14.859 -7.084 4.197 1.00 82.19 362 LEU A C 1
ATOM 2564 O O . LEU A 1 362 ? -15.441 -6.295 3.456 1.00 82.19 362 LEU A O 1
ATOM 2568 N N . ASP A 1 363 ? -15.480 -7.690 5.207 1.00 80.81 363 ASP A N 1
ATOM 2569 C CA . ASP A 1 363 ? -16.864 -7.354 5.541 1.00 80.81 363 ASP A CA 1
ATOM 2570 C C . ASP A 1 363 ? -16.886 -6.043 6.326 1.00 80.81 363 ASP A C 1
ATOM 2572 O O . ASP A 1 363 ? -16.546 -5.976 7.514 1.00 80.81 363 ASP A O 1
ATOM 2576 N N . THR A 1 364 ? -17.264 -4.973 5.633 1.00 76.12 364 THR A N 1
ATOM 2577 C CA . THR A 1 364 ? -17.497 -3.675 6.251 1.00 76.12 364 THR A CA 1
ATOM 2578 C C . THR A 1 364 ? -18.957 -3.587 6.675 1.00 76.12 364 THR A C 1
ATOM 2580 O O . THR A 1 364 ? -19.834 -3.192 5.898 1.00 76.12 364 THR A O 1
ATOM 2583 N N . ALA A 1 365 ? -19.243 -3.938 7.926 1.00 75.25 365 ALA A N 1
ATOM 2584 C CA . ALA A 1 365 ? -20.583 -3.783 8.474 1.00 75.25 365 ALA A CA 1
ATOM 2585 C C . ALA A 1 365 ? -20.771 -2.372 9.053 1.00 75.25 365 ALA A C 1
ATOM 2587 O O . ALA A 1 365 ? -19.991 -1.905 9.883 1.00 75.25 365 ALA A O 1
ATOM 2588 N N . GLY A 1 366 ? -21.862 -1.709 8.664 1.00 75.69 366 GLY A N 1
ATOM 2589 C CA . GLY A 1 366 ? -22.241 -0.397 9.193 1.00 75.69 366 GLY A CA 1
ATOM 2590 C C . GLY A 1 366 ? -22.002 0.748 8.213 1.00 75.69 366 GLY A C 1
ATOM 2591 O O . GLY A 1 366 ? -22.118 0.552 7.009 1.00 75.69 366 GLY A O 1
ATOM 2592 N N . ASN A 1 367 ? -21.752 1.953 8.731 1.00 81.19 367 ASN A N 1
ATOM 2593 C CA . ASN A 1 367 ? -21.636 3.194 7.954 1.00 81.19 367 ASN A CA 1
ATOM 2594 C C . ASN A 1 367 ? -20.208 3.776 8.006 1.00 81.19 367 ASN A C 1
ATOM 2596 O O . ASN A 1 367 ? -20.033 4.997 8.030 1.00 81.19 367 ASN A O 1
ATOM 2600 N N . THR A 1 368 ? -19.198 2.903 8.044 1.00 86.19 368 THR A N 1
ATOM 2601 C CA . THR A 1 368 ? -17.781 3.289 8.062 1.00 86.19 368 THR A CA 1
ATOM 2602 C C . THR A 1 368 ? -17.376 3.947 6.744 1.00 86.19 368 THR A C 1
ATOM 2604 O O . THR A 1 368 ? -17.734 3.461 5.673 1.00 86.19 368 THR A O 1
ATOM 2607 N N . SER A 1 369 ? -16.640 5.056 6.826 1.00 88.19 369 SER A N 1
ATOM 2608 C CA . SER A 1 369 ? -16.035 5.730 5.667 1.00 88.19 369 SER A CA 1
ATOM 2609 C C . SER A 1 369 ? -14.519 5.518 5.646 1.00 88.19 369 SER A C 1
ATOM 2611 O O . SER A 1 369 ? -13.893 5.489 6.706 1.00 88.19 369 SER A O 1
ATOM 2613 N N . PHE A 1 370 ? -13.937 5.402 4.456 1.00 91.75 370 PHE A N 1
ATOM 2614 C CA . PHE A 1 370 ? -12.507 5.184 4.236 1.00 91.75 370 PHE A CA 1
ATOM 2615 C C . PHE A 1 370 ? -11.917 6.385 3.498 1.00 91.75 370 PHE A C 1
ATOM 2617 O O . PHE A 1 370 ? -12.369 6.717 2.407 1.00 91.75 370 PHE A O 1
ATOM 2624 N N . PHE A 1 371 ? -10.921 7.036 4.085 1.00 92.12 371 PHE A N 1
ATOM 2625 C CA . PHE A 1 371 ? -10.253 8.210 3.531 1.00 92.12 371 PHE A CA 1
ATOM 2626 C C . PHE A 1 371 ? -8.762 7.932 3.438 1.00 92.12 371 PHE A C 1
ATOM 2628 O O . PHE A 1 371 ? -8.169 7.498 4.422 1.00 92.12 371 PHE A O 1
ATOM 2635 N N . TYR A 1 372 ? -8.147 8.196 2.293 1.00 93.50 372 TYR A N 1
ATOM 2636 C CA . TYR A 1 372 ? -6.710 8.046 2.147 1.00 93.50 372 TYR A CA 1
ATOM 2637 C C . TYR A 1 372 ? -5.944 9.127 2.915 1.00 93.50 372 TYR A C 1
ATOM 2639 O O . TYR A 1 372 ? -6.364 10.279 2.975 1.00 93.50 372 TYR A O 1
ATOM 2647 N N . SER A 1 373 ? -4.815 8.768 3.522 1.00 92.19 373 SER A N 1
ATOM 2648 C CA . SER A 1 373 ? -3.905 9.737 4.140 1.00 92.19 373 SER A CA 1
ATOM 2649 C C . SER A 1 373 ? -2.480 9.206 4.136 1.00 92.19 373 SER A C 1
ATOM 2651 O O . SER A 1 373 ? -2.150 8.282 4.885 1.00 92.19 373 SER A O 1
ATOM 2653 N N . ALA A 1 374 ? -1.621 9.814 3.322 1.00 90.69 374 ALA A N 1
ATOM 2654 C CA . ALA A 1 374 ? -0.197 9.504 3.301 1.00 90.69 374 ALA A CA 1
ATOM 2655 C C . ALA A 1 374 ? 0.469 9.853 4.642 1.00 90.69 374 ALA A C 1
ATOM 2657 O O . ALA A 1 374 ? 1.358 9.142 5.107 1.00 90.69 374 ALA A O 1
ATOM 2658 N N . GLU A 1 375 ? 0.003 10.913 5.310 1.00 89.38 375 GLU A N 1
ATOM 2659 C CA . GLU A 1 375 ? 0.491 11.292 6.636 1.00 89.38 375 GLU A CA 1
ATOM 2660 C C . GLU A 1 375 ? 0.181 10.226 7.694 1.00 89.38 375 GLU A C 1
ATOM 2662 O O . GLU A 1 375 ? 1.060 9.891 8.489 1.00 89.38 375 GLU A O 1
ATOM 2667 N N . ALA A 1 376 ? -1.033 9.664 7.692 1.00 91.44 376 ALA A N 1
ATOM 2668 C CA . ALA A 1 376 ? -1.405 8.599 8.621 1.00 91.44 376 ALA A CA 1
ATOM 2669 C C . ALA A 1 376 ? -0.552 7.339 8.406 1.00 91.44 376 ALA A C 1
ATOM 2671 O O . ALA A 1 376 ? -0.128 6.710 9.373 1.00 91.44 376 ALA A O 1
ATOM 2672 N N . LEU A 1 377 ? -0.260 6.996 7.146 1.00 92.62 377 LEU A N 1
ATOM 2673 C CA . LEU A 1 377 ? 0.601 5.861 6.800 1.00 92.62 377 LEU A CA 1
ATOM 2674 C C . LEU A 1 377 ? 2.064 6.084 7.190 1.00 92.62 377 LEU A C 1
ATOM 2676 O O . LEU A 1 377 ? 2.716 5.154 7.660 1.00 92.62 377 LEU A O 1
ATOM 2680 N N . ARG A 1 378 ? 2.569 7.314 7.044 1.00 89.94 378 ARG A N 1
ATOM 2681 C CA . ARG A 1 378 ? 3.907 7.693 7.513 1.00 89.94 378 ARG A CA 1
ATOM 2682 C C . ARG A 1 378 ? 4.020 7.534 9.030 1.00 89.94 378 ARG A C 1
ATOM 2684 O O . ARG A 1 378 ? 4.944 6.878 9.485 1.00 89.94 378 ARG A O 1
ATOM 2691 N N . ARG A 1 379 ? 3.053 8.053 9.800 1.00 89.50 379 ARG A N 1
ATOM 2692 C CA . ARG A 1 379 ? 3.024 7.885 11.269 1.00 89.50 379 ARG A CA 1
ATOM 2693 C C . ARG A 1 379 ? 2.916 6.416 11.684 1.00 89.50 379 ARG A C 1
ATOM 2695 O O . ARG A 1 379 ? 3.557 5.998 12.637 1.00 89.50 379 ARG A O 1
ATOM 2702 N N . ALA A 1 380 ? 2.134 5.618 10.955 1.00 91.00 380 ALA A N 1
ATOM 2703 C CA . ALA A 1 380 ? 2.064 4.177 11.186 1.00 91.00 380 ALA A CA 1
ATOM 2704 C C . ALA A 1 380 ? 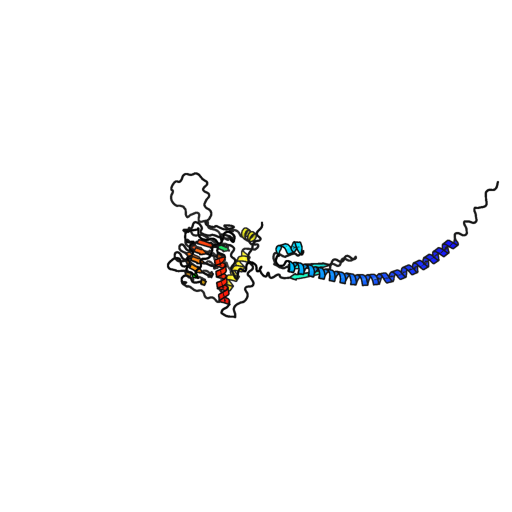3.420 3.482 10.953 1.00 91.00 380 ALA A C 1
ATOM 2706 O O . ALA A 1 380 ? 3.746 2.555 11.686 1.00 91.00 380 ALA A O 1
ATOM 2707 N N . GLY A 1 381 ? 4.204 3.940 9.971 1.00 89.38 381 GLY A N 1
ATOM 2708 C CA . GLY A 1 381 ? 5.582 3.491 9.750 1.00 89.38 381 GLY A CA 1
ATOM 2709 C C . GLY A 1 381 ? 6.531 3.887 10.883 1.00 89.38 381 GLY A C 1
ATOM 2710 O O . GLY A 1 381 ? 7.272 3.049 11.376 1.00 89.38 381 GLY A O 1
ATOM 2711 N N . GLU A 1 382 ? 6.437 5.122 11.386 1.00 88.38 382 GLU A N 1
ATOM 2712 C CA . GLU A 1 382 ? 7.238 5.573 12.541 1.00 88.38 382 GLU A CA 1
ATOM 2713 C C . GLU A 1 382 ? 6.987 4.711 13.793 1.00 88.38 382 GLU A C 1
ATOM 2715 O O . GLU A 1 382 ? 7.930 4.344 14.487 1.00 88.38 382 GLU A O 1
ATOM 2720 N N . ILE A 1 383 ? 5.729 4.329 14.048 1.00 87.38 383 ILE A N 1
ATOM 2721 C CA . ILE A 1 383 ? 5.360 3.434 15.162 1.00 87.38 383 ILE A CA 1
ATOM 2722 C C . ILE A 1 383 ? 5.988 2.045 15.007 1.00 87.38 383 ILE A C 1
ATOM 2724 O O . ILE A 1 383 ? 6.323 1.415 16.008 1.00 87.38 383 ILE A O 1
ATOM 2728 N N . TRP A 1 384 ? 6.129 1.552 13.774 1.00 85.25 384 TRP A N 1
ATOM 2729 C CA . TRP A 1 384 ? 6.856 0.309 13.535 1.00 85.25 384 TRP A CA 1
ATOM 2730 C C . TRP A 1 384 ? 8.318 0.466 13.929 1.00 85.25 384 TRP A C 1
ATOM 2732 O O . TRP A 1 384 ? 8.822 -0.330 14.720 1.00 85.25 384 TRP A O 1
ATOM 2742 N N . ASP A 1 385 ? 8.991 1.469 13.361 1.00 82.12 385 ASP A N 1
ATOM 2743 C CA . ASP A 1 385 ? 10.437 1.641 13.506 1.00 82.12 385 ASP A CA 1
ATOM 2744 C C . ASP A 1 385 ? 10.842 1.822 14.982 1.00 82.12 385 ASP A C 1
ATOM 2746 O O . ASP A 1 385 ? 11.872 1.302 15.408 1.00 82.12 385 ASP A O 1
ATOM 2750 N N . GLU A 1 386 ? 10.014 2.498 15.789 1.00 79.19 386 GLU A N 1
ATOM 2751 C CA . GLU A 1 386 ? 10.267 2.694 17.224 1.00 79.19 386 GLU A CA 1
ATOM 2752 C C . GLU A 1 386 ? 10.268 1.388 18.042 1.00 79.19 386 GLU A C 1
ATOM 2754 O O . GLU A 1 386 ? 11.020 1.286 19.014 1.00 79.19 386 GLU A O 1
ATOM 2759 N N . GLU A 1 387 ? 9.464 0.380 17.683 1.00 68.94 387 GLU A N 1
ATOM 2760 C CA . GLU A 1 387 ? 9.424 -0.886 18.435 1.00 68.94 387 GLU A CA 1
ATOM 2761 C C . GLU A 1 387 ? 10.666 -1.765 18.203 1.00 68.94 387 GLU A C 1
ATOM 2763 O O . GLU A 1 387 ? 11.016 -2.564 19.075 1.00 68.94 387 GLU A O 1
ATOM 2768 N N . ASP A 1 388 ? 11.363 -1.608 17.074 1.00 62.50 388 ASP A N 1
ATOM 2769 C CA . ASP A 1 388 ? 12.547 -2.412 16.743 1.00 62.50 388 ASP A CA 1
ATOM 2770 C C . ASP A 1 388 ? 13.817 -1.966 17.511 1.00 62.50 388 ASP A C 1
ATOM 2772 O O . ASP A 1 388 ? 14.750 -2.760 17.696 1.00 62.50 388 ASP A O 1
ATOM 2776 N N . ASP A 1 389 ? 13.856 -0.727 18.018 1.00 63.09 389 ASP A N 1
ATOM 2777 C CA . ASP A 1 389 ? 15.047 -0.131 18.646 1.00 63.09 389 ASP A CA 1
ATOM 2778 C C . ASP A 1 389 ? 15.252 -0.505 20.131 1.00 63.09 389 ASP A C 1
ATOM 2780 O O . ASP A 1 389 ? 16.378 -0.418 20.641 1.00 63.09 389 ASP A O 1
ATOM 2784 N N . ASP A 1 390 ? 14.212 -0.949 20.847 1.00 59.81 390 ASP A N 1
ATOM 2785 C CA . ASP A 1 390 ? 14.277 -1.120 22.310 1.00 59.81 390 ASP A CA 1
ATOM 2786 C C . ASP A 1 390 ? 14.955 -2.434 22.770 1.00 59.81 390 ASP A C 1
ATOM 2788 O O . ASP A 1 390 ? 15.440 -2.515 23.905 1.00 59.81 390 ASP A O 1
ATOM 2792 N N . ASP A 1 391 ? 15.091 -3.437 21.892 1.00 56.69 391 ASP A N 1
ATOM 2793 C CA . ASP A 1 391 ? 15.624 -4.762 22.262 1.00 56.69 391 ASP A CA 1
ATOM 2794 C C . ASP A 1 391 ? 17.020 -5.094 21.698 1.00 56.69 391 ASP A C 1
ATOM 2796 O O . ASP A 1 391 ? 17.610 -6.108 22.080 1.00 56.69 391 ASP A O 1
ATOM 2800 N N . GLY A 1 392 ? 17.612 -4.259 20.834 1.00 51.56 392 GLY A N 1
ATOM 2801 C CA . GLY A 1 392 ? 19.004 -4.401 20.361 1.00 51.56 392 GLY A CA 1
ATOM 2802 C C . GLY A 1 392 ? 19.349 -5.681 19.573 1.00 51.56 392 GLY A C 1
ATOM 2803 O O . GLY A 1 392 ? 20.491 -5.825 19.136 1.00 51.56 392 GLY A O 1
ATOM 2804 N N . ASP A 1 393 ? 18.383 -6.581 19.376 1.00 51.22 393 ASP A N 1
ATOM 2805 C CA . ASP A 1 393 ? 18.490 -7.849 18.642 1.00 51.22 393 ASP A CA 1
ATOM 2806 C C . ASP A 1 393 ? 17.386 -7.991 17.557 1.00 51.22 393 ASP A C 1
ATOM 2808 O O . ASP A 1 393 ? 17.216 -9.070 16.979 1.00 51.22 393 ASP A O 1
ATOM 2812 N N . GLY A 1 394 ? 16.648 -6.912 17.257 1.00 42.81 394 GLY A N 1
ATOM 2813 C CA . GLY A 1 394 ? 15.650 -6.855 16.182 1.00 42.81 394 GLY A CA 1
ATOM 2814 C C . GLY A 1 394 ? 16.276 -6.886 14.775 1.00 42.81 394 GLY A C 1
ATOM 2815 O O . GLY A 1 394 ? 17.449 -6.527 14.598 1.00 42.81 394 GLY A O 1
ATOM 2816 N N . PRO A 1 395 ? 15.546 -7.361 13.748 1.00 42.31 395 PRO A N 1
ATOM 2817 C CA . PRO A 1 395 ? 16.035 -7.409 12.375 1.00 42.31 395 PRO A CA 1
ATOM 2818 C C . PRO A 1 395 ? 16.232 -5.987 11.821 1.00 42.31 395 PRO A C 1
ATOM 2820 O O . PRO A 1 395 ? 15.330 -5.397 11.247 1.00 42.31 395 PRO A O 1
ATOM 2823 N N . SER A 1 396 ? 17.454 -5.468 11.942 1.00 41.59 396 SER A N 1
ATOM 2824 C CA . SER A 1 396 ? 17.945 -4.198 11.372 1.00 41.59 396 SER A CA 1
ATOM 2825 C C . SER A 1 396 ? 18.021 -4.224 9.836 1.00 41.59 396 SER A C 1
ATOM 2827 O O . SER A 1 396 ? 19.086 -4.084 9.233 1.00 41.59 396 SER A O 1
ATOM 2829 N N . GLY A 1 397 ? 16.892 -4.483 9.182 1.00 41.91 397 GLY A N 1
ATOM 2830 C CA . GLY A 1 397 ? 16.859 -4.849 7.775 1.00 41.91 397 GLY A CA 1
ATOM 2831 C C . GLY A 1 397 ? 15.553 -4.524 7.075 1.00 41.91 397 GLY A C 1
ATOM 2832 O O . GLY A 1 397 ? 15.067 -5.359 6.318 1.00 41.91 397 GLY A O 1
ATOM 2833 N N . ILE A 1 398 ? 15.023 -3.316 7.252 1.00 44.78 398 ILE A N 1
ATOM 2834 C CA . ILE A 1 398 ? 14.262 -2.697 6.168 1.00 44.78 398 ILE A CA 1
ATOM 2835 C C . ILE A 1 398 ? 15.304 -2.105 5.214 1.00 44.78 398 ILE A C 1
ATOM 2837 O O . ILE A 1 398 ? 15.711 -0.953 5.317 1.00 44.78 398 ILE A O 1
ATOM 2841 N N . ALA A 1 399 ? 15.797 -2.938 4.294 1.00 37.00 399 ALA A N 1
ATOM 2842 C CA . ALA A 1 399 ? 16.135 -2.394 2.987 1.00 37.00 399 ALA A CA 1
ATOM 2843 C C . ALA A 1 399 ? 14.848 -1.734 2.487 1.00 37.00 399 ALA A C 1
ATOM 2845 O O . ALA A 1 399 ? 13.796 -2.371 2.562 1.00 37.00 399 ALA A O 1
ATOM 2846 N N . GLU A 1 400 ? 14.932 -0.466 2.088 1.00 43.59 400 GLU A N 1
ATOM 2847 C CA . GLU A 1 400 ? 13.839 0.309 1.508 1.00 43.59 400 GLU A CA 1
ATOM 2848 C C . GLU A 1 400 ? 12.876 -0.602 0.741 1.00 43.59 400 GLU A C 1
ATOM 2850 O O . GLU A 1 400 ? 13.245 -1.212 -0.267 1.00 43.59 400 GLU A O 1
ATOM 2855 N N . TRP A 1 401 ? 11.637 -0.722 1.222 1.00 40.75 401 TRP A N 1
ATOM 2856 C CA . TRP A 1 401 ? 10.564 -1.277 0.408 1.00 40.75 401 TRP A CA 1
ATOM 2857 C C . TRP A 1 401 ? 10.271 -0.232 -0.667 1.00 40.75 401 TRP A C 1
ATOM 2859 O O . TRP A 1 401 ? 9.466 0.681 -0.478 1.00 40.75 401 TRP A O 1
ATOM 2869 N N . GLY A 1 402 ? 11.058 -0.332 -1.743 1.00 36.97 402 GLY A N 1
ATOM 2870 C CA . GLY A 1 402 ? 11.157 0.614 -2.840 1.00 36.97 402 GLY A CA 1
ATOM 2871 C C . GLY A 1 402 ? 9.784 1.075 -3.293 1.00 36.97 402 GLY A C 1
ATOM 2872 O O . GLY A 1 402 ? 8.927 0.278 -3.675 1.00 36.97 402 GLY A O 1
ATOM 2873 N N . GLY A 1 403 ? 9.591 2.386 -3.194 1.00 38.16 403 GLY A N 1
ATOM 2874 C CA . GLY A 1 403 ? 8.350 3.071 -3.485 1.00 38.16 403 GLY A CA 1
ATOM 2875 C C . GLY A 1 403 ? 7.744 2.666 -4.823 1.00 38.16 403 GLY A C 1
ATOM 2876 O O . GLY A 1 403 ? 8.366 2.692 -5.883 1.00 38.16 403 GLY A O 1
ATOM 2877 N N . TRP A 1 404 ? 6.461 2.363 -4.742 1.00 38.91 404 TRP A N 1
ATOM 2878 C CA . TRP A 1 404 ? 5.558 2.146 -5.845 1.00 38.91 404 TRP A CA 1
ATOM 2879 C C . TRP A 1 404 ? 5.381 3.463 -6.588 1.00 38.91 404 TRP A C 1
ATOM 2881 O O . TRP A 1 404 ? 4.699 4.373 -6.119 1.00 38.91 404 TRP A O 1
ATOM 2891 N N . ARG A 1 405 ? 5.984 3.581 -7.767 1.00 40.00 405 ARG A N 1
ATOM 2892 C CA . ARG A 1 405 ? 5.541 4.556 -8.760 1.00 40.00 405 ARG A CA 1
ATOM 2893 C C . ARG A 1 405 ? 5.326 3.839 -10.075 1.00 40.00 405 ARG A C 1
ATOM 2895 O O . ARG A 1 405 ? 6.265 3.387 -10.720 1.00 40.00 405 ARG A O 1
ATOM 2902 N N . ALA A 1 406 ? 4.062 3.786 -10.481 1.00 36.22 406 ALA A N 1
ATOM 2903 C CA . ALA A 1 406 ? 3.722 3.660 -11.884 1.00 36.22 406 ALA A CA 1
ATOM 2904 C C . ALA A 1 406 ? 4.524 4.711 -12.671 1.00 36.22 406 ALA A C 1
ATOM 2906 O O . ALA A 1 406 ? 4.579 5.867 -12.228 1.00 36.22 406 ALA A O 1
ATOM 2907 N N . PRO A 1 407 ? 5.115 4.389 -13.832 1.00 33.34 407 PRO A N 1
ATOM 2908 C CA . PRO A 1 407 ? 5.528 5.438 -14.744 1.00 33.34 407 PRO A CA 1
ATOM 2909 C C . PRO A 1 407 ? 4.271 6.244 -15.091 1.00 33.34 407 PRO A C 1
ATOM 2911 O O . PRO A 1 407 ? 3.349 5.735 -15.730 1.00 33.34 407 PRO A O 1
ATOM 2914 N N . LEU A 1 408 ? 4.209 7.498 -14.632 1.00 32.22 408 LEU A N 1
ATOM 2915 C CA . LEU A 1 408 ? 3.247 8.477 -15.127 1.00 32.22 408 LEU A CA 1
ATOM 2916 C C . LEU A 1 408 ? 3.488 8.607 -16.634 1.00 32.22 408 LEU A C 1
ATOM 2918 O O . LEU A 1 408 ? 4.372 9.340 -17.072 1.00 32.22 408 LEU A O 1
ATOM 2922 N N . ASN A 1 409 ? 2.726 7.859 -17.430 1.00 34.19 409 ASN A N 1
ATOM 2923 C CA . ASN A 1 409 ? 2.666 8.053 -18.869 1.00 34.19 409 ASN A CA 1
ATOM 2924 C C . ASN A 1 409 ? 1.963 9.393 -19.132 1.00 34.19 409 ASN A C 1
ATOM 2926 O O . ASN A 1 409 ? 0.734 9.478 -19.068 1.00 34.19 409 ASN A O 1
ATOM 2930 N N . LEU A 1 410 ? 2.760 10.427 -19.416 1.00 32.91 410 LEU A N 1
ATOM 2931 C CA . LEU A 1 410 ? 2.360 11.628 -20.156 1.00 32.91 410 LEU A CA 1
ATOM 2932 C C . LEU A 1 410 ? 2.687 11.459 -21.641 1.00 32.91 410 LEU A C 1
ATOM 2934 O O . LEU A 1 410 ? 3.840 11.080 -21.950 1.00 32.91 410 LEU A O 1
#

Secondary structure (DSSP, 8-state):
-----SSSSSSSSHHHHHHHHHHHHHHHHHHHHHHHHHHHHHHHHHHHHHHHHHHHHHHHHHHHHHHHHHHHTTT-GGGHHHHS--EEETTTTEEEEEEEEEE-SSS-EEEEEEEEEE--PPP-TTS--TT----SEEEEE-STT-B------SSS-SEE-S-BPPP-GGGT-----SS---S-BS-TTT----EEEE-SSSB----TTTT--------S-S--PPPP-SEESTTSEE-SHHHHHHHHSS-HHHHHHHHHHHHHHHHTTPPP---EEPTT-EEEEEE-TT-EEEE--SSS-EEEEEEEEES-EEEE-TT-EEEEEEEEESS-EEEESS-EEEEEEEEE--B-TTSPBP----EEEES-EEE--HHHHHHHHHHHHHHHSSSS-S----------------

pLDDT: mean 73.09, std 17.85, range [32.22, 96.06]

Foldseek 3Di:
DDDDDDPPPPPPPPPPVVVVVVVVVVVVVVVVVVVVVVVVVVCVVVVVVVLVVVLVVQLVVLQVQLVVLCVVCVVPVVCSCVPSVWDQPPVQQKTKDWRWRFRDDPDTDIDIDIDIDRDLDPDDPPPCLPQFDDDQELEEADDQQEEDEAFPALELAQFFQKAADFAPLVVQGFPVCQNDVDDDGDDPVPIPWGERYEAANYDHPLVVDPPPDDDDDDDPDDDDDPPPHSAYTVHSYHHHQVSVCLQQVDGSVVVLVVLVVVLCLLCVPDDADQDADEFSEEAEHEHAAAHEYEDDDDDRGEYAAEYEYHNEEYEDEDAYEYQEEYEAEQAYEYEYENYEYEAHYHWHFHADPVRHTHNTYHHYHYNYGGHHHSNRRSVNSVNVVVVQPPPVPRPPDPPDPDDGDGPPDD

Organism: Alkalilimnicola ehrlichii (strain ATCC BAA-1101 / DSM 17681 / MLHE-1) (NCBI:txid187272)

Sequence (410 aa):
MSDTAFGHLADRQRGIALMMSLVLLAVLSLVGVTAMQGSVLQERMAGGQSTLQDAFLEAEADLVRQLNCVLDNSDDMPNLEAECGLVIDPDTNTLELTANAVHATGARQVLAMNVRLNVLGEGDEGDERAGGFNSNAAVSCFGAECDVSPGPGAADYGIDGRDYTAPDLTQGENCGIQGAHTRDFADADVRQDVAGAIVPEGDISDRPGAGGGGGRGGPPGGGGGGGPSGIIGSPDVIDNSTHYEATYGHSTAHAVNEFNQLINSLVQGREPSSHAVGAYEEGIYYAGEGDEITFSGEGQSGFGGIVILEGGSLNLDGNSCFSGLVLVRGGGTVTGGTSAIIGSVISIPGFDEQGEPLESALDTAGNTSFFYSAEALRRAGEIWDEEDDDDGDGPSGIAEWGGWRAPLNL